Protein AF-A0A382EE12-F1 (afdb_monomer_lite)

Organism: NCBI:txid408172

pLDDT: mean 85.62, std 11.36, range [43.19, 98.56]

Structure (mmCIF, N/CA/C/O backbone):
data_AF-A0A382EE12-F1
#
_entry.id   AF-A0A382EE12-F1
#
loop_
_atom_site.group_PDB
_atom_site.id
_atom_site.type_symbol
_atom_site.label_atom_id
_atom_site.label_alt_id
_atom_site.label_comp_id
_atom_site.label_asym_id
_atom_site.label_entity_id
_atom_site.label_seq_id
_atom_site.pdbx_PDB_ins_code
_atom_site.Cartn_x
_atom_site.Cartn_y
_atom_site.Cartn_z
_atom_site.occupancy
_atom_site.B_iso_or_equiv
_atom_site.auth_seq_id
_atom_site.auth_comp_id
_atom_site.auth_asym_id
_atom_site.auth_atom_id
_atom_site.pdbx_PDB_model_num
ATOM 1 N N . GLY A 1 1 ? 64.506 -10.514 -8.608 1.00 50.75 1 GLY A N 1
ATOM 2 C CA . GLY A 1 1 ? 65.470 -9.398 -8.662 1.00 50.75 1 GLY A CA 1
ATOM 3 C C . GLY A 1 1 ? 65.374 -8.594 -7.384 1.00 50.75 1 GLY A C 1
ATOM 4 O O . GLY A 1 1 ? 64.311 -8.596 -6.774 1.00 50.75 1 GLY A O 1
ATOM 5 N N . ILE A 1 2 ? 66.464 -7.950 -6.971 1.00 60.69 2 ILE A N 1
ATOM 6 C CA . ILE A 1 2 ? 66.471 -6.994 -5.853 1.00 60.69 2 ILE A CA 1
ATOM 7 C C . ILE A 1 2 ? 65.932 -5.657 -6.387 1.00 60.69 2 ILE A C 1
ATOM 9 O O . ILE A 1 2 ? 66.332 -5.237 -7.471 1.00 60.69 2 ILE A O 1
ATOM 13 N N . ARG A 1 3 ? 65.006 -5.018 -5.664 1.00 67.44 3 ARG A N 1
ATOM 14 C CA . ARG A 1 3 ? 64.417 -3.713 -6.010 1.00 67.44 3 ARG A CA 1
ATOM 15 C C . ARG A 1 3 ? 64.693 -2.721 -4.883 1.00 67.44 3 ARG A C 1
ATOM 17 O O . ARG A 1 3 ? 64.582 -3.081 -3.715 1.00 67.44 3 ARG A O 1
ATOM 24 N N . PHE A 1 4 ? 64.986 -1.481 -5.254 1.00 76.38 4 PHE A N 1
ATOM 25 C CA . PHE A 1 4 ? 65.084 -0.342 -4.345 1.00 76.38 4 PHE A CA 1
ATOM 26 C C . PHE A 1 4 ? 63.796 0.491 -4.435 1.00 76.38 4 PHE A C 1
ATOM 28 O O . PHE A 1 4 ? 63.199 0.581 -5.507 1.00 76.38 4 PHE A O 1
ATOM 35 N N . SER A 1 5 ? 63.344 1.044 -3.310 1.00 77.25 5 SER A N 1
ATOM 36 C CA . SER A 1 5 ? 62.118 1.847 -3.191 1.00 77.25 5 SER A CA 1
ATOM 37 C C . SER A 1 5 ? 62.439 3.170 -2.499 1.00 77.25 5 SER A C 1
ATOM 39 O O . SER A 1 5 ? 63.372 3.224 -1.695 1.00 77.25 5 SER A O 1
ATOM 41 N N . LEU A 1 6 ? 61.690 4.229 -2.821 1.00 76.31 6 LEU A N 1
ATOM 42 C CA . LEU A 1 6 ? 61.836 5.543 -2.189 1.00 76.31 6 LEU A CA 1
ATOM 43 C C . LEU A 1 6 ? 61.063 5.623 -0.863 1.00 76.31 6 LEU A C 1
ATOM 45 O O . LEU A 1 6 ? 61.358 6.480 -0.031 1.00 76.31 6 LEU A O 1
ATOM 49 N N . GLY A 1 7 ? 60.082 4.738 -0.659 1.00 74.75 7 GLY A N 1
ATOM 50 C CA . GLY A 1 7 ? 59.265 4.677 0.549 1.00 74.75 7 GLY A CA 1
ATOM 51 C C . GLY A 1 7 ? 59.820 3.748 1.645 1.00 74.75 7 GLY A C 1
ATOM 52 O O . GLY A 1 7 ? 60.362 2.680 1.342 1.00 74.75 7 GLY A O 1
ATOM 53 N N . PRO A 1 8 ? 59.664 4.098 2.937 1.00 78.25 8 PRO A N 1
ATOM 54 C CA . PRO A 1 8 ? 60.157 3.286 4.051 1.00 78.25 8 PRO A CA 1
ATOM 55 C C . PRO A 1 8 ? 59.234 2.114 4.435 1.00 78.25 8 PRO A C 1
ATOM 57 O O . PRO A 1 8 ? 59.661 1.233 5.182 1.00 78.25 8 PRO A O 1
ATOM 60 N N . SER A 1 9 ? 57.975 2.081 3.975 1.00 76.69 9 SER A N 1
ATOM 61 C CA . SER A 1 9 ? 56.993 1.068 4.387 1.00 76.69 9 SER A CA 1
ATOM 62 C C . SER A 1 9 ? 56.590 0.103 3.267 1.00 76.69 9 SER A C 1
ATOM 64 O O . SER A 1 9 ? 56.578 0.436 2.085 1.00 76.69 9 SER A O 1
ATOM 66 N N . ARG A 1 10 ? 56.129 -1.099 3.649 1.00 72.75 10 ARG A N 1
ATOM 67 C CA . ARG A 1 10 ? 55.549 -2.080 2.706 1.00 72.75 10 ARG A CA 1
ATOM 68 C C . ARG A 1 10 ? 54.360 -1.530 1.915 1.00 72.75 10 ARG A C 1
ATOM 70 O O . ARG A 1 10 ? 54.077 -2.022 0.826 1.00 72.75 10 ARG A O 1
ATOM 77 N N . ARG A 1 11 ? 53.635 -0.563 2.484 1.00 70.44 11 ARG A N 1
ATOM 78 C CA . ARG A 1 11 ? 52.512 0.089 1.813 1.00 70.44 11 ARG A CA 1
ATOM 79 C C . ARG A 1 11 ? 53.012 0.997 0.696 1.00 70.44 11 ARG A C 1
ATOM 81 O O . ARG A 1 11 ? 52.495 0.891 -0.407 1.00 70.44 11 ARG A O 1
ATOM 88 N N . ASP A 1 12 ? 54.059 1.775 0.955 1.00 68.06 12 ASP A N 1
ATOM 89 C CA . ASP A 1 12 ? 54.675 2.639 -0.056 1.00 68.06 12 ASP A CA 1
ATOM 90 C C . ASP A 1 12 ? 55.196 1.812 -1.236 1.00 68.06 12 ASP A C 1
ATOM 92 O O . ASP A 1 12 ? 54.964 2.155 -2.389 1.00 68.06 12 ASP A O 1
ATOM 96 N N . TRP A 1 13 ? 55.802 0.652 -0.961 1.00 77.19 13 TRP A N 1
ATOM 97 C CA . TRP A 1 13 ? 56.287 -0.256 -2.008 1.00 77.19 13 TRP A CA 1
ATOM 98 C C . TRP A 1 13 ? 55.149 -0.783 -2.892 1.00 77.19 13 TRP A C 1
ATOM 100 O O . TRP A 1 13 ? 55.294 -0.898 -4.110 1.00 77.19 13 TRP A O 1
ATOM 110 N N . ALA A 1 14 ? 54.010 -1.120 -2.280 1.00 73.12 14 ALA A N 1
ATOM 111 C CA . ALA A 1 14 ? 52.824 -1.559 -3.004 1.00 73.12 14 ALA A CA 1
ATOM 112 C C . ALA A 1 14 ? 52.209 -0.413 -3.819 1.00 73.12 14 ALA A C 1
ATOM 114 O O . ALA A 1 14 ? 51.803 -0.636 -4.957 1.00 73.12 14 ALA A O 1
ATOM 115 N N . ASP A 1 15 ? 52.162 0.799 -3.267 1.00 72.06 15 ASP A N 1
ATOM 116 C CA . ASP A 1 15 ? 51.620 1.974 -3.947 1.00 72.06 15 ASP A CA 1
ATOM 117 C C . ASP A 1 15 ? 52.505 2.398 -5.137 1.00 72.06 15 ASP A C 1
ATOM 119 O O . ASP A 1 15 ? 51.969 2.687 -6.207 1.00 72.06 15 ASP A O 1
ATOM 123 N N . GLU A 1 16 ? 53.837 2.321 -5.020 1.00 75.19 16 GLU A N 1
ATOM 124 C CA . GLU A 1 16 ? 54.778 2.524 -6.135 1.00 75.19 16 GLU A CA 1
ATOM 125 C C . GLU A 1 16 ? 54.566 1.498 -7.264 1.00 75.19 16 GLU A C 1
ATOM 127 O O . GLU A 1 16 ? 54.477 1.864 -8.435 1.00 75.19 16 GLU A O 1
ATOM 132 N N . LEU A 1 17 ? 54.431 0.209 -6.930 1.00 77.62 17 LEU A N 1
ATOM 133 C CA . LEU A 1 17 ? 54.141 -0.841 -7.917 1.00 77.62 17 LEU A CA 1
ATOM 134 C C . LEU A 1 17 ? 52.788 -0.621 -8.605 1.00 77.62 17 LEU A C 1
ATOM 136 O O . LEU A 1 17 ? 52.660 -0.793 -9.817 1.00 77.62 17 LEU A O 1
ATOM 140 N N . LEU A 1 18 ? 51.762 -0.233 -7.844 1.00 75.19 18 LEU A N 1
ATOM 141 C CA . LEU A 1 18 ? 50.446 0.083 -8.396 1.00 75.19 18 LEU A CA 1
ATOM 142 C C . LEU A 1 18 ? 50.493 1.312 -9.308 1.00 75.19 18 LEU A C 1
ATOM 144 O O . LEU A 1 18 ? 49.807 1.324 -10.330 1.00 75.19 18 LEU A O 1
ATOM 148 N N . PHE A 1 19 ? 51.298 2.316 -8.964 1.00 75.12 19 PHE A N 1
ATOM 149 C CA . PHE A 1 19 ? 51.550 3.490 -9.792 1.00 75.12 19 PHE A CA 1
ATOM 150 C C . PHE A 1 19 ? 52.257 3.122 -11.103 1.00 75.12 19 PHE A C 1
ATOM 152 O O . PHE A 1 19 ? 51.813 3.545 -12.170 1.00 75.12 19 PHE A O 1
ATOM 159 N N . GLU A 1 20 ? 53.300 2.289 -11.061 1.00 76.56 20 GLU A N 1
ATOM 160 C CA . GLU A 1 20 ? 53.994 1.798 -12.261 1.00 76.56 20 GLU A CA 1
ATOM 161 C C . GLU A 1 20 ? 53.044 1.019 -13.180 1.00 76.56 20 GLU A C 1
ATOM 163 O O . GLU A 1 20 ? 52.982 1.287 -14.382 1.00 76.56 20 GLU A O 1
ATOM 168 N N . ILE A 1 21 ? 52.247 0.103 -12.613 1.00 76.25 21 ILE A N 1
ATOM 169 C CA . ILE A 1 21 ? 51.229 -0.644 -13.360 1.00 76.25 21 ILE A CA 1
ATOM 170 C C . ILE A 1 21 ? 50.267 0.337 -14.031 1.00 76.25 21 ILE A C 1
ATOM 172 O O . ILE A 1 21 ? 50.096 0.284 -15.245 1.00 76.25 21 ILE A O 1
ATOM 176 N N . ARG A 1 22 ? 49.670 1.265 -13.278 1.00 74.56 22 ARG A N 1
ATOM 177 C CA . ARG A 1 22 ? 48.722 2.254 -13.820 1.00 74.56 22 ARG A CA 1
ATOM 178 C C . ARG A 1 22 ? 49.344 3.129 -14.901 1.00 74.56 22 ARG A C 1
ATOM 180 O O . ARG A 1 22 ? 48.712 3.326 -15.928 1.00 74.56 22 ARG A O 1
ATOM 187 N N . THR A 1 23 ? 50.597 3.543 -14.735 1.00 74.50 23 THR A N 1
ATOM 188 C CA . THR A 1 23 ? 51.335 4.319 -15.741 1.00 74.50 23 THR A CA 1
ATOM 189 C C . THR A 1 23 ? 51.451 3.565 -17.069 1.00 74.50 23 THR A C 1
ATOM 191 O O . THR A 1 23 ? 51.336 4.168 -18.133 1.00 74.50 23 THR A O 1
ATOM 194 N N . ILE A 1 24 ? 51.656 2.243 -17.045 1.00 75.25 24 ILE A N 1
ATOM 195 C CA . ILE A 1 24 ? 51.686 1.421 -18.268 1.00 75.25 24 ILE A CA 1
ATOM 196 C C . ILE A 1 24 ? 50.313 1.414 -18.953 1.00 75.25 24 ILE A C 1
ATOM 198 O O . ILE A 1 24 ? 50.238 1.549 -20.174 1.00 75.25 24 ILE A O 1
ATOM 202 N N . TYR A 1 25 ? 49.231 1.281 -18.183 1.00 72.44 25 TYR A N 1
ATOM 203 C CA . TYR A 1 25 ? 47.871 1.296 -18.727 1.00 72.44 25 TYR A CA 1
ATOM 204 C C . TYR A 1 25 ? 47.470 2.682 -19.247 1.00 72.44 25 TYR A C 1
ATOM 206 O O . TYR A 1 25 ? 46.932 2.770 -20.349 1.00 72.44 25 TYR A O 1
ATOM 214 N N . ASP A 1 26 ? 47.781 3.761 -18.530 1.00 71.44 26 ASP A N 1
ATOM 215 C CA . ASP A 1 26 ? 47.429 5.138 -18.907 1.00 71.44 26 ASP A CA 1
ATOM 216 C C . ASP A 1 26 ? 48.169 5.613 -20.179 1.00 71.44 26 ASP A C 1
ATOM 218 O O . ASP A 1 26 ? 47.703 6.517 -20.867 1.00 71.44 26 ASP A O 1
ATOM 222 N N . ARG A 1 27 ? 49.280 4.965 -20.572 1.00 70.88 27 ARG A N 1
ATOM 223 C CA . ARG A 1 27 ? 49.942 5.211 -21.874 1.00 70.88 27 ARG A CA 1
ATOM 224 C C . ARG A 1 27 ? 49.138 4.723 -23.078 1.00 70.88 27 ARG A C 1
ATOM 226 O O . ARG A 1 27 ? 49.340 5.216 -24.185 1.00 70.88 27 ARG A O 1
ATOM 233 N N . HIS A 1 28 ? 48.295 3.709 -22.895 1.00 67.75 28 HIS A N 1
ATOM 234 C CA . HIS A 1 28 ? 47.647 2.984 -23.996 1.00 67.75 28 HIS A CA 1
ATOM 235 C C . HIS A 1 28 ? 46.123 2.896 -23.857 1.00 67.75 28 HIS A C 1
ATOM 237 O O . HIS A 1 28 ? 45.441 2.413 -24.762 1.00 67.75 28 HIS A O 1
ATOM 243 N N . THR A 1 29 ? 45.583 3.366 -22.736 1.00 69.94 29 THR A N 1
ATOM 244 C CA . THR A 1 29 ? 44.160 3.380 -22.417 1.00 69.94 29 THR A CA 1
ATOM 245 C C . THR A 1 29 ? 43.773 4.740 -21.842 1.00 69.94 29 THR A C 1
ATOM 247 O O . THR A 1 29 ? 44.590 5.439 -21.256 1.00 69.94 29 THR A O 1
ATOM 250 N N . SER A 1 30 ? 42.524 5.130 -22.048 1.00 62.78 30 SER A N 1
ATOM 251 C CA . SER A 1 30 ? 41.913 6.370 -21.586 1.00 62.78 30 SER A CA 1
ATOM 252 C C . SER A 1 30 ? 40.976 6.144 -20.399 1.00 62.78 30 SER A C 1
ATOM 254 O O . SER A 1 30 ? 40.410 5.064 -20.218 1.00 62.78 30 SER A O 1
ATOM 256 N N . GLY A 1 31 ? 40.800 7.213 -19.620 1.00 58.09 31 GLY A N 1
ATOM 257 C CA . GLY A 1 31 ? 39.806 7.398 -18.564 1.00 58.09 31 GLY A CA 1
ATOM 258 C C . GLY A 1 31 ? 39.494 8.894 -18.411 1.00 58.09 31 GLY A C 1
ATOM 259 O O . GLY A 1 31 ? 40.204 9.734 -18.960 1.00 58.09 31 GLY A O 1
ATOM 260 N N . MET A 1 32 ? 38.440 9.262 -17.675 1.00 49.59 32 MET A N 1
ATOM 261 C CA . MET A 1 32 ? 38.054 10.677 -17.469 1.00 49.59 32 MET A CA 1
ATOM 262 C C . MET A 1 32 ? 39.064 11.482 -16.621 1.00 49.59 32 MET A C 1
ATOM 264 O O . MET A 1 32 ? 38.898 12.687 -16.449 1.00 49.59 32 MET A O 1
ATOM 268 N N . GLY A 1 33 ? 40.098 10.832 -16.086 1.00 57.25 33 GLY A N 1
ATOM 269 C CA . GLY A 1 33 ? 41.192 11.446 -15.341 1.00 57.25 33 GLY A CA 1
ATOM 270 C C . GLY A 1 33 ? 42.399 10.511 -15.293 1.00 57.25 33 GLY A C 1
ATOM 271 O O . GLY A 1 33 ? 42.239 9.293 -15.374 1.00 57.25 33 GLY A O 1
ATOM 272 N N . ALA A 1 34 ? 43.594 11.084 -15.182 1.00 58.81 34 ALA A N 1
ATOM 273 C CA . ALA A 1 34 ? 44.847 10.337 -15.163 1.00 58.81 34 ALA A CA 1
ATOM 274 C C . ALA A 1 34 ? 44.991 9.608 -13.813 1.00 58.81 34 ALA A C 1
ATOM 276 O O . ALA A 1 34 ? 44.924 10.253 -12.764 1.00 58.81 34 ALA A O 1
ATOM 277 N N . THR A 1 35 ? 45.101 8.274 -13.815 1.00 61.59 35 THR A N 1
ATOM 278 C CA . THR A 1 35 ? 45.121 7.473 -12.572 1.00 61.59 35 THR A CA 1
ATOM 279 C C . THR A 1 35 ? 46.487 7.473 -11.890 1.00 61.59 35 THR A C 1
ATOM 281 O O . THR A 1 35 ? 46.583 7.159 -10.702 1.00 61.59 35 THR A O 1
ATOM 284 N N . ASP A 1 36 ? 47.515 7.871 -12.633 1.00 57.09 36 ASP A N 1
ATOM 285 C CA . ASP A 1 36 ? 48.864 8.206 -12.187 1.00 57.09 36 ASP A CA 1
ATOM 286 C C . ASP A 1 36 ? 48.937 9.578 -11.483 1.00 57.09 36 ASP A C 1
ATOM 288 O O . ASP A 1 36 ? 49.758 9.768 -10.595 1.00 57.09 36 ASP A O 1
ATOM 292 N N . LYS A 1 37 ? 48.060 10.542 -11.795 1.00 56.31 37 LYS A N 1
ATOM 293 C CA . LYS A 1 37 ? 48.125 11.909 -11.225 1.00 56.31 37 LYS A CA 1
ATOM 294 C C . LYS A 1 37 ? 47.169 12.178 -10.063 1.00 56.31 37 LYS A C 1
ATOM 296 O O . LYS A 1 37 ? 47.076 13.321 -9.614 1.00 56.31 37 LYS A O 1
ATOM 301 N N . VAL A 1 38 ? 46.452 11.170 -9.560 1.00 56.50 38 VAL A N 1
ATOM 302 C CA . VAL A 1 38 ? 45.582 11.362 -8.389 1.00 56.50 38 VAL A CA 1
ATOM 303 C C . VAL A 1 38 ? 46.367 11.154 -7.097 1.00 56.50 38 VAL A C 1
ATOM 305 O O . VAL A 1 38 ? 46.817 10.052 -6.792 1.00 56.50 38 VAL A O 1
ATOM 308 N N . TYR A 1 39 ? 46.506 12.227 -6.321 1.00 55.69 39 TYR A N 1
ATOM 309 C CA . TYR A 1 39 ? 47.194 12.221 -5.034 1.00 55.69 39 TYR A CA 1
ATOM 310 C C . TYR A 1 39 ? 46.449 11.403 -3.963 1.00 55.69 39 TYR A C 1
ATOM 312 O O . TYR A 1 39 ? 45.220 11.355 -3.929 1.00 55.69 39 TYR A O 1
ATOM 320 N N . ALA A 1 40 ? 47.204 10.832 -3.017 1.00 53.44 40 ALA A N 1
ATOM 321 C CA . ALA A 1 40 ? 46.703 9.967 -1.941 1.00 53.44 40 ALA A CA 1
ATOM 322 C C . ALA A 1 40 ? 45.647 10.605 -1.007 1.00 53.44 40 ALA A C 1
ATOM 324 O O . ALA A 1 40 ? 44.965 9.884 -0.279 1.00 53.44 40 ALA A O 1
ATOM 325 N N . TRP A 1 41 ? 45.503 11.935 -1.017 1.00 53.16 41 TRP A N 1
ATOM 326 C CA . TRP A 1 41 ? 44.568 12.672 -0.162 1.00 53.16 41 TRP A CA 1
ATOM 327 C C . TRP A 1 41 ? 43.127 12.728 -0.700 1.00 53.16 41 TRP A C 1
ATOM 329 O O . TRP A 1 41 ? 42.229 13.057 0.072 1.00 53.16 41 TRP A O 1
ATOM 339 N N . ASP A 1 42 ? 42.874 12.346 -1.962 1.00 64.44 42 ASP A N 1
ATOM 340 C CA . ASP A 1 42 ? 41.511 12.189 -2.505 1.00 64.44 42 ASP A CA 1
ATOM 341 C C . ASP A 1 42 ? 41.259 10.761 -3.038 1.00 64.44 42 ASP A C 1
ATOM 343 O O . ASP A 1 42 ? 41.272 10.505 -4.251 1.00 64.44 42 ASP A O 1
ATOM 347 N N . PRO A 1 43 ? 40.975 9.800 -2.136 1.00 67.81 43 PRO A N 1
ATOM 348 C CA . P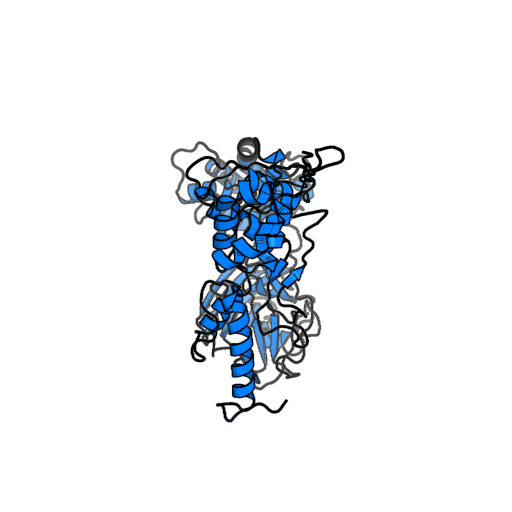RO A 1 43 ? 40.615 8.438 -2.518 1.00 67.81 43 PRO A CA 1
ATOM 349 C C . PRO A 1 43 ? 39.382 8.367 -3.426 1.00 67.81 43 PRO A C 1
ATOM 351 O O . PRO A 1 43 ? 39.259 7.429 -4.212 1.00 67.81 43 PRO A O 1
ATOM 354 N N . ALA A 1 44 ? 38.468 9.340 -3.344 1.00 72.31 44 ALA A N 1
ATOM 355 C CA . ALA A 1 44 ? 37.252 9.356 -4.147 1.00 72.31 44 ALA A CA 1
ATOM 356 C C . ALA A 1 44 ? 37.535 9.780 -5.596 1.00 72.31 44 ALA A C 1
ATOM 358 O O . ALA A 1 44 ? 36.949 9.212 -6.519 1.00 72.31 44 ALA A O 1
ATOM 359 N N . ALA A 1 45 ? 38.445 10.733 -5.826 1.00 68.56 45 ALA A N 1
ATOM 360 C CA . ALA A 1 45 ? 38.941 11.044 -7.168 1.00 68.56 45 ALA A CA 1
ATOM 361 C C . ALA A 1 45 ? 39.673 9.855 -7.787 1.00 68.56 45 ALA A C 1
ATOM 363 O O . ALA A 1 45 ? 39.450 9.559 -8.963 1.00 68.56 45 ALA A O 1
ATOM 364 N N . LEU A 1 46 ? 40.475 9.137 -6.995 1.00 70.19 46 LEU A N 1
ATOM 365 C CA . LEU A 1 46 ? 41.194 7.964 -7.482 1.00 70.19 46 LEU A CA 1
ATOM 366 C C . LEU A 1 46 ? 40.202 6.860 -7.856 1.00 70.19 46 LEU A C 1
ATOM 368 O O . LEU A 1 46 ? 40.319 6.268 -8.926 1.00 70.19 46 LEU A O 1
ATOM 372 N N . ASP A 1 47 ? 39.173 6.638 -7.035 1.00 72.62 47 ASP A N 1
ATOM 373 C CA . ASP A 1 47 ? 38.116 5.673 -7.333 1.00 72.62 47 ASP A CA 1
ATOM 374 C C . ASP A 1 47 ? 37.373 6.012 -8.633 1.00 72.62 47 ASP A C 1
ATOM 376 O O . ASP A 1 47 ? 37.200 5.147 -9.494 1.00 72.62 47 ASP A O 1
ATOM 380 N N . ARG A 1 48 ? 36.993 7.285 -8.821 1.00 72.50 48 ARG A N 1
ATOM 381 C CA . ARG A 1 48 ? 36.343 7.770 -10.052 1.00 72.50 48 ARG A CA 1
ATOM 382 C C . ARG A 1 48 ? 37.229 7.578 -11.284 1.00 72.50 48 ARG A C 1
ATOM 384 O O . ARG A 1 48 ? 36.743 7.072 -12.295 1.00 72.50 48 ARG A O 1
ATOM 391 N N . ALA A 1 49 ? 38.513 7.927 -11.198 1.00 70.25 49 ALA A N 1
ATOM 392 C CA . ALA A 1 49 ? 39.462 7.751 -12.296 1.00 70.25 49 ALA A CA 1
ATOM 393 C C . ALA A 1 49 ? 39.635 6.258 -12.642 1.00 70.25 49 ALA A C 1
ATOM 395 O O . ALA A 1 49 ? 39.473 5.858 -13.797 1.00 70.25 49 ALA A O 1
ATOM 396 N N . MET A 1 50 ? 39.820 5.403 -11.630 1.00 71.31 50 MET A N 1
ATOM 397 C CA . MET A 1 50 ? 39.960 3.950 -11.794 1.00 71.31 50 MET A CA 1
ATOM 398 C C . MET A 1 50 ? 38.708 3.263 -12.359 1.00 71.31 50 MET A C 1
ATOM 400 O O . MET A 1 50 ? 38.836 2.230 -13.011 1.00 71.31 50 MET A O 1
ATOM 404 N N . ASN A 1 51 ? 37.508 3.814 -12.146 1.00 71.31 51 ASN A N 1
ATOM 405 C CA . ASN A 1 51 ? 36.261 3.283 -12.717 1.00 71.31 51 ASN A CA 1
ATOM 406 C C . ASN A 1 51 ? 36.139 3.501 -14.239 1.00 71.31 51 ASN A C 1
ATOM 408 O O . ASN A 1 51 ? 35.276 2.896 -14.879 1.00 71.31 51 ASN A O 1
ATOM 412 N N . THR A 1 52 ? 36.972 4.369 -14.821 1.00 68.00 52 THR A N 1
ATOM 413 C CA . THR A 1 52 ? 36.948 4.682 -16.261 1.00 68.00 52 THR A CA 1
ATOM 414 C C . THR A 1 52 ? 38.233 4.312 -17.001 1.00 68.00 52 THR A C 1
ATOM 416 O O . THR A 1 52 ? 38.206 4.302 -18.227 1.00 68.00 52 THR A O 1
ATOM 419 N N . SER A 1 53 ? 39.305 3.972 -16.277 1.00 69.88 53 SER A N 1
ATOM 420 C CA . SER A 1 53 ? 40.605 3.542 -16.814 1.00 69.88 53 SER A CA 1
ATOM 421 C C . SER A 1 53 ? 40.556 2.141 -17.449 1.00 69.88 53 SER A C 1
ATOM 423 O O . SER A 1 53 ? 39.618 1.366 -17.237 1.00 69.88 53 SER A O 1
ATOM 425 N N . GLY A 1 54 ? 41.570 1.820 -18.256 1.00 74.44 54 GLY A N 1
ATOM 426 C CA . GLY A 1 54 ? 41.704 0.550 -18.965 1.00 74.44 54 GLY A CA 1
ATOM 427 C C . GLY A 1 54 ? 41.003 0.510 -20.328 1.00 74.44 54 GLY A C 1
ATOM 428 O O . GLY A 1 54 ? 41.146 -0.453 -21.065 1.00 74.44 54 GLY A O 1
ATOM 429 N N . ARG A 1 55 ? 40.266 1.537 -20.753 1.00 80.12 55 ARG A N 1
ATOM 430 C CA . ARG A 1 55 ? 39.580 1.502 -22.059 1.00 80.12 55 ARG A CA 1
ATOM 431 C C . ARG A 1 55 ? 40.439 2.128 -23.145 1.00 80.12 55 ARG A C 1
ATOM 433 O O . ARG A 1 55 ? 40.831 3.276 -23.011 1.00 80.12 55 ARG A O 1
ATOM 440 N N . VAL A 1 56 ? 40.726 1.420 -24.233 1.00 82.00 56 VAL A N 1
ATOM 441 C CA . VAL A 1 56 ? 41.484 1.998 -25.360 1.00 82.00 56 VAL A CA 1
ATOM 442 C C . VAL A 1 56 ? 40.765 3.248 -25.883 1.00 82.00 56 VAL A C 1
ATOM 444 O O . VAL A 1 56 ? 39.564 3.190 -26.146 1.00 82.00 56 VAL A O 1
ATOM 447 N N . ASP A 1 57 ? 41.480 4.370 -26.034 1.00 82.81 57 ASP A N 1
ATOM 448 C CA . ASP A 1 57 ? 40.929 5.530 -26.743 1.00 82.81 57 ASP A CA 1
ATOM 449 C C . ASP A 1 57 ? 40.847 5.197 -28.229 1.00 82.81 57 ASP A C 1
ATOM 451 O O . ASP A 1 57 ? 41.860 5.142 -28.922 1.00 82.81 57 ASP A O 1
ATOM 455 N N . LEU A 1 58 ? 39.639 4.929 -28.715 1.00 88.44 58 LEU A N 1
ATOM 456 C CA . LEU A 1 58 ? 39.429 4.489 -30.089 1.00 88.44 58 LEU A CA 1
ATOM 457 C C . LEU A 1 58 ? 39.564 5.625 -31.101 1.00 88.44 58 LEU A C 1
ATOM 459 O O . LEU A 1 58 ? 39.824 5.352 -32.270 1.00 88.44 58 LEU A O 1
ATOM 463 N N . LYS A 1 59 ? 39.392 6.892 -30.701 1.00 90.44 59 LYS A N 1
ATOM 464 C CA . LYS A 1 59 ? 39.279 7.994 -31.669 1.00 90.44 59 LYS A CA 1
ATOM 465 C C . LYS A 1 59 ? 40.541 8.164 -32.526 1.00 90.44 59 LYS A C 1
ATOM 467 O O . LYS A 1 59 ? 40.383 8.222 -33.745 1.00 90.44 59 LYS A O 1
ATOM 472 N N . PRO A 1 60 ? 41.772 8.177 -31.970 1.00 91.19 60 PRO A N 1
ATOM 473 C CA . PRO A 1 60 ? 42.988 8.286 -32.779 1.00 91.19 60 PRO A CA 1
ATOM 474 C C . PRO A 1 60 ? 43.158 7.118 -33.758 1.00 91.19 60 PRO A C 1
ATOM 476 O O . PRO A 1 60 ? 43.554 7.324 -34.903 1.00 91.19 60 PRO A O 1
ATOM 479 N N . TYR A 1 61 ? 42.790 5.903 -33.336 1.00 92.81 61 TYR A N 1
ATOM 480 C CA . TYR A 1 61 ? 42.845 4.719 -34.193 1.00 92.81 61 TYR A CA 1
ATOM 481 C C . TYR A 1 61 ? 41.841 4.805 -35.339 1.00 92.81 61 TYR A C 1
ATOM 483 O O . TYR A 1 61 ? 42.202 4.538 -36.478 1.00 92.81 61 TYR A O 1
ATOM 491 N N . LEU A 1 62 ? 40.602 5.210 -35.058 1.00 94.12 62 LEU A N 1
ATOM 492 C CA . LEU A 1 62 ? 39.560 5.357 -36.073 1.00 94.12 62 LEU A CA 1
ATOM 493 C C . LEU A 1 62 ? 39.892 6.468 -37.080 1.00 94.12 62 LEU A C 1
ATOM 495 O O . LEU A 1 62 ? 39.672 6.278 -38.272 1.00 94.12 62 LEU A O 1
ATOM 499 N N . ILE A 1 63 ? 40.472 7.588 -36.630 1.00 94.25 63 ILE A N 1
ATOM 500 C CA . ILE A 1 63 ? 40.948 8.666 -37.516 1.00 94.25 63 ILE A CA 1
ATOM 501 C C . ILE A 1 63 ? 42.024 8.139 -38.470 1.00 94.25 63 ILE A C 1
ATOM 503 O O . ILE A 1 63 ? 41.908 8.334 -39.678 1.00 94.25 63 ILE A O 1
ATOM 507 N N . ALA A 1 64 ? 43.042 7.448 -37.947 1.00 94.81 64 ALA A N 1
ATOM 508 C CA . ALA A 1 64 ? 44.115 6.887 -38.767 1.00 94.81 64 ALA A CA 1
ATOM 509 C C . ALA A 1 64 ? 43.602 5.797 -39.726 1.00 94.81 64 ALA A C 1
ATOM 511 O O . ALA A 1 64 ? 44.005 5.753 -40.887 1.00 94.81 64 ALA A O 1
ATOM 512 N N . LEU A 1 65 ? 42.676 4.950 -39.264 1.00 95.00 65 LEU A N 1
ATOM 513 C CA . LEU A 1 65 ? 42.093 3.871 -40.061 1.00 95.00 65 LEU A CA 1
ATOM 514 C C . LEU A 1 65 ? 41.270 4.425 -41.232 1.00 95.00 65 LEU A C 1
ATOM 516 O O . LEU A 1 65 ? 41.454 3.988 -42.363 1.00 95.00 65 LEU A O 1
ATOM 520 N N . ILE A 1 66 ? 40.412 5.420 -40.981 1.00 95.00 66 ILE A N 1
ATOM 521 C CA . ILE A 1 66 ? 39.596 6.075 -42.016 1.00 95.00 66 ILE A CA 1
ATOM 522 C C . ILE A 1 66 ? 40.480 6.898 -42.963 1.00 95.00 66 ILE A C 1
ATOM 524 O O . ILE A 1 66 ? 40.294 6.840 -44.176 1.00 95.00 66 ILE A O 1
ATOM 528 N N . GLY A 1 67 ? 41.470 7.626 -42.434 1.00 93.81 67 GLY A N 1
ATOM 529 C CA . GLY A 1 67 ? 42.384 8.457 -43.225 1.00 93.81 67 GLY A CA 1
ATOM 530 C C . GLY A 1 67 ? 43.297 7.665 -44.168 1.00 93.81 67 GLY A C 1
ATOM 531 O O . GLY A 1 67 ? 43.701 8.182 -45.208 1.00 93.81 67 GLY A O 1
ATOM 532 N N . HIS A 1 68 ? 43.593 6.403 -43.846 1.00 94.88 68 HIS A N 1
ATOM 533 C CA . HIS A 1 68 ? 44.408 5.512 -44.679 1.00 94.88 68 HIS A CA 1
ATOM 534 C C . HIS A 1 68 ? 43.638 4.319 -45.259 1.00 94.88 68 HIS A C 1
ATOM 536 O O . HIS A 1 68 ? 44.260 3.390 -45.778 1.00 94.88 68 HIS A O 1
ATOM 542 N N . ARG A 1 69 ? 42.302 4.349 -45.210 1.00 94.94 69 ARG A N 1
ATOM 543 C CA . ARG A 1 69 ? 41.410 3.251 -45.610 1.00 94.94 69 ARG A CA 1
ATOM 544 C C . ARG A 1 69 ? 41.767 2.636 -46.961 1.00 94.94 69 ARG A C 1
ATOM 546 O O . ARG A 1 69 ? 42.008 1.436 -47.018 1.00 94.94 69 ARG A O 1
ATOM 553 N N . ASP A 1 70 ? 41.888 3.442 -48.014 1.00 93.94 70 ASP A N 1
ATOM 554 C CA . ASP A 1 70 ? 42.141 2.937 -49.373 1.00 93.94 70 ASP A CA 1
ATOM 555 C C . ASP A 1 70 ? 43.502 2.235 -49.492 1.00 93.94 70 ASP A C 1
ATOM 557 O O . ASP A 1 70 ? 43.655 1.253 -50.219 1.00 93.94 70 ASP A O 1
ATOM 561 N N . ARG A 1 71 ? 44.513 2.731 -48.764 1.00 94.88 71 ARG A N 1
ATOM 562 C CA . ARG A 1 71 ? 45.854 2.124 -48.723 1.00 94.88 71 ARG A CA 1
ATOM 563 C C . ARG A 1 71 ? 45.822 0.807 -47.949 1.00 94.88 71 ARG A C 1
ATOM 565 O O . ARG A 1 71 ? 46.413 -0.171 -48.396 1.00 94.88 71 ARG A O 1
ATOM 572 N N . LEU A 1 72 ? 45.112 0.786 -46.822 1.00 95.19 72 LEU A N 1
ATOM 573 C CA . LEU A 1 72 ? 44.964 -0.382 -45.955 1.00 95.19 72 LEU A CA 1
ATOM 574 C C . LEU A 1 72 ? 44.142 -1.498 -46.609 1.00 95.19 72 LEU A C 1
ATOM 576 O O . LEU A 1 72 ? 44.495 -2.661 -46.461 1.00 95.19 72 LEU A O 1
ATOM 580 N N . GLN A 1 73 ? 43.094 -1.165 -47.365 1.00 93.38 73 GLN A N 1
ATOM 581 C CA . GLN A 1 73 ? 42.309 -2.144 -48.122 1.00 93.38 73 GLN A CA 1
ATOM 582 C C . GLN A 1 73 ? 43.121 -2.784 -49.255 1.00 93.38 73 GLN A C 1
ATOM 584 O O . GLN A 1 73 ? 42.995 -3.980 -49.496 1.00 93.38 73 GLN A O 1
ATOM 589 N N . LYS A 1 74 ? 43.987 -2.012 -49.929 1.00 95.25 74 LYS A N 1
ATOM 590 C CA . LYS A 1 74 ? 44.873 -2.528 -50.988 1.00 95.25 74 LYS A CA 1
ATOM 591 C C . LYS A 1 74 ? 46.043 -3.345 -50.445 1.00 95.25 74 LYS A C 1
ATOM 593 O O . LYS A 1 74 ? 46.462 -4.305 -51.082 1.00 95.25 74 LYS A O 1
ATOM 598 N N . ASN A 1 75 ? 46.604 -2.943 -49.307 1.00 95.81 75 ASN A N 1
ATOM 599 C CA . ASN A 1 75 ? 47.736 -3.621 -48.689 1.00 95.81 75 ASN A CA 1
ATOM 600 C C . ASN A 1 75 ? 47.644 -3.565 -47.153 1.00 95.81 75 ASN A C 1
ATOM 602 O O . ASN A 1 75 ? 48.220 -2.665 -46.538 1.00 95.81 75 ASN A O 1
ATOM 606 N N . PRO A 1 76 ? 46.983 -4.540 -46.505 1.00 94.25 76 PRO A N 1
ATOM 607 C CA . PRO A 1 76 ? 46.837 -4.572 -45.048 1.00 94.25 76 PRO A CA 1
ATOM 608 C C . PRO A 1 76 ? 48.167 -4.673 -44.282 1.00 94.25 76 PRO A C 1
ATOM 610 O O . PRO A 1 76 ? 48.224 -4.324 -43.101 1.00 94.25 76 PRO A O 1
ATOM 613 N N . ALA A 1 77 ? 49.248 -5.130 -44.929 1.00 94.06 77 ALA A N 1
ATOM 614 C CA . ALA A 1 77 ? 50.541 -5.351 -44.280 1.00 94.06 77 ALA A CA 1
ATOM 615 C C . ALA A 1 77 ? 51.220 -4.049 -43.815 1.00 94.06 77 ALA A C 1
ATOM 617 O O . ALA A 1 77 ? 52.009 -4.080 -42.872 1.00 94.06 77 ALA A O 1
ATOM 618 N N . ILE A 1 78 ? 50.869 -2.895 -44.400 1.00 95.88 78 ILE A N 1
ATOM 619 C CA . ILE A 1 78 ? 51.419 -1.585 -43.999 1.00 95.88 78 ILE A CA 1
ATOM 620 C C . ILE A 1 78 ? 50.849 -1.069 -42.666 1.00 95.88 78 ILE A C 1
ATOM 622 O O . ILE A 1 78 ? 51.262 -0.018 -42.181 1.00 95.88 78 ILE A O 1
ATOM 626 N N . ALA A 1 79 ? 49.890 -1.774 -42.053 1.00 95.00 79 ALA A N 1
ATOM 627 C CA . ALA A 1 79 ? 49.225 -1.320 -40.832 1.00 95.00 79 ALA A CA 1
ATOM 628 C C . ALA A 1 79 ? 50.206 -1.033 -39.682 1.00 95.00 79 ALA A C 1
ATOM 630 O O . ALA A 1 79 ? 50.020 -0.068 -38.945 1.00 95.00 79 ALA A O 1
ATOM 631 N N . ALA A 1 80 ? 51.260 -1.840 -39.529 1.00 93.69 80 ALA A N 1
ATOM 632 C CA . ALA A 1 80 ? 52.236 -1.651 -38.456 1.00 93.69 80 ALA A CA 1
ATOM 633 C C . ALA A 1 80 ? 53.051 -0.354 -38.617 1.00 93.69 80 ALA A C 1
ATOM 635 O O . ALA A 1 80 ? 53.295 0.333 -37.623 1.00 93.69 80 ALA A O 1
ATOM 636 N N . GLU A 1 81 ? 53.423 -0.019 -39.856 1.00 93.75 81 GLU A N 1
ATOM 637 C CA . GLU A 1 81 ? 54.149 1.203 -40.218 1.00 93.75 81 GLU A CA 1
ATOM 638 C C . GLU A 1 81 ? 53.275 2.440 -39.984 1.00 93.75 81 GLU A C 1
ATOM 640 O O . GLU A 1 81 ? 53.660 3.329 -39.226 1.00 93.75 81 GLU A O 1
ATOM 645 N N . LEU A 1 82 ? 52.046 2.436 -40.511 1.00 95.00 82 LEU A N 1
ATOM 646 C CA . LEU A 1 82 ? 51.093 3.537 -40.322 1.00 95.00 82 LEU A CA 1
ATOM 647 C C . LEU A 1 82 ? 50.743 3.762 -38.846 1.00 95.00 82 LEU A C 1
ATOM 649 O O . LEU A 1 82 ? 50.600 4.899 -38.399 1.00 95.00 82 LEU A O 1
ATOM 653 N N . ALA A 1 83 ? 50.633 2.688 -38.059 1.00 93.31 83 ALA A N 1
ATOM 654 C CA . ALA A 1 83 ? 50.431 2.808 -36.621 1.00 93.31 83 ALA A CA 1
ATOM 655 C C . ALA A 1 83 ? 51.626 3.478 -35.933 1.00 93.31 83 ALA A C 1
ATOM 657 O O . ALA A 1 83 ? 51.423 4.314 -35.057 1.00 93.31 83 ALA A O 1
ATOM 658 N N . HIS A 1 84 ? 52.858 3.145 -36.327 1.00 91.69 84 HIS A N 1
ATOM 659 C CA . HIS A 1 84 ? 54.058 3.763 -35.768 1.00 91.69 84 HIS A CA 1
ATOM 660 C C . HIS A 1 84 ? 54.139 5.258 -36.119 1.00 91.69 84 HIS A C 1
ATOM 662 O O . HIS A 1 84 ? 54.371 6.079 -35.231 1.00 91.69 84 HIS A O 1
ATOM 668 N N . GLU A 1 85 ? 53.867 5.625 -37.377 1.00 92.25 85 GLU A N 1
ATOM 669 C CA . GLU A 1 85 ? 53.779 7.024 -37.826 1.00 92.25 85 GLU A CA 1
ATOM 670 C C . GLU A 1 85 ? 52.737 7.817 -37.024 1.00 92.25 85 GLU A C 1
ATOM 672 O O . GLU A 1 85 ? 53.007 8.924 -36.551 1.00 92.25 85 GLU A O 1
ATOM 677 N N . ALA A 1 86 ? 51.566 7.217 -36.797 1.00 89.56 86 ALA A N 1
ATOM 678 C CA . ALA A 1 86 ? 50.476 7.807 -36.026 1.00 89.56 86 ALA A CA 1
ATOM 679 C C . ALA A 1 86 ? 50.662 7.711 -34.497 1.00 89.56 86 ALA A C 1
ATOM 681 O O . ALA A 1 86 ? 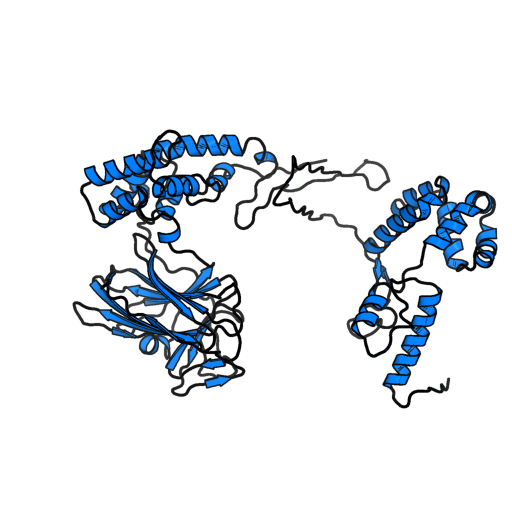49.796 8.167 -33.748 1.00 89.56 86 ALA A O 1
ATOM 682 N N . LYS A 1 87 ? 51.777 7.139 -34.012 1.00 89.94 87 LYS A N 1
ATOM 683 C CA . LYS A 1 87 ? 52.068 6.905 -32.582 1.00 89.94 87 LYS A CA 1
ATOM 684 C C . LYS A 1 87 ? 50.993 6.069 -31.869 1.00 89.94 87 LYS A C 1
ATOM 686 O O . LYS A 1 87 ? 50.662 6.304 -30.706 1.00 89.94 87 LYS A O 1
ATOM 691 N N . LEU A 1 88 ? 50.451 5.081 -32.571 1.00 89.75 88 LEU A N 1
ATOM 692 C CA . LEU A 1 88 ? 49.436 4.140 -32.106 1.00 89.75 88 LEU A CA 1
ATOM 693 C C . LEU A 1 88 ? 50.053 2.780 -31.754 1.00 89.75 88 LEU A C 1
ATOM 695 O O . LEU A 1 88 ? 51.148 2.428 -32.189 1.00 89.75 88 LEU A O 1
ATOM 699 N N . ASN A 1 89 ? 49.329 1.963 -30.985 1.00 88.81 89 ASN A N 1
ATOM 700 C CA . ASN A 1 89 ? 49.733 0.583 -30.736 1.00 88.81 89 ASN A CA 1
ATOM 701 C C . ASN A 1 89 ? 49.574 -0.253 -32.018 1.00 88.81 89 ASN A C 1
ATOM 703 O O . ASN A 1 89 ? 48.450 -0.538 -32.439 1.00 88.81 89 ASN A O 1
ATOM 707 N N . SER A 1 90 ? 50.691 -0.691 -32.606 1.00 90.94 90 SER A N 1
ATOM 708 C CA . SER A 1 90 ? 50.703 -1.420 -33.882 1.00 90.94 90 SER A CA 1
ATOM 709 C C . SER A 1 90 ? 49.868 -2.700 -33.862 1.00 90.94 90 SER A C 1
ATOM 711 O O . SER A 1 90 ? 49.137 -2.965 -34.812 1.00 90.94 90 SER A O 1
ATOM 713 N N . LYS A 1 91 ? 49.901 -3.466 -32.762 1.00 90.56 91 LYS A N 1
ATOM 714 C CA . LYS A 1 91 ? 49.132 -4.716 -32.636 1.00 90.56 91 LYS A CA 1
ATOM 715 C C . LYS A 1 91 ? 47.626 -4.454 -32.620 1.00 90.56 91 LYS A C 1
ATOM 717 O O . LYS A 1 91 ? 46.863 -5.191 -33.239 1.00 90.56 91 LYS A O 1
ATOM 722 N N . TYR A 1 92 ? 47.191 -3.416 -31.908 1.00 88.88 92 TYR A N 1
ATOM 723 C CA . TYR A 1 92 ? 45.778 -3.050 -31.846 1.00 88.88 92 TYR A CA 1
ATOM 724 C C . TYR A 1 92 ? 45.283 -2.457 -33.169 1.00 88.88 92 TYR A C 1
ATOM 726 O O . TYR A 1 92 ? 44.219 -2.838 -33.651 1.00 88.88 92 TYR A O 1
ATOM 734 N N . PHE A 1 93 ? 46.073 -1.581 -33.797 1.00 94.06 93 PHE A N 1
ATOM 735 C CA . PHE A 1 93 ? 45.731 -1.014 -35.101 1.00 94.06 93 PHE A CA 1
ATOM 736 C C . PHE A 1 93 ? 45.645 -2.096 -36.184 1.00 94.06 93 PHE A C 1
ATOM 738 O O . PHE A 1 93 ? 44.689 -2.106 -36.948 1.00 94.06 93 PHE A O 1
ATOM 745 N N . GLN A 1 94 ? 46.550 -3.081 -36.175 1.00 94.44 94 GLN A N 1
ATOM 746 C CA . GLN A 1 94 ? 46.468 -4.243 -37.064 1.00 94.44 94 GLN A CA 1
ATOM 747 C C . GLN A 1 94 ? 45.151 -5.016 -36.893 1.00 94.44 94 GLN A C 1
ATOM 749 O O . GLN A 1 94 ? 44.533 -5.378 -37.887 1.00 94.44 94 GLN A O 1
ATOM 754 N N . LYS A 1 95 ? 44.668 -5.213 -35.658 1.00 92.38 95 LYS A N 1
ATOM 755 C CA . LYS A 1 95 ? 43.368 -5.862 -35.400 1.00 92.38 95 LYS A CA 1
ATOM 756 C C . LYS A 1 95 ? 42.183 -5.060 -35.950 1.00 92.38 95 LYS A C 1
ATOM 758 O O . LYS A 1 95 ? 41.215 -5.650 -36.418 1.00 92.38 95 LYS A O 1
ATOM 763 N N . LEU A 1 96 ? 42.253 -3.729 -35.920 1.00 92.69 96 LEU A N 1
ATOM 764 C CA . LEU A 1 96 ? 41.239 -2.874 -36.546 1.00 92.69 96 LEU A CA 1
ATOM 765 C C . LEU A 1 96 ? 41.320 -2.913 -38.077 1.00 92.69 96 LEU A C 1
ATOM 767 O O . LEU A 1 96 ? 40.283 -2.916 -38.734 1.00 92.69 96 LEU A O 1
ATOM 771 N N . THR A 1 97 ? 42.524 -3.002 -38.645 1.00 95.00 97 THR A N 1
ATOM 772 C CA . THR A 1 97 ? 42.717 -3.222 -40.084 1.00 95.00 97 THR A CA 1
ATOM 773 C C . THR A 1 97 ? 42.167 -4.577 -40.520 1.00 95.00 97 THR A C 1
ATOM 775 O O . THR A 1 97 ? 41.470 -4.639 -41.525 1.00 95.00 97 THR A O 1
ATOM 778 N N . GLU A 1 98 ? 42.409 -5.647 -39.754 1.00 94.31 98 GLU A N 1
ATOM 779 C CA . GLU A 1 98 ? 41.815 -6.970 -39.999 1.00 94.31 98 GLU A CA 1
ATOM 780 C C . GLU A 1 98 ? 40.282 -6.895 -40.027 1.00 94.31 98 GLU A C 1
ATOM 782 O O . GLU A 1 98 ? 39.662 -7.483 -40.905 1.00 94.31 98 GLU A O 1
ATOM 787 N N . LEU A 1 99 ? 39.668 -6.129 -39.115 1.00 91.88 99 LEU A N 1
ATOM 788 C CA . LEU A 1 99 ? 38.225 -5.883 -39.135 1.00 91.88 99 LEU A CA 1
ATOM 789 C C . LEU A 1 99 ? 37.785 -5.108 -40.387 1.00 91.88 99 LEU A C 1
ATOM 791 O O . LEU A 1 99 ? 36.784 -5.477 -40.992 1.00 91.88 99 LEU A O 1
ATOM 795 N N . LEU A 1 100 ? 38.513 -4.055 -40.776 1.00 92.75 100 LEU A N 1
ATOM 796 C CA . LEU A 1 100 ? 38.204 -3.238 -41.957 1.00 92.75 100 LEU A CA 1
ATOM 797 C C . LEU A 1 100 ? 38.163 -4.077 -43.242 1.00 92.75 100 LEU A C 1
ATOM 799 O O . LEU A 1 100 ? 37.292 -3.862 -44.081 1.00 92.75 100 LEU A O 1
ATOM 803 N N . VAL A 1 101 ? 39.103 -5.014 -43.397 1.00 93.62 101 VAL A N 1
ATOM 804 C CA . VAL A 1 101 ? 39.254 -5.829 -44.617 1.00 93.62 101 VAL A CA 1
ATOM 805 C C . VAL A 1 101 ? 38.579 -7.197 -44.526 1.00 93.62 101 VAL A C 1
ATOM 807 O O . VAL A 1 101 ? 38.674 -7.990 -45.457 1.00 93.62 101 VAL A O 1
ATOM 810 N N . ALA A 1 102 ? 37.894 -7.493 -43.419 1.00 91.56 102 ALA A N 1
ATOM 811 C CA . ALA A 1 102 ? 37.207 -8.762 -43.244 1.00 91.56 102 ALA A CA 1
ATOM 812 C C . ALA A 1 102 ? 36.082 -8.922 -44.278 1.00 91.56 102 ALA A C 1
ATOM 814 O O . ALA A 1 102 ? 35.129 -8.134 -44.309 1.00 91.56 102 ALA A O 1
ATOM 815 N N . GLU A 1 103 ? 36.153 -9.987 -45.076 1.00 86.88 103 GLU A N 1
ATOM 816 C CA . GLU A 1 103 ? 35.094 -10.364 -46.021 1.00 86.88 103 GLU A CA 1
ATOM 817 C C . GLU A 1 103 ? 33.826 -10.804 -45.277 1.00 86.88 103 GLU A C 1
ATOM 819 O O . GLU A 1 103 ? 32.734 -10.343 -45.598 1.00 86.88 103 GLU A O 1
ATOM 824 N N . ASN A 1 104 ? 33.993 -11.583 -44.201 1.00 84.62 104 ASN A N 1
ATOM 825 C CA . ASN A 1 104 ? 32.914 -12.111 -43.363 1.00 84.62 104 ASN A CA 1
ATOM 826 C C . ASN A 1 104 ? 33.096 -11.684 -41.892 1.00 84.62 104 ASN A C 1
ATOM 828 O O . ASN A 1 104 ? 33.520 -12.496 -41.064 1.00 84.62 104 ASN A O 1
ATOM 832 N N . PRO A 1 105 ? 32.834 -10.411 -41.532 1.00 84.00 105 PRO A N 1
ATOM 833 C CA . PRO A 1 105 ? 32.870 -9.988 -40.135 1.00 84.00 105 PRO A CA 1
ATOM 834 C C . PRO A 1 105 ? 31.740 -10.661 -39.342 1.00 84.00 105 PRO A C 1
ATOM 836 O O . PRO A 1 105 ? 30.694 -11.007 -39.896 1.00 84.00 105 PRO A O 1
ATOM 839 N N . SER A 1 106 ? 31.919 -10.810 -38.024 1.00 82.06 106 SER A N 1
ATOM 840 C CA . SER A 1 106 ? 30.835 -11.290 -37.156 1.00 82.06 106 SER A CA 1
ATOM 841 C C . SER A 1 106 ? 29.609 -10.376 -37.254 1.00 82.06 106 SER A C 1
ATOM 843 O O . SER A 1 106 ? 29.754 -9.174 -37.484 1.00 82.06 106 SER A O 1
ATOM 845 N N . LEU A 1 107 ? 28.408 -10.919 -37.026 1.00 78.88 107 LEU A N 1
ATOM 846 C CA . LEU A 1 107 ? 27.143 -10.166 -37.110 1.00 78.88 107 LEU A CA 1
ATOM 847 C C . LEU A 1 107 ? 27.185 -8.867 -36.286 1.00 78.88 107 LEU A C 1
ATOM 849 O O . LEU A 1 107 ? 26.812 -7.799 -36.764 1.00 78.88 107 LEU A O 1
ATOM 853 N N . LEU A 1 108 ? 27.771 -8.935 -35.087 1.00 77.81 108 LEU A N 1
ATOM 854 C CA . LEU A 1 108 ? 27.939 -7.792 -34.184 1.00 77.81 108 LEU A CA 1
ATOM 855 C C . LEU A 1 108 ? 28.874 -6.702 -34.726 1.00 77.81 108 LEU A C 1
ATOM 857 O O . LEU A 1 108 ? 28.693 -5.522 -34.423 1.00 77.81 108 LEU A O 1
ATOM 861 N N . LEU A 1 109 ? 29.899 -7.086 -35.491 1.00 82.31 109 LEU A N 1
ATOM 862 C CA . LEU A 1 109 ? 30.911 -6.171 -36.017 1.00 82.31 109 LEU A CA 1
ATOM 863 C C . LEU A 1 109 ? 30.642 -5.750 -37.464 1.00 82.31 109 LEU A C 1
ATOM 865 O O . LEU A 1 109 ? 31.268 -4.795 -37.920 1.00 82.31 109 LEU A O 1
ATOM 869 N N . ARG A 1 110 ? 29.704 -6.401 -38.166 1.00 86.12 110 ARG A N 1
ATOM 870 C CA . ARG A 1 110 ? 29.368 -6.122 -39.569 1.00 86.12 110 ARG A CA 1
ATOM 871 C C . ARG A 1 110 ? 29.020 -4.654 -39.785 1.00 86.12 110 ARG A C 1
ATOM 873 O O . ARG A 1 110 ? 29.696 -3.990 -40.558 1.00 86.12 110 ARG A O 1
ATOM 880 N N . ARG A 1 111 ? 28.079 -4.111 -39.005 1.00 86.25 111 ARG A N 1
ATOM 881 C CA . ARG A 1 111 ? 27.708 -2.688 -39.087 1.00 86.25 111 ARG A CA 1
ATOM 882 C C . ARG A 1 111 ? 28.898 -1.754 -38.856 1.00 86.25 111 ARG A C 1
ATOM 884 O O . ARG A 1 111 ? 29.036 -0.762 -39.559 1.00 86.25 111 ARG A O 1
ATOM 891 N N . VAL A 1 112 ? 29.751 -2.061 -37.874 1.00 88.62 112 VAL A N 1
ATOM 892 C CA . VAL A 1 112 ? 30.948 -1.252 -37.588 1.00 88.62 112 VAL A CA 1
ATOM 893 C C . VAL A 1 112 ? 31.905 -1.303 -38.776 1.00 88.62 112 VAL A C 1
ATOM 895 O O . VAL A 1 112 ? 32.403 -0.266 -39.191 1.00 88.62 112 VAL A O 1
ATOM 898 N N . ARG A 1 113 ? 32.135 -2.483 -39.355 1.00 91.19 113 ARG A N 1
ATOM 899 C CA . ARG A 1 113 ? 32.962 -2.655 -40.553 1.00 91.19 113 ARG A CA 1
ATOM 900 C C . ARG A 1 113 ? 32.389 -1.893 -41.752 1.00 91.19 113 ARG A C 1
ATOM 902 O O . ARG A 1 113 ? 33.143 -1.205 -42.431 1.00 91.19 113 ARG A O 1
ATOM 909 N N . ASP A 1 114 ? 31.082 -1.964 -41.980 1.00 90.38 114 ASP A N 1
ATOM 910 C CA . ASP A 1 114 ? 30.409 -1.271 -43.088 1.00 90.38 114 ASP A CA 1
ATOM 911 C C . ASP A 1 114 ? 30.489 0.254 -42.937 1.00 90.38 114 ASP A C 1
ATOM 913 O O . ASP A 1 114 ? 30.811 0.962 -43.896 1.00 90.38 114 ASP A O 1
ATOM 917 N N . ASP A 1 115 ? 30.291 0.759 -41.714 1.00 90.69 115 ASP A N 1
ATOM 918 C CA . ASP A 1 115 ? 30.541 2.160 -41.371 1.00 90.69 115 ASP A CA 1
ATOM 919 C C . ASP A 1 115 ? 32.000 2.523 -41.700 1.00 90.69 115 ASP A C 1
ATOM 921 O O . ASP A 1 115 ? 32.253 3.466 -42.447 1.00 90.69 115 ASP A O 1
ATOM 925 N N . LEU A 1 116 ? 32.980 1.747 -41.222 1.00 90.56 116 LEU A N 1
ATOM 926 C CA . LEU A 1 116 ? 34.401 2.013 -41.479 1.00 90.56 116 LEU A CA 1
ATOM 927 C C . LEU A 1 116 ? 34.745 2.049 -42.973 1.00 90.56 116 LEU A C 1
ATOM 929 O O . LEU A 1 116 ? 35.601 2.838 -43.370 1.00 90.56 116 LEU A O 1
ATOM 933 N N . CYS A 1 117 ? 34.070 1.262 -43.812 1.00 90.56 117 CYS A N 1
ATOM 934 C CA . CYS A 1 117 ? 34.265 1.271 -45.262 1.00 90.56 117 CYS A CA 1
ATOM 935 C C . CYS A 1 117 ? 33.697 2.517 -45.959 1.00 90.56 117 CYS A C 1
ATOM 937 O O . CYS A 1 117 ? 34.166 2.852 -47.043 1.00 90.56 117 CYS A O 1
ATOM 939 N N . THR A 1 118 ? 32.730 3.217 -45.360 1.00 89.50 118 THR A N 1
ATOM 940 C CA . THR A 1 118 ? 31.931 4.243 -46.059 1.00 89.50 118 THR A CA 1
ATOM 941 C C . THR A 1 118 ? 32.058 5.650 -45.477 1.00 89.50 118 THR A C 1
ATOM 943 O O . THR A 1 118 ? 32.046 6.627 -46.223 1.00 89.50 118 THR A O 1
ATOM 946 N N . VAL A 1 119 ? 32.220 5.786 -44.161 1.00 91.12 119 VAL A N 1
ATOM 947 C CA . VAL A 1 119 ? 32.124 7.085 -43.473 1.00 91.12 119 VAL A CA 1
ATOM 948 C C . VAL A 1 119 ? 33.360 7.978 -43.632 1.00 91.12 119 VAL A C 1
ATOM 950 O O . VAL A 1 119 ? 34.440 7.514 -44.009 1.00 91.12 119 VAL A O 1
ATOM 953 N N . GLY A 1 120 ? 33.227 9.265 -43.299 1.00 90.56 120 GLY A N 1
AT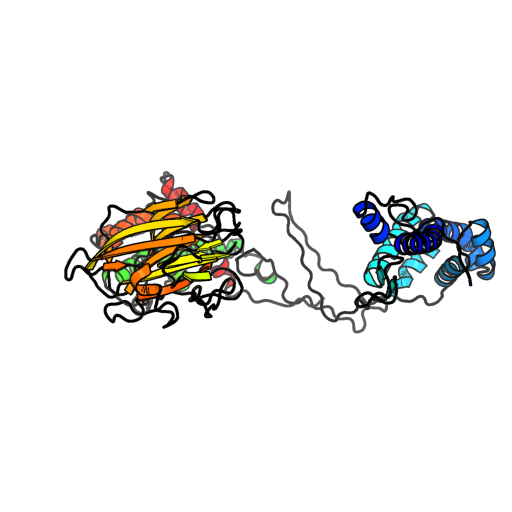OM 954 C CA . GLY A 1 120 ? 34.339 10.217 -43.238 1.00 90.56 120 GLY A CA 1
ATOM 955 C C . GLY A 1 120 ? 34.885 10.436 -41.816 1.00 90.56 120 GLY A C 1
ATOM 956 O O . GLY A 1 120 ? 34.322 9.943 -40.838 1.00 90.56 120 GLY A O 1
ATOM 957 N N . PRO A 1 121 ? 35.964 11.230 -41.654 1.00 87.62 121 PRO A N 1
ATOM 958 C CA . PRO A 1 121 ? 36.544 11.538 -40.340 1.00 87.62 121 PRO A CA 1
ATOM 959 C C . PRO A 1 121 ? 35.574 12.212 -39.350 1.00 87.62 121 PRO A C 1
ATOM 961 O O . PRO A 1 121 ? 35.741 12.087 -38.138 1.00 87.62 121 PRO A O 1
ATOM 964 N N . THR A 1 122 ? 34.543 12.903 -39.845 1.00 91.69 122 THR A N 1
ATOM 965 C CA . THR A 1 122 ? 33.502 13.557 -39.031 1.00 91.69 122 THR A CA 1
ATOM 966 C C . THR A 1 122 ? 32.627 12.573 -38.251 1.00 91.69 122 THR A C 1
ATOM 968 O O . THR A 1 122 ? 32.070 12.943 -37.219 1.00 91.69 122 THR A O 1
ATOM 971 N N . ASP A 1 123 ? 32.539 11.315 -38.690 1.00 92.19 123 ASP A N 1
ATOM 972 C CA . ASP A 1 123 ? 31.721 10.268 -38.064 1.00 92.19 123 ASP A CA 1
ATOM 973 C C . ASP A 1 123 ? 32.441 9.509 -36.941 1.00 92.19 123 ASP A C 1
ATOM 975 O O . ASP A 1 123 ? 31.818 8.731 -36.212 1.00 92.19 123 ASP A O 1
ATOM 979 N N . VAL A 1 124 ? 33.745 9.744 -36.750 1.00 92.81 124 VAL A N 1
ATOM 980 C CA . VAL A 1 124 ? 34.560 9.065 -35.728 1.00 92.81 124 VAL A CA 1
ATOM 981 C C . VAL A 1 124 ? 33.920 9.097 -34.332 1.00 92.81 124 VAL A C 1
ATOM 983 O O . VAL A 1 124 ? 33.885 8.046 -33.685 1.00 92.81 124 VAL A O 1
ATOM 986 N N . PRO A 1 125 ? 33.375 10.229 -33.830 1.00 92.19 125 PRO A N 1
ATOM 987 C CA . PRO A 1 125 ? 32.733 10.252 -32.518 1.00 92.19 125 PRO A CA 1
ATOM 988 C C . PRO A 1 125 ? 31.529 9.307 -32.410 1.00 92.19 125 PRO A C 1
ATOM 990 O O . PRO A 1 125 ? 31.352 8.675 -31.367 1.00 92.19 125 PRO A O 1
ATOM 993 N N . ARG A 1 126 ? 30.728 9.181 -33.478 1.00 92.19 126 ARG A N 1
ATOM 994 C CA . ARG A 1 126 ? 29.565 8.284 -33.533 1.00 92.19 126 ARG A CA 1
ATOM 995 C C . ARG A 1 126 ? 30.008 6.823 -33.473 1.00 92.19 126 ARG A C 1
ATOM 997 O O . ARG A 1 126 ? 29.529 6.080 -32.621 1.00 92.19 126 ARG A O 1
ATOM 1004 N N . ILE A 1 127 ? 30.968 6.437 -34.313 1.00 90.81 127 ILE A N 1
ATOM 1005 C CA . ILE A 1 127 ? 31.472 5.055 -34.390 1.00 90.81 127 ILE A CA 1
ATOM 1006 C C . ILE A 1 127 ? 32.145 4.645 -33.079 1.00 90.81 127 ILE A C 1
ATOM 1008 O O . ILE A 1 127 ? 31.881 3.563 -32.554 1.00 90.81 127 ILE A O 1
ATOM 1012 N N . ALA A 1 128 ? 32.954 5.531 -32.489 1.00 89.75 128 ALA A N 1
ATOM 1013 C CA . ALA A 1 128 ? 33.554 5.289 -31.180 1.00 89.75 128 ALA A CA 1
ATOM 1014 C C . ALA A 1 128 ? 32.484 5.058 -30.096 1.00 89.75 128 ALA A C 1
ATOM 1016 O O . ALA A 1 128 ? 32.642 4.175 -29.247 1.00 89.75 128 ALA A O 1
ATOM 1017 N N . ALA A 1 129 ? 31.381 5.815 -30.126 1.00 88.50 129 ALA A N 1
ATOM 1018 C CA . ALA A 1 129 ? 30.279 5.641 -29.185 1.00 88.50 129 ALA A CA 1
ATOM 1019 C C . ALA A 1 129 ? 29.550 4.303 -29.388 1.00 88.50 129 ALA A C 1
ATOM 1021 O O . ALA A 1 129 ? 29.211 3.643 -28.405 1.00 88.50 129 ALA A O 1
ATOM 1022 N N . ASP A 1 130 ? 29.347 3.870 -30.632 1.00 86.19 130 ASP A N 1
ATOM 1023 C CA . ASP A 1 130 ? 28.689 2.597 -30.940 1.00 86.19 130 ASP A CA 1
ATOM 1024 C C . ASP A 1 130 ? 29.541 1.388 -30.520 1.00 86.19 130 ASP A C 1
ATOM 1026 O O . ASP A 1 130 ? 29.029 0.476 -29.863 1.00 86.19 130 ASP A O 1
ATOM 1030 N N . ILE A 1 131 ? 30.859 1.420 -30.758 1.00 87.88 131 ILE A N 1
ATOM 1031 C CA . ILE A 1 131 ? 31.787 0.400 -30.235 1.00 87.88 131 ILE A CA 1
ATOM 1032 C C . ILE A 1 131 ? 31.782 0.402 -28.698 1.00 87.88 131 ILE A C 1
ATOM 1034 O O . ILE A 1 131 ? 31.740 -0.661 -28.076 1.00 87.88 131 ILE A O 1
ATOM 1038 N N . SER A 1 132 ? 31.766 1.580 -28.065 1.00 85.69 132 SER A N 1
ATOM 1039 C CA . SER A 1 132 ? 31.728 1.696 -26.597 1.00 85.69 132 SER A CA 1
ATOM 1040 C C . SER A 1 132 ? 30.465 1.069 -25.991 1.00 85.69 132 SER A C 1
ATOM 1042 O O . SER A 1 132 ? 30.536 0.439 -24.933 1.00 85.69 132 SER A O 1
ATOM 1044 N N . LYS A 1 133 ? 29.306 1.191 -26.658 1.00 85.38 133 LYS A N 1
ATOM 1045 C CA . LYS A 1 133 ? 28.059 0.529 -26.228 1.00 85.38 133 LYS A CA 1
ATOM 1046 C C . LYS A 1 133 ? 28.212 -0.992 -26.241 1.00 85.38 133 LYS A C 1
ATOM 1048 O O . LYS A 1 133 ? 27.851 -1.638 -25.258 1.00 85.38 133 LYS A O 1
ATOM 1053 N N . TRP A 1 134 ? 28.780 -1.556 -27.310 1.00 84.88 134 TRP A N 1
ATOM 1054 C CA . TRP A 1 134 ? 29.045 -2.995 -27.400 1.00 84.88 134 TRP A CA 1
ATOM 1055 C C . TRP A 1 134 ? 30.063 -3.466 -26.364 1.00 84.88 134 TRP A C 1
ATOM 1057 O O . TRP A 1 134 ? 29.831 -4.475 -25.701 1.00 84.88 134 TRP A O 1
ATOM 1067 N N . GLN A 1 135 ? 31.138 -2.707 -26.134 1.00 86.00 135 GLN A N 1
ATOM 1068 C CA . GLN A 1 135 ? 32.095 -3.005 -25.066 1.00 86.00 135 GLN A CA 1
ATOM 1069 C C . GLN A 1 135 ? 31.411 -3.085 -23.698 1.00 86.00 135 GLN A C 1
ATOM 1071 O O . GLN A 1 135 ? 31.668 -4.021 -22.951 1.00 86.00 135 GLN A O 1
ATOM 1076 N N . GLY A 1 136 ? 30.495 -2.165 -23.383 1.00 84.38 136 GLY A N 1
ATOM 1077 C CA . GLY A 1 136 ? 29.744 -2.196 -22.124 1.00 84.38 136 GLY A CA 1
ATOM 1078 C C . GLY A 1 136 ? 28.762 -3.368 -21.980 1.00 84.38 136 GLY A C 1
ATOM 1079 O O . GLY A 1 136 ? 28.347 -3.670 -20.863 1.00 84.38 136 GLY A O 1
ATOM 1080 N N . ARG A 1 137 ? 28.378 -4.024 -23.083 1.00 85.56 137 ARG A N 1
ATOM 1081 C CA . ARG A 1 137 ? 27.472 -5.189 -23.092 1.00 85.56 137 ARG A CA 1
ATOM 1082 C C . ARG A 1 137 ? 28.215 -6.522 -23.083 1.00 85.56 137 ARG A C 1
ATOM 1084 O O . ARG A 1 137 ? 27.732 -7.473 -22.481 1.00 85.56 137 ARG A O 1
ATOM 1091 N N . LEU A 1 138 ? 29.368 -6.572 -23.745 1.00 87.38 138 LEU A N 1
ATOM 1092 C CA . LEU A 1 138 ? 30.170 -7.782 -23.935 1.00 87.38 138 LEU A CA 1
ATOM 1093 C C . LEU A 1 138 ? 31.297 -7.917 -22.907 1.00 87.38 138 LEU A C 1
ATOM 1095 O O . LEU A 1 138 ? 31.885 -8.987 -22.780 1.00 87.38 138 LEU A O 1
ATOM 1099 N N . TRP A 1 139 ? 31.615 -6.845 -22.175 1.00 87.38 139 TRP A N 1
ATOM 1100 C CA . TRP A 1 139 ? 32.706 -6.830 -21.208 1.00 87.38 139 TRP A CA 1
ATOM 1101 C C . TRP A 1 139 ? 32.318 -6.144 -19.904 1.00 87.38 139 TRP A C 1
ATOM 1103 O O . TRP A 1 139 ? 31.707 -5.076 -19.872 1.00 87.38 139 TRP A O 1
ATOM 1113 N N . ARG A 1 140 ? 32.783 -6.724 -18.800 1.00 85.31 140 ARG A N 1
ATOM 1114 C CA . ARG A 1 140 ? 32.833 -6.082 -17.492 1.00 85.31 140 ARG A CA 1
ATOM 1115 C C . ARG A 1 140 ? 34.254 -5.604 -17.222 1.00 85.31 140 ARG A C 1
ATOM 1117 O O . ARG A 1 140 ? 35.173 -6.412 -17.073 1.00 85.31 140 ARG A O 1
ATOM 1124 N N . PHE A 1 141 ? 34.403 -4.289 -17.101 1.00 80.75 141 PHE A N 1
ATOM 1125 C CA . PHE A 1 141 ? 35.661 -3.641 -16.744 1.00 80.75 141 PHE A CA 1
ATOM 1126 C C . PHE A 1 141 ? 35.776 -3.506 -15.221 1.00 80.75 141 PHE A C 1
ATOM 1128 O O . PHE A 1 141 ? 34.922 -2.905 -14.569 1.00 80.75 141 PHE A O 1
ATOM 1135 N N . GLY A 1 142 ? 36.809 -4.115 -14.651 1.00 76.81 142 GLY A N 1
ATOM 1136 C CA . GLY A 1 142 ? 37.229 -3.964 -13.266 1.00 76.81 142 GLY A CA 1
ATOM 1137 C C . GLY A 1 142 ? 38.314 -2.898 -13.115 1.00 76.81 142 GLY A C 1
ATOM 1138 O O . GLY A 1 142 ? 38.852 -2.377 -14.088 1.00 76.81 142 GLY A O 1
ATOM 1139 N N . LYS A 1 143 ? 38.660 -2.589 -11.866 1.00 78.81 143 LYS A N 1
ATOM 1140 C CA . LYS A 1 143 ? 39.668 -1.577 -11.539 1.00 78.81 143 LYS A CA 1
ATOM 1141 C C . LYS A 1 143 ? 41.082 -2.081 -11.848 1.00 78.81 143 LYS A C 1
ATOM 1143 O O . LYS A 1 143 ? 41.527 -3.090 -11.288 1.00 78.81 143 LYS A O 1
ATOM 1148 N N . VAL A 1 144 ? 41.805 -1.352 -12.696 1.00 75.81 144 VAL A N 1
ATOM 1149 C CA . VAL A 1 144 ? 43.213 -1.630 -13.020 1.00 75.81 144 VAL A CA 1
ATOM 1150 C C . VAL A 1 144 ? 44.060 -1.604 -11.736 1.00 75.81 144 VAL A C 1
ATOM 1152 O O . VAL A 1 144 ? 43.936 -0.707 -10.901 1.00 75.81 144 VAL A O 1
ATOM 1155 N N . GLY A 1 145 ? 44.885 -2.637 -11.536 1.00 70.31 145 GLY A N 1
ATOM 1156 C CA . GLY A 1 145 ? 45.710 -2.810 -10.331 1.00 70.31 145 GLY A CA 1
ATOM 1157 C C . GLY A 1 145 ? 44.982 -3.331 -9.077 1.00 70.31 145 GLY A C 1
ATOM 1158 O O . GLY A 1 145 ? 45.592 -3.409 -8.017 1.00 70.31 145 GLY A O 1
ATOM 1159 N N . GLN A 1 146 ? 43.693 -3.694 -9.147 1.00 71.19 146 GLN A N 1
ATOM 1160 C CA . GLN A 1 146 ? 42.949 -4.285 -8.012 1.00 71.19 146 GLN A CA 1
ATOM 1161 C C . GLN A 1 146 ? 42.372 -5.690 -8.292 1.00 71.19 146 GLN A C 1
ATOM 1163 O O . GLN A 1 146 ? 41.532 -6.176 -7.529 1.00 71.19 146 GLN A O 1
ATOM 1168 N N . HIS A 1 147 ? 42.808 -6.344 -9.370 1.00 68.44 147 HIS A N 1
ATOM 1169 C CA . HIS A 1 147 ? 42.419 -7.713 -9.737 1.00 68.44 147 HIS A CA 1
ATOM 1170 C C . HIS A 1 147 ? 43.234 -8.770 -8.960 1.00 68.44 147 HIS A C 1
ATOM 1172 O O . HIS A 1 147 ? 44.269 -8.449 -8.377 1.00 68.44 147 HIS A O 1
ATOM 1178 N N . GLY A 1 148 ? 42.744 -10.015 -8.891 1.00 63.09 148 GLY A N 1
ATOM 1179 C CA . GLY A 1 148 ? 43.460 -11.150 -8.278 1.00 63.09 148 GLY A CA 1
ATOM 1180 C C . GLY A 1 148 ? 43.463 -11.218 -6.739 1.00 63.09 148 GLY A C 1
ATOM 1181 O O . GLY A 1 148 ? 44.145 -12.059 -6.156 1.00 63.09 148 GLY A O 1
ATOM 1182 N N . ARG A 1 149 ? 42.705 -10.358 -6.040 1.00 66.88 149 ARG A N 1
ATOM 1183 C CA . ARG A 1 149 ? 42.466 -10.494 -4.586 1.00 66.88 149 ARG A CA 1
ATOM 1184 C C . ARG A 1 149 ? 41.379 -11.540 -4.319 1.00 66.88 149 ARG A C 1
ATOM 1186 O O . ARG A 1 149 ? 40.431 -11.644 -5.090 1.00 66.88 149 ARG A O 1
ATOM 1193 N N . LYS A 1 150 ? 41.452 -12.250 -3.186 1.00 58.25 150 LYS A N 1
ATOM 1194 C CA . LYS A 1 150 ? 40.429 -13.229 -2.766 1.00 58.25 150 LYS A CA 1
ATOM 1195 C C . LYS A 1 150 ? 39.027 -12.584 -2.792 1.00 58.25 150 LYS A C 1
ATOM 1197 O O . LYS A 1 150 ? 38.783 -11.624 -2.065 1.00 58.25 150 LYS A O 1
ATOM 1202 N N . GLY A 1 151 ? 38.135 -13.078 -3.658 1.00 60.25 151 GLY A N 1
ATOM 1203 C CA . GLY A 1 151 ? 36.781 -12.532 -3.871 1.00 60.25 151 GLY A CA 1
ATOM 1204 C C . GLY A 1 151 ? 36.656 -11.403 -4.915 1.00 60.25 151 GLY A C 1
ATOM 1205 O O . GLY A 1 151 ? 35.599 -10.780 -5.015 1.00 60.25 151 GLY A O 1
ATOM 1206 N N . ARG A 1 152 ? 37.711 -11.107 -5.684 1.00 66.88 152 ARG A N 1
ATOM 1207 C CA . ARG A 1 152 ? 37.707 -10.181 -6.835 1.00 66.88 152 ARG A CA 1
ATOM 1208 C C . ARG A 1 152 ? 37.955 -10.949 -8.137 1.00 66.88 152 ARG A C 1
ATOM 1210 O O . ARG A 1 152 ? 38.350 -12.104 -8.102 1.00 66.88 152 ARG A O 1
ATOM 1217 N N . THR A 1 153 ? 37.693 -10.299 -9.271 1.00 65.75 153 THR A N 1
ATOM 1218 C CA . THR A 1 153 ? 37.901 -10.873 -10.608 1.00 65.75 153 THR A CA 1
ATOM 1219 C C . THR A 1 153 ? 39.384 -11.115 -10.890 1.00 65.75 153 THR A C 1
ATOM 1221 O O . THR A 1 153 ? 40.236 -10.326 -10.463 1.00 65.75 153 THR A O 1
ATOM 1224 N N . ASP A 1 154 ? 39.678 -12.169 -11.651 1.00 71.00 154 ASP A N 1
ATOM 1225 C CA . ASP A 1 154 ? 41.045 -12.565 -12.015 1.00 71.00 154 ASP A CA 1
ATOM 1226 C C . ASP A 1 154 ? 41.688 -11.596 -13.019 1.00 71.00 154 ASP A C 1
ATOM 1228 O O . ASP A 1 154 ? 42.897 -11.377 -12.994 1.00 71.00 154 ASP A O 1
ATOM 1232 N N . ALA A 1 155 ? 40.870 -10.939 -13.847 1.00 78.44 155 ALA A N 1
ATOM 1233 C CA . ALA A 1 155 ? 41.298 -9.931 -14.810 1.00 78.44 155 ALA A CA 1
ATOM 1234 C C . ALA A 1 155 ? 40.531 -8.609 -14.649 1.00 78.44 155 ALA A C 1
ATOM 1236 O O . ALA A 1 155 ? 39.447 -8.540 -14.052 1.00 78.44 155 ALA A O 1
ATOM 1237 N N . TRP A 1 156 ? 41.100 -7.537 -15.208 1.00 77.44 156 TRP A N 1
ATOM 1238 C CA . TRP A 1 156 ? 40.456 -6.222 -15.285 1.00 77.44 156 TRP A CA 1
ATOM 1239 C C . TRP A 1 156 ? 39.458 -6.123 -16.455 1.00 77.44 156 TRP A C 1
ATOM 1241 O O . TRP A 1 156 ? 38.566 -5.286 -16.405 1.00 77.44 156 TRP A O 1
ATOM 1251 N N . MET A 1 157 ? 39.532 -7.004 -17.458 1.00 83.12 157 MET A N 1
ATOM 1252 C CA . MET A 1 157 ? 38.486 -7.217 -18.468 1.00 83.12 157 MET A CA 1
ATOM 1253 C C . MET A 1 157 ? 37.932 -8.626 -18.315 1.00 83.12 157 MET A C 1
ATOM 1255 O O . MET A 1 157 ? 38.693 -9.587 -18.349 1.00 83.12 157 MET A O 1
ATOM 1259 N N . ASN A 1 158 ? 36.616 -8.758 -18.171 1.00 84.62 158 ASN A N 1
ATOM 1260 C CA . ASN A 1 158 ? 35.954 -10.057 -18.073 1.00 84.62 158 ASN A CA 1
ATOM 1261 C C . ASN A 1 158 ? 34.848 -10.127 -19.122 1.00 84.62 158 ASN A C 1
ATOM 1263 O O . ASN A 1 158 ? 34.038 -9.202 -19.204 1.00 84.62 158 ASN A O 1
ATOM 1267 N N . ALA A 1 159 ? 34.826 -11.194 -19.917 1.00 86.50 159 ALA A N 1
ATOM 1268 C CA . ALA A 1 159 ? 33.801 -11.383 -20.934 1.00 86.50 159 ALA A CA 1
ATOM 1269 C C . ALA A 1 159 ? 32.420 -11.569 -20.283 1.00 86.50 159 ALA A C 1
ATOM 1271 O O . ALA A 1 159 ? 32.285 -12.202 -19.235 1.00 86.50 159 ALA A O 1
ATOM 1272 N N . VAL A 1 160 ? 31.399 -11.002 -20.914 1.00 88.31 160 VAL A N 1
ATOM 1273 C CA . VAL A 1 160 ? 29.989 -11.128 -20.549 1.00 88.31 160 VAL A CA 1
ATOM 1274 C C . VAL A 1 160 ? 29.266 -11.703 -21.756 1.00 88.31 160 VAL A C 1
ATOM 1276 O O . VAL A 1 160 ? 29.404 -11.180 -22.858 1.00 88.31 160 VAL A O 1
ATOM 1279 N N . ASN A 1 161 ? 28.489 -12.765 -21.547 1.00 83.62 161 ASN A N 1
ATOM 1280 C CA . ASN A 1 161 ? 27.555 -13.251 -22.553 1.00 83.62 161 ASN A CA 1
ATOM 1281 C C . ASN A 1 161 ? 26.199 -12.552 -22.335 1.00 83.62 161 ASN A C 1
ATOM 1283 O O . ASN A 1 161 ? 25.548 -12.837 -21.328 1.00 83.62 161 ASN A O 1
ATOM 1287 N N . PRO A 1 162 ? 25.786 -11.616 -23.211 1.00 79.38 162 PRO A N 1
ATOM 1288 C CA . PRO A 1 162 ? 24.531 -10.890 -23.048 1.00 79.38 162 PRO A CA 1
ATOM 1289 C C . PRO A 1 162 ? 23.314 -11.675 -23.558 1.00 79.38 162 PRO A C 1
ATOM 1291 O O . PRO A 1 162 ? 22.198 -11.175 -23.426 1.00 79.38 162 PRO A O 1
ATOM 1294 N N . LEU A 1 163 ? 23.509 -12.855 -24.163 1.00 83.06 163 LEU A N 1
ATOM 1295 C CA . LEU A 1 163 ? 22.423 -13.655 -24.720 1.00 83.06 163 LEU A CA 1
ATOM 1296 C C . LEU A 1 163 ? 21.499 -14.138 -23.603 1.00 83.06 163 LEU A C 1
ATOM 1298 O O . LEU A 1 163 ? 21.922 -14.796 -22.652 1.00 83.06 163 LEU A O 1
ATOM 1302 N N . THR A 1 164 ? 20.221 -13.809 -23.740 1.00 85.56 164 THR A N 1
ATOM 1303 C CA . THR A 1 164 ? 19.158 -14.234 -22.837 1.00 85.56 164 THR A CA 1
ATOM 1304 C C . THR A 1 164 ? 17.933 -14.603 -23.657 1.00 85.56 164 THR A C 1
ATOM 1306 O O . THR A 1 164 ? 17.646 -13.970 -24.669 1.00 85.56 164 THR A O 1
ATOM 1309 N N . THR A 1 165 ? 17.192 -15.611 -23.208 1.00 88.00 165 THR A N 1
ATOM 1310 C CA . THR A 1 165 ? 15.918 -16.017 -23.820 1.00 88.00 165 THR A CA 1
ATOM 1311 C C . THR A 1 165 ? 14.759 -15.109 -23.402 1.00 88.00 165 THR A C 1
ATOM 1313 O O . THR A 1 165 ? 13.672 -15.192 -23.964 1.00 88.00 165 THR A O 1
ATOM 1316 N N . GLN A 1 166 ? 14.962 -14.264 -22.385 1.00 90.31 166 GLN A N 1
ATOM 1317 C CA . GLN A 1 166 ? 13.952 -13.349 -21.866 1.00 90.31 166 GLN A CA 1
ATOM 1318 C C . GLN A 1 166 ? 14.603 -12.101 -21.268 1.00 90.31 166 GLN A C 1
ATOM 1320 O O . GLN A 1 166 ? 15.590 -12.180 -20.533 1.00 90.31 166 GLN A O 1
ATOM 1325 N N . GLN A 1 167 ? 14.010 -10.937 -21.525 1.00 88.50 167 GLN A N 1
ATOM 1326 C CA . GLN A 1 167 ? 14.444 -9.680 -20.932 1.00 88.50 167 GLN A CA 1
ATOM 1327 C C . GLN A 1 167 ? 13.244 -8.839 -20.495 1.00 88.50 167 GLN A C 1
ATOM 1329 O O . GLN A 1 167 ? 12.293 -8.649 -21.247 1.00 88.50 167 GLN A O 1
ATOM 1334 N N . GLU A 1 168 ? 13.297 -8.307 -19.272 1.00 91.88 168 GLU A N 1
ATOM 1335 C CA . GLU A 1 168 ? 12.301 -7.348 -18.798 1.00 91.88 168 GLU A CA 1
ATOM 1336 C C . GLU A 1 168 ? 12.666 -5.932 -19.262 1.00 91.88 168 GLU A C 1
ATOM 1338 O O . GLU A 1 168 ? 13.772 -5.444 -19.009 1.00 91.88 168 GLU A O 1
ATOM 1343 N N . LEU A 1 169 ? 11.714 -5.249 -19.901 1.00 90.06 169 LEU A N 1
ATOM 1344 C CA . LEU A 1 169 ? 11.833 -3.844 -20.277 1.00 90.06 169 LEU A CA 1
ATOM 1345 C C . LEU A 1 169 ? 10.888 -2.993 -19.429 1.00 90.06 169 LEU A C 1
ATOM 1347 O O . LEU A 1 169 ? 9.709 -3.307 -19.271 1.00 90.06 169 LEU A O 1
ATOM 1351 N N . ARG A 1 170 ? 11.410 -1.888 -18.890 1.00 92.88 170 ARG A N 1
ATOM 1352 C CA . ARG A 1 170 ? 10.636 -0.920 -18.108 1.00 92.88 170 ARG A CA 1
ATOM 1353 C C . ARG A 1 170 ? 10.898 0.483 -18.623 1.00 92.88 170 ARG A C 1
ATOM 1355 O O . ARG A 1 170 ? 12.025 0.968 -18.554 1.00 92.88 170 ARG A O 1
ATOM 1362 N N . LEU A 1 171 ? 9.841 1.147 -19.074 1.00 90.81 171 LEU A N 1
ATOM 1363 C CA . LEU A 1 171 ? 9.874 2.547 -19.472 1.00 90.81 171 LEU A CA 1
ATOM 1364 C C . LEU A 1 171 ? 9.123 3.384 -18.438 1.00 90.81 171 LEU A C 1
ATOM 1366 O O . LEU A 1 171 ? 7.948 3.147 -18.158 1.00 90.81 171 LEU A O 1
ATOM 1370 N N . LYS A 1 172 ? 9.801 4.376 -17.859 1.00 91.56 172 LYS A N 1
ATOM 1371 C CA . LYS A 1 172 ? 9.160 5.316 -16.940 1.00 91.56 172 LYS A CA 1
ATOM 1372 C C . LYS A 1 172 ? 8.412 6.376 -17.743 1.00 91.56 172 LYS A C 1
ATOM 1374 O O . LYS A 1 172 ? 9.035 7.168 -18.443 1.00 91.56 172 LYS A O 1
ATOM 1379 N N . ILE A 1 173 ? 7.094 6.414 -17.589 1.00 87.31 173 ILE A N 1
ATOM 1380 C CA . ILE A 1 173 ? 6.245 7.443 -18.191 1.00 87.31 173 ILE A CA 1
ATOM 1381 C C . ILE A 1 173 ? 6.359 8.737 -17.356 1.00 87.31 173 ILE A C 1
ATOM 1383 O O . ILE A 1 173 ? 6.205 8.676 -16.129 1.00 87.31 173 ILE A O 1
ATOM 1387 N N . PRO A 1 174 ? 6.666 9.897 -17.968 1.00 86.19 174 PRO A N 1
ATOM 1388 C CA . PRO A 1 174 ? 6.712 11.181 -17.271 1.00 86.19 174 PRO A CA 1
ATOM 1389 C C . PRO A 1 174 ? 5.388 11.522 -16.578 1.00 86.19 174 PRO A C 1
ATOM 1391 O O . PRO A 1 174 ? 4.317 11.339 -17.148 1.00 86.19 174 PRO A O 1
ATOM 1394 N N . ALA A 1 175 ? 5.460 12.060 -15.356 1.00 81.94 175 ALA A N 1
ATOM 1395 C CA . ALA A 1 175 ? 4.270 12.449 -14.590 1.00 81.94 175 ALA A CA 1
ATOM 1396 C C . ALA A 1 175 ? 3.535 13.660 -15.191 1.00 81.94 175 ALA A C 1
ATOM 1398 O O . ALA A 1 175 ? 2.332 13.803 -15.004 1.00 81.94 175 ALA A O 1
ATOM 1399 N N . VAL A 1 176 ? 4.264 14.524 -15.902 1.00 85.38 176 VAL A N 1
ATOM 1400 C CA . VAL A 1 176 ? 3.723 15.679 -16.620 1.00 85.38 176 VAL A CA 1
ATOM 1401 C C . VAL A 1 176 ? 4.209 15.584 -18.057 1.00 85.38 176 VAL A C 1
ATOM 1403 O O . VAL A 1 176 ? 5.411 15.671 -18.313 1.00 85.38 176 VAL A O 1
ATOM 1406 N N . ALA A 1 177 ? 3.280 15.388 -18.985 1.00 82.19 177 ALA A N 1
ATOM 1407 C CA . ALA A 1 177 ? 3.557 15.393 -20.412 1.00 82.19 177 ALA A CA 1
ATOM 1408 C C . ALA A 1 177 ? 3.024 16.686 -21.032 1.00 82.19 177 ALA A C 1
ATOM 1410 O O . ALA A 1 177 ? 1.930 17.134 -20.700 1.00 82.19 177 ALA A O 1
ATOM 1411 N N . LYS A 1 178 ? 3.803 17.290 -21.936 1.00 82.56 178 LYS A N 1
ATOM 1412 C CA . LYS A 1 178 ? 3.399 18.482 -22.706 1.00 82.56 178 LYS A CA 1
ATOM 1413 C C . LYS A 1 178 ? 2.608 18.126 -23.978 1.00 82.56 178 LYS A C 1
ATOM 1415 O O . LYS A 1 178 ? 2.425 18.979 -24.836 1.00 82.56 178 LYS A O 1
ATOM 1420 N N . GLY A 1 179 ? 2.182 16.870 -24.112 1.00 85.06 179 GLY A N 1
ATOM 1421 C CA . GLY A 1 179 ? 1.529 16.321 -25.295 1.00 85.06 179 GLY A CA 1
ATOM 1422 C C . GLY A 1 179 ? 1.346 14.807 -25.181 1.00 85.06 179 GLY A C 1
ATOM 1423 O O . GLY A 1 179 ? 1.490 14.240 -24.095 1.00 85.06 179 GLY A O 1
ATOM 1424 N N . GLU A 1 180 ? 1.033 14.165 -26.303 1.00 86.12 180 GLU A N 1
ATOM 1425 C CA . GLU A 1 180 ? 0.915 12.710 -26.397 1.00 86.12 180 GLU A CA 1
ATOM 1426 C C . GLU A 1 180 ? 2.252 12.012 -26.101 1.00 86.12 180 GLU A C 1
ATOM 1428 O O . GLU A 1 180 ? 3.329 12.519 -26.416 1.00 86.12 180 GLU A O 1
ATOM 1433 N N . ILE A 1 181 ? 2.177 10.837 -25.473 1.00 85.25 181 ILE A N 1
ATOM 1434 C CA . ILE A 1 181 ? 3.335 9.983 -25.213 1.00 85.25 181 ILE A CA 1
ATOM 1435 C C . ILE A 1 181 ? 3.244 8.783 -26.146 1.00 85.25 181 ILE A C 1
ATOM 1437 O O . ILE A 1 181 ? 2.444 7.878 -25.915 1.00 85.25 181 ILE A O 1
ATOM 1441 N N . SER A 1 182 ? 4.089 8.762 -27.170 1.00 87.38 182 SER A N 1
ATOM 1442 C CA . SER A 1 182 ? 4.195 7.632 -28.091 1.00 87.38 182 SER A CA 1
ATOM 1443 C C . SER A 1 182 ? 5.283 6.665 -27.628 1.00 87.38 182 SER A C 1
ATOM 1445 O O . SER A 1 182 ? 6.397 7.074 -27.297 1.00 87.38 182 SER A O 1
ATOM 1447 N N . VAL A 1 183 ? 4.961 5.372 -27.611 1.00 85.25 183 VAL A N 1
ATOM 1448 C CA . VAL A 1 183 ? 5.898 4.286 -27.297 1.00 85.25 183 VAL A CA 1
ATOM 1449 C C . VAL A 1 183 ? 5.845 3.276 -28.434 1.00 85.25 183 VAL A C 1
ATOM 1451 O O . VAL A 1 183 ? 4.766 2.807 -28.785 1.00 85.25 183 VAL A O 1
ATOM 1454 N N . PHE A 1 184 ? 7.010 2.939 -28.984 1.00 86.69 184 PHE A N 1
ATOM 1455 C CA . PHE A 1 184 ? 7.155 1.970 -30.067 1.00 86.69 184 PHE A CA 1
ATOM 1456 C C . PHE A 1 184 ? 7.908 0.745 -29.550 1.00 86.69 184 PHE A C 1
ATOM 1458 O O . PHE A 1 184 ? 8.934 0.883 -28.879 1.00 86.69 184 PHE A O 1
ATOM 1465 N N . LEU A 1 185 ? 7.387 -0.442 -29.853 1.00 85.00 185 LEU A N 1
ATOM 1466 C CA . LEU A 1 185 ? 8.088 -1.707 -29.666 1.00 85.00 185 LEU A CA 1
ATOM 1467 C C . LEU A 1 185 ? 8.721 -2.073 -31.003 1.00 85.00 185 LEU A C 1
ATOM 1469 O O . LEU A 1 185 ? 8.032 -2.101 -32.018 1.00 85.00 185 LEU A O 1
ATOM 1473 N N . VAL A 1 186 ? 10.031 -2.297 -30.998 1.00 85.81 186 VAL A N 1
ATOM 1474 C CA . VAL A 1 186 ? 10.790 -2.658 -32.195 1.00 85.81 186 VAL A CA 1
ATOM 1475 C C . VAL A 1 186 ? 11.611 -3.892 -31.865 1.00 85.81 186 VAL A C 1
ATOM 1477 O O . VAL A 1 186 ? 12.362 -3.895 -30.887 1.00 85.81 186 VAL A O 1
ATOM 1480 N N . ALA A 1 187 ? 11.435 -4.923 -32.679 1.00 87.50 187 ALA A N 1
ATOM 1481 C CA . ALA A 1 187 ? 12.285 -6.098 -32.745 1.00 87.50 187 ALA A CA 1
ATOM 1482 C C . ALA A 1 187 ? 13.033 -6.073 -34.084 1.00 87.50 187 ALA A C 1
ATOM 1484 O O . ALA A 1 187 ? 12.563 -5.465 -35.045 1.00 87.50 187 ALA A O 1
ATOM 1485 N N . GLY A 1 188 ? 14.209 -6.682 -34.118 1.00 82.06 188 GLY A N 1
ATOM 1486 C CA . GLY A 1 188 ? 14.975 -6.918 -35.337 1.00 82.06 188 GLY A CA 1
ATOM 1487 C C . GLY A 1 188 ? 15.626 -8.291 -35.250 1.00 82.06 188 GLY A C 1
ATOM 1488 O O . GLY A 1 188 ? 15.628 -8.889 -34.171 1.00 82.06 188 GLY A O 1
ATOM 1489 N N . ASP A 1 189 ? 16.161 -8.754 -36.372 1.00 81.19 189 ASP A N 1
ATOM 1490 C CA . ASP A 1 189 ? 16.825 -10.050 -36.468 1.00 81.19 189 ASP A CA 1
ATOM 1491 C C . ASP A 1 189 ? 18.202 -10.089 -35.775 1.00 81.19 189 ASP A C 1
ATOM 1493 O O . ASP A 1 189 ? 18.764 -9.070 -35.341 1.00 81.19 189 ASP A O 1
ATOM 1497 N N . GLY A 1 190 ? 18.760 -11.296 -35.671 1.00 72.88 190 GLY A N 1
ATOM 1498 C CA . GLY A 1 190 ? 20.134 -11.551 -35.226 1.00 72.88 190 GLY A CA 1
ATOM 1499 C C . GLY A 1 190 ? 21.231 -11.008 -36.158 1.00 72.88 190 GLY A C 1
ATOM 1500 O O . GLY A 1 190 ? 22.419 -11.090 -35.823 1.00 72.88 190 GLY A O 1
ATOM 1501 N N . GLY A 1 191 ? 20.869 -10.406 -37.295 1.00 71.94 191 GLY A N 1
ATOM 1502 C CA . GLY A 1 191 ? 21.756 -9.953 -38.364 1.00 71.94 191 GLY A CA 1
ATOM 1503 C C . GLY A 1 191 ? 21.948 -10.973 -39.492 1.00 71.94 191 GLY A C 1
ATOM 1504 O O . GLY A 1 191 ? 22.694 -10.696 -40.436 1.00 71.94 191 GLY A O 1
ATOM 1505 N N . ASP A 1 192 ? 21.338 -12.149 -39.406 1.00 76.94 192 ASP A N 1
ATOM 1506 C CA . ASP A 1 192 ? 21.355 -13.230 -40.399 1.00 76.94 192 ASP A CA 1
ATOM 1507 C C . ASP A 1 192 ? 20.048 -13.359 -41.200 1.00 76.94 192 ASP A C 1
ATOM 1509 O O . ASP A 1 192 ? 19.953 -14.223 -42.070 1.00 76.94 192 ASP A O 1
ATOM 1513 N N . GLY A 1 193 ? 19.115 -12.424 -41.002 1.00 80.69 193 GLY A N 1
ATOM 1514 C CA . GLY A 1 193 ? 17.778 -12.439 -41.591 1.00 80.69 193 GLY A CA 1
ATOM 1515 C C . GLY A 1 193 ? 16.736 -12.975 -40.610 1.00 80.69 193 GLY A C 1
ATOM 1516 O O . GLY A 1 193 ? 17.069 -13.410 -39.518 1.00 80.69 193 GLY A O 1
ATOM 1517 N N . GLU A 1 194 ? 15.463 -12.925 -40.995 1.00 83.31 194 GLU A N 1
ATOM 1518 C CA . GLU A 1 194 ? 14.333 -13.233 -40.101 1.00 83.31 194 GLU A CA 1
ATOM 1519 C C . GLU A 1 194 ? 14.012 -14.734 -39.964 1.00 83.31 194 GLU A C 1
ATOM 1521 O O . GLU A 1 194 ? 13.180 -15.123 -39.142 1.00 83.31 194 GLU A O 1
ATOM 1526 N N . ASP A 1 195 ? 14.654 -15.594 -40.760 1.00 86.19 195 ASP A N 1
ATOM 1527 C CA . ASP A 1 195 ? 14.339 -17.022 -40.822 1.00 86.19 195 ASP A CA 1
ATOM 1528 C C . ASP A 1 195 ? 14.614 -17.728 -39.483 1.00 86.19 195 ASP A C 1
ATOM 1530 O O . ASP A 1 195 ? 15.751 -18.020 -39.118 1.00 86.19 195 ASP A O 1
ATOM 1534 N N . GLY A 1 196 ? 13.538 -18.074 -38.770 1.00 83.00 196 GLY A N 1
ATOM 1535 C CA . GLY A 1 196 ? 13.600 -18.761 -37.476 1.00 83.00 196 GLY A CA 1
ATOM 1536 C C . GLY A 1 196 ? 13.658 -17.829 -36.261 1.00 83.00 196 GLY A C 1
ATOM 1537 O O . GLY A 1 196 ? 13.627 -18.326 -35.130 1.00 83.00 196 GLY A O 1
ATOM 1538 N N . ASP A 1 197 ? 13.667 -16.512 -36.476 1.00 85.62 197 ASP A N 1
ATOM 1539 C CA . ASP A 1 197 ? 13.628 -15.512 -35.414 1.00 85.62 197 ASP A CA 1
ATOM 1540 C C . ASP A 1 197 ? 12.187 -15.265 -34.949 1.00 85.62 197 ASP A C 1
ATOM 1542 O O . ASP A 1 197 ? 11.275 -15.033 -35.738 1.00 85.62 197 ASP A O 1
ATOM 1546 N N . VAL A 1 198 ? 11.965 -15.313 -33.631 1.00 86.38 198 VAL A N 1
ATOM 1547 C CA . VAL A 1 198 ? 10.656 -15.029 -33.024 1.00 86.38 198 VAL A CA 1
ATOM 1548 C C . VAL A 1 198 ? 10.842 -14.140 -31.806 1.00 86.38 198 VAL A C 1
ATOM 1550 O O . VAL A 1 198 ? 11.513 -14.517 -30.838 1.00 86.38 198 VAL A O 1
ATOM 1553 N N . VAL A 1 199 ? 10.173 -12.984 -31.804 1.00 88.50 199 VAL A N 1
ATOM 1554 C CA . VAL A 1 199 ? 10.105 -12.103 -30.635 1.00 88.50 199 VAL A CA 1
ATOM 1555 C C . VAL A 1 199 ? 8.681 -12.044 -30.106 1.00 88.50 199 VAL A C 1
ATOM 1557 O O . VAL A 1 199 ? 7.744 -11.615 -30.769 1.00 88.50 199 VAL A O 1
ATOM 1560 N N . ARG A 1 200 ? 8.528 -12.431 -28.839 1.00 91.56 200 ARG A N 1
ATOM 1561 C CA . ARG A 1 200 ? 7.255 -12.362 -28.120 1.00 91.56 200 ARG A CA 1
ATOM 1562 C C . ARG A 1 200 ? 7.319 -11.315 -27.020 1.00 91.56 200 ARG A C 1
ATOM 1564 O O . ARG A 1 200 ? 8.044 -11.466 -26.032 1.00 91.56 200 ARG A O 1
ATOM 1571 N N . TRP A 1 201 ? 6.495 -10.285 -27.148 1.00 91.38 201 TRP A N 1
ATOM 1572 C CA . TRP A 1 201 ? 6.279 -9.284 -26.113 1.00 91.38 201 TRP A CA 1
ATOM 1573 C C . TRP A 1 201 ? 5.269 -9.818 -25.104 1.00 91.38 201 TRP A C 1
ATOM 1575 O O . TRP A 1 201 ? 4.056 -9.716 -25.292 1.00 91.38 201 TRP A O 1
ATOM 1585 N N . SER A 1 202 ? 5.774 -10.410 -24.023 1.00 91.50 202 SER A N 1
ATOM 1586 C CA . SER A 1 202 ? 4.905 -11.040 -23.033 1.00 91.50 202 SER A CA 1
ATOM 1587 C C . SER A 1 202 ? 4.344 -10.045 -22.013 1.00 91.50 202 SER A C 1
ATOM 1589 O O . SER A 1 202 ? 5.078 -9.242 -21.425 1.00 91.50 202 SER A O 1
ATOM 1591 N N . ARG A 1 203 ? 3.030 -10.129 -21.766 1.00 90.75 203 ARG A N 1
ATOM 1592 C CA . ARG A 1 203 ? 2.277 -9.361 -20.752 1.00 90.75 203 ARG A CA 1
ATOM 1593 C C . ARG A 1 203 ? 2.537 -7.834 -20.766 1.00 90.75 203 ARG A C 1
ATOM 1595 O O . ARG A 1 203 ? 2.850 -7.266 -19.701 1.00 90.75 203 ARG A O 1
ATOM 1602 N N . PRO A 1 204 ? 2.400 -7.144 -21.917 1.00 92.38 204 PRO A N 1
ATOM 1603 C CA . PRO A 1 204 ? 2.574 -5.696 -22.018 1.00 92.38 204 PRO A CA 1
ATOM 1604 C C . PRO A 1 204 ? 1.511 -4.952 -21.199 1.00 92.38 204 PRO A C 1
ATOM 1606 O O . PRO A 1 204 ? 0.312 -5.234 -21.290 1.00 92.38 204 PRO A O 1
ATOM 1609 N N . ARG A 1 205 ? 1.945 -3.999 -20.364 1.00 93.19 205 ARG A N 1
ATOM 1610 C CA . ARG A 1 205 ? 1.063 -3.342 -19.388 1.00 93.19 205 ARG A CA 1
ATOM 1611 C C . ARG A 1 205 ? 1.567 -1.995 -18.889 1.00 93.19 205 ARG A C 1
ATOM 1613 O O . ARG A 1 205 ? 2.772 -1.754 -18.834 1.00 93.19 205 ARG A O 1
ATOM 1620 N N . LEU A 1 206 ? 0.633 -1.149 -18.460 1.00 92.06 206 LEU A N 1
ATOM 1621 C CA . LEU A 1 206 ? 0.911 0.070 -17.706 1.00 92.06 206 LEU A CA 1
ATOM 1622 C C . LEU A 1 206 ? 0.846 -0.239 -16.210 1.00 92.06 206 LEU A C 1
ATOM 1624 O O . LEU A 1 206 ? -0.113 -0.845 -15.732 1.00 92.06 206 LEU A O 1
ATOM 1628 N N . VAL A 1 207 ? 1.858 0.209 -15.470 1.00 91.06 207 VAL A N 1
ATOM 1629 C CA . VAL A 1 207 ? 1.983 -0.054 -14.034 1.00 91.06 207 VAL A CA 1
ATOM 1630 C C . VAL A 1 207 ? 1.839 1.251 -13.263 1.00 91.06 207 VAL A C 1
ATOM 1632 O O . VAL A 1 207 ? 2.606 2.196 -13.456 1.00 91.06 207 VAL A O 1
ATOM 1635 N N . PHE A 1 208 ? 0.884 1.281 -12.336 1.00 85.31 208 PHE A N 1
ATOM 1636 C CA . PHE A 1 208 ? 0.742 2.349 -11.352 1.00 85.31 208 PHE A CA 1
ATOM 1637 C C . PHE A 1 208 ? 1.079 1.814 -9.963 1.00 85.31 208 PHE A C 1
ATOM 1639 O O . PHE A 1 208 ? 0.692 0.711 -9.586 1.00 85.31 208 PHE A O 1
ATOM 1646 N N . LYS A 1 209 ? 1.776 2.620 -9.157 1.00 79.50 209 LYS A N 1
ATOM 1647 C CA . LYS A 1 209 ? 2.086 2.250 -7.772 1.00 79.50 209 LYS A CA 1
ATOM 1648 C C . LYS A 1 209 ? 0.788 1.970 -7.000 1.00 79.50 209 LYS A C 1
ATOM 1650 O O . LYS A 1 209 ? -0.088 2.831 -6.951 1.00 79.50 209 LYS A O 1
ATOM 1655 N N . ASN A 1 210 ? 0.715 0.803 -6.355 1.00 76.06 210 ASN A N 1
ATOM 1656 C CA . ASN A 1 210 ? -0.405 0.355 -5.514 1.00 76.06 210 ASN A CA 1
ATOM 1657 C C . ASN A 1 210 ? -1.762 0.262 -6.238 1.00 76.06 210 ASN A C 1
ATOM 1659 O O . ASN A 1 210 ? -2.801 0.474 -5.618 1.00 76.06 210 ASN A O 1
ATOM 1663 N N . GLN A 1 211 ? -1.763 -0.008 -7.539 1.00 83.50 211 GLN A N 1
ATOM 1664 C CA . GLN A 1 211 ? -2.970 -0.189 -8.345 1.00 83.50 211 GLN A CA 1
ATOM 1665 C C . GLN A 1 211 ? -2.840 -1.475 -9.165 1.00 83.50 211 GLN A C 1
ATOM 1667 O O . GLN A 1 211 ? -1.717 -1.948 -9.349 1.00 83.50 211 GLN A O 1
ATOM 1672 N N . PRO A 1 212 ? -3.954 -2.049 -9.648 1.00 86.44 212 PRO A N 1
ATOM 1673 C CA . PRO A 1 212 ? -3.879 -3.139 -10.608 1.00 86.44 212 PRO A CA 1
ATOM 1674 C C . PRO A 1 212 ? -3.138 -2.695 -11.875 1.00 86.44 212 PRO A C 1
ATOM 1676 O O . PRO A 1 212 ? -3.282 -1.555 -12.327 1.00 86.44 212 PRO A O 1
ATOM 1679 N N . ASP A 1 213 ? -2.354 -3.614 -12.434 1.00 91.69 213 ASP A N 1
ATOM 1680 C CA . ASP A 1 213 ? -1.718 -3.429 -13.735 1.00 91.69 213 ASP A CA 1
ATOM 1681 C C . ASP A 1 213 ? -2.800 -3.275 -14.811 1.00 91.69 213 ASP A C 1
ATOM 1683 O O . ASP A 1 213 ? -3.814 -3.972 -14.787 1.00 91.69 213 ASP A O 1
ATOM 1687 N N . ILE A 1 214 ? -2.576 -2.371 -15.764 1.00 93.06 214 ILE A N 1
ATOM 1688 C CA . ILE A 1 214 ? -3.478 -2.147 -16.896 1.00 93.06 214 ILE A CA 1
ATOM 1689 C C . ILE A 1 214 ? -2.894 -2.878 -18.104 1.00 93.06 214 ILE A C 1
ATOM 1691 O O . ILE A 1 214 ? -1.882 -2.410 -18.635 1.00 93.06 214 ILE A O 1
ATOM 1695 N N . PRO A 1 215 ? -3.484 -3.994 -18.564 1.00 92.38 215 PRO A N 1
ATOM 1696 C CA . PRO A 1 215 ? -3.054 -4.628 -19.804 1.00 92.38 215 PRO A CA 1
ATOM 1697 C C . PRO A 1 215 ? -3.130 -3.633 -20.961 1.00 92.38 215 PRO A C 1
ATOM 1699 O O . PRO A 1 215 ? -4.089 -2.860 -21.052 1.00 92.38 215 PRO A O 1
ATOM 1702 N N . LEU A 1 216 ? -2.141 -3.643 -21.856 1.00 89.81 216 LEU A N 1
ATOM 1703 C CA . LEU A 1 216 ? -2.110 -2.682 -22.961 1.00 89.81 216 LEU A CA 1
ATOM 1704 C C . LEU A 1 216 ? -3.334 -2.837 -23.884 1.00 89.81 216 LEU A C 1
ATOM 1706 O O . LEU A 1 216 ? -3.918 -1.834 -24.291 1.00 89.81 216 LEU A O 1
ATOM 1710 N N . ALA A 1 217 ? -3.799 -4.074 -24.095 1.00 86.81 217 ALA A N 1
ATOM 1711 C CA . ALA A 1 217 ? -5.038 -4.385 -24.815 1.00 86.81 217 ALA A CA 1
ATOM 1712 C C . ALA A 1 217 ? -6.279 -3.704 -24.200 1.00 86.81 217 ALA A C 1
ATOM 1714 O O . ALA A 1 217 ? -7.184 -3.265 -24.908 1.00 86.81 217 ALA A O 1
ATOM 1715 N N . ALA A 1 218 ? -6.299 -3.531 -22.875 1.00 89.31 218 ALA A N 1
ATOM 1716 C CA . ALA A 1 218 ? -7.400 -2.895 -22.161 1.00 89.31 218 ALA A CA 1
ATOM 1717 C C . ALA A 1 218 ? -7.283 -1.364 -22.077 1.00 89.31 218 ALA A C 1
ATOM 1719 O O . ALA A 1 218 ? -8.240 -0.710 -21.657 1.00 89.31 218 ALA A O 1
ATOM 1720 N N . ALA A 1 219 ? -6.154 -0.768 -22.474 1.00 89.12 219 ALA A N 1
ATOM 1721 C CA . ALA A 1 219 ? -5.945 0.676 -22.376 1.00 89.12 219 ALA A CA 1
ATOM 1722 C C . ALA A 1 219 ? -6.892 1.463 -23.301 1.00 89.12 219 ALA A C 1
ATOM 1724 O O . ALA A 1 219 ? -7.430 2.505 -22.912 1.00 89.12 219 ALA A O 1
ATOM 1725 N N . LYS A 1 220 ? -7.156 0.947 -24.509 1.00 87.69 220 LYS A N 1
ATOM 1726 C CA . LYS A 1 220 ? -8.077 1.578 -25.462 1.00 87.69 220 LYS A CA 1
ATOM 1727 C C . LYS A 1 220 ? -9.504 1.555 -24.909 1.00 87.69 220 LYS A C 1
ATOM 1729 O O . LYS A 1 220 ? -10.014 0.510 -24.510 1.00 87.69 220 LYS A O 1
ATOM 1734 N N . GLY A 1 221 ? -10.167 2.711 -24.883 1.00 89.12 221 GLY A N 1
ATOM 1735 C CA . GLY A 1 221 ? -11.550 2.833 -24.406 1.00 89.12 221 GLY A CA 1
ATOM 1736 C C . GLY A 1 221 ? -11.724 2.777 -22.880 1.00 89.12 221 GLY A C 1
ATOM 1737 O O . GLY A 1 221 ? -12.857 2.777 -22.397 1.00 89.12 221 GLY A O 1
ATOM 1738 N N . LEU A 1 222 ? -10.629 2.691 -22.110 1.00 91.88 222 LEU A N 1
ATOM 1739 C CA . LEU A 1 222 ? -10.676 2.506 -20.656 1.00 91.88 222 LEU A CA 1
ATOM 1740 C C . LEU A 1 222 ? -11.440 3.630 -19.949 1.00 91.88 222 LEU A C 1
ATOM 1742 O O . LEU A 1 222 ? -12.274 3.364 -19.085 1.00 91.88 222 LEU A O 1
ATOM 1746 N N . THR A 1 223 ? -11.176 4.880 -20.329 1.00 91.19 223 THR A N 1
ATOM 1747 C CA . THR A 1 223 ? -11.811 6.055 -19.721 1.00 91.19 223 THR A CA 1
ATOM 1748 C C . THR A 1 223 ? -13.312 6.086 -19.991 1.00 91.19 223 THR A C 1
ATOM 1750 O O . THR A 1 223 ? -14.081 6.351 -19.071 1.00 91.19 223 THR A O 1
ATOM 1753 N N . GLN A 1 224 ? -13.749 5.736 -21.204 1.00 92.81 224 GLN A N 1
ATOM 1754 C CA . GLN A 1 224 ? -15.168 5.673 -21.562 1.00 92.81 224 GLN A CA 1
ATOM 1755 C C . GLN A 1 224 ? -15.895 4.550 -20.815 1.00 92.81 224 GLN A C 1
ATOM 1757 O O . GLN A 1 224 ? -16.948 4.794 -20.227 1.00 92.81 224 GLN A O 1
ATOM 1762 N N . ARG A 1 225 ? -15.327 3.334 -20.781 1.00 93.62 225 ARG A N 1
ATOM 1763 C CA . ARG A 1 225 ? -15.917 2.209 -20.030 1.00 93.62 225 ARG A CA 1
ATOM 1764 C C . ARG A 1 225 ? -16.037 2.529 -18.543 1.00 93.62 225 ARG A C 1
ATOM 1766 O O . ARG A 1 225 ? -17.060 2.237 -17.932 1.00 93.62 225 ARG A O 1
ATOM 1773 N N . MET A 1 226 ? -15.015 3.167 -17.974 1.00 94.44 226 MET A N 1
ATOM 1774 C CA . MET A 1 226 ? -15.025 3.578 -16.574 1.00 94.44 226 MET A CA 1
ATOM 1775 C C . MET A 1 226 ? -16.080 4.656 -16.308 1.00 94.44 226 MET A C 1
ATOM 1777 O O . MET A 1 226 ? -16.807 4.543 -15.328 1.00 94.44 226 MET A O 1
ATOM 1781 N N . ALA A 1 227 ? -16.210 5.660 -17.180 1.00 92.69 227 ALA A N 1
ATOM 1782 C CA . ALA A 1 227 ? -17.226 6.703 -17.043 1.00 92.69 227 ALA A CA 1
ATOM 1783 C C . ALA A 1 227 ? -18.657 6.138 -17.118 1.00 92.69 227 ALA A C 1
ATOM 1785 O O . ALA A 1 227 ? -19.520 6.537 -16.338 1.00 92.69 227 ALA A O 1
ATOM 1786 N N . LEU A 1 228 ? -18.904 5.173 -18.012 1.00 93.50 228 LEU A N 1
ATOM 1787 C CA . LEU A 1 228 ? -20.193 4.478 -18.111 1.00 93.50 228 LEU A CA 1
ATOM 1788 C C . LEU A 1 228 ? -20.495 3.660 -16.850 1.00 93.50 228 LEU A C 1
ATOM 1790 O O . LEU A 1 228 ? -21.600 3.748 -16.316 1.00 93.50 228 LEU A O 1
ATOM 1794 N N . LEU A 1 229 ? -19.509 2.912 -16.345 1.00 94.56 229 LEU A N 1
ATOM 1795 C CA . LEU A 1 229 ? -19.636 2.180 -15.084 1.00 94.56 229 LEU A CA 1
ATOM 1796 C C . LEU A 1 229 ? -19.959 3.138 -13.928 1.00 94.56 229 LEU A C 1
ATOM 1798 O O . LEU A 1 229 ? -20.925 2.920 -13.204 1.00 94.56 229 LEU A O 1
ATOM 1802 N N . GLN A 1 230 ? -19.199 4.226 -13.791 1.00 94.69 230 GLN A N 1
ATOM 1803 C CA . GLN A 1 230 ? -19.426 5.245 -12.766 1.00 94.69 230 GLN A CA 1
ATOM 1804 C C . GLN A 1 230 ? -20.848 5.797 -12.823 1.00 94.69 230 GLN A C 1
ATOM 1806 O O . GLN A 1 230 ? -21.532 5.819 -11.805 1.00 94.69 230 GLN A O 1
ATOM 1811 N N . LEU A 1 231 ? -21.319 6.207 -14.003 1.00 92.75 231 LEU A N 1
ATOM 1812 C CA . LEU A 1 231 ? -22.655 6.775 -14.161 1.00 92.75 231 LEU A CA 1
ATOM 1813 C C . LEU A 1 231 ? -23.753 5.779 -13.755 1.00 92.75 231 LEU A C 1
ATOM 1815 O O . LEU A 1 231 ? -24.649 6.135 -12.987 1.00 92.75 231 LEU A O 1
ATOM 1819 N N . ASN A 1 232 ? -23.656 4.533 -14.225 1.00 93.75 232 ASN A N 1
ATOM 1820 C CA . ASN A 1 232 ? -24.643 3.486 -13.956 1.00 93.75 232 ASN A CA 1
ATOM 1821 C C . ASN A 1 232 ? -24.701 3.098 -12.472 1.00 93.75 232 ASN A C 1
ATOM 1823 O O . ASN A 1 232 ? -25.778 2.846 -11.928 1.00 93.75 232 ASN A O 1
ATOM 1827 N N . GLU A 1 233 ? -23.549 3.041 -11.804 1.00 95.56 233 GLU A N 1
ATOM 1828 C CA . GLU A 1 233 ? -23.476 2.645 -10.398 1.00 95.56 233 GLU A CA 1
ATOM 1829 C C . GLU A 1 233 ? -23.796 3.790 -9.437 1.00 95.56 233 GLU A C 1
ATOM 1831 O O . GLU A 1 233 ? -24.506 3.586 -8.451 1.00 95.56 233 GLU A O 1
ATOM 1836 N N . LEU A 1 234 ? -23.340 5.011 -9.728 1.00 95.44 234 LEU A N 1
ATOM 1837 C CA . LEU A 1 234 ? -23.624 6.177 -8.888 1.00 95.44 234 LEU A CA 1
ATOM 1838 C C . LEU A 1 234 ? -25.111 6.545 -8.904 1.00 95.44 234 LEU A C 1
ATOM 1840 O O . LEU A 1 234 ? -25.641 6.955 -7.871 1.00 95.44 234 LEU A O 1
ATOM 1844 N N . ALA A 1 235 ? -25.816 6.314 -10.016 1.00 94.81 235 ALA A N 1
ATOM 1845 C CA . ALA A 1 235 ? -27.272 6.467 -10.095 1.00 94.81 235 ALA A CA 1
ATOM 1846 C C . ALA A 1 235 ? -28.050 5.490 -9.190 1.00 94.81 235 ALA A C 1
ATOM 1848 O O . ALA A 1 235 ? -29.251 5.661 -8.991 1.00 94.81 235 ALA A O 1
ATOM 1849 N N . ARG A 1 236 ? -27.378 4.470 -8.639 1.00 95.69 236 ARG A N 1
ATOM 1850 C CA . ARG A 1 236 ? -27.945 3.472 -7.721 1.00 95.69 236 ARG A CA 1
ATOM 1851 C C . ARG A 1 236 ? -27.454 3.634 -6.282 1.00 95.69 236 ARG A C 1
ATOM 1853 O O . ARG A 1 236 ? -27.713 2.759 -5.456 1.00 95.69 236 ARG A O 1
ATOM 1860 N N . THR A 1 237 ? -26.765 4.732 -5.964 1.00 96.56 237 THR A N 1
ATOM 1861 C CA . THR A 1 237 ? -26.193 4.995 -4.632 1.00 96.56 237 THR A CA 1
ATOM 1862 C C . THR A 1 237 ? -27.224 4.840 -3.516 1.00 96.56 237 THR A C 1
ATOM 1864 O O . THR A 1 237 ? -26.930 4.204 -2.509 1.00 96.56 237 THR A O 1
ATOM 1867 N N . GLU A 1 238 ? -28.448 5.342 -3.698 1.00 95.75 238 GLU A N 1
ATOM 1868 C CA . GLU A 1 238 ? -29.511 5.214 -2.696 1.00 95.75 238 GLU A CA 1
ATOM 1869 C C . GLU A 1 238 ? -29.800 3.746 -2.352 1.00 95.75 238 GLU A C 1
ATOM 1871 O O . GLU A 1 238 ? -29.927 3.400 -1.179 1.00 95.75 238 GLU A O 1
ATOM 1876 N N . LYS A 1 239 ? -29.828 2.863 -3.358 1.00 94.19 239 LYS A N 1
ATOM 1877 C CA . LYS A 1 239 ? -30.056 1.426 -3.158 1.00 94.19 239 LYS A CA 1
ATOM 1878 C C . LYS A 1 239 ? -28.889 0.766 -2.425 1.00 94.19 239 LYS A C 1
ATOM 1880 O O . LYS A 1 239 ? -29.128 0.008 -1.488 1.00 94.19 239 LYS A O 1
ATOM 1885 N N . TYR A 1 240 ? -27.646 1.078 -2.809 1.00 94.56 240 TYR A N 1
ATOM 1886 C CA . TYR A 1 240 ? -26.451 0.579 -2.117 1.00 94.56 240 TYR A CA 1
ATOM 1887 C C . TYR A 1 240 ? -26.461 0.970 -0.636 1.00 94.56 240 TYR A C 1
ATOM 1889 O O . TYR A 1 240 ? -26.312 0.118 0.237 1.00 94.56 240 TYR A O 1
ATOM 1897 N N . LEU A 1 241 ? -26.691 2.251 -0.345 1.00 94.62 241 LEU A N 1
ATOM 1898 C CA . LEU A 1 241 ? -26.754 2.757 1.023 1.00 94.62 241 LEU A CA 1
ATOM 1899 C C . LEU A 1 241 ? -27.949 2.179 1.792 1.00 94.62 241 LEU A C 1
ATOM 1901 O O . LEU A 1 241 ? -27.802 1.817 2.955 1.00 94.62 241 LEU A O 1
ATOM 1905 N N . GLY A 1 242 ? -29.109 2.023 1.153 1.00 91.94 242 GLY A N 1
ATOM 1906 C CA . GLY A 1 242 ? -30.284 1.396 1.759 1.00 91.94 242 GLY A CA 1
ATOM 1907 C C . GLY A 1 242 ? -30.009 -0.033 2.233 1.00 91.94 242 GLY A C 1
ATOM 1908 O O . GLY A 1 242 ? -30.285 -0.356 3.387 1.00 91.94 242 GLY A O 1
ATOM 1909 N N . VAL A 1 243 ? -29.387 -0.860 1.385 1.00 89.88 243 VAL A N 1
ATOM 1910 C CA . VAL A 1 243 ? -28.969 -2.227 1.750 1.00 89.88 243 VAL A CA 1
ATOM 1911 C C . VAL A 1 243 ? -28.010 -2.208 2.939 1.00 89.88 243 VAL A C 1
ATOM 1913 O O . VAL A 1 243 ? -28.206 -2.958 3.893 1.00 89.88 243 VAL A O 1
ATOM 1916 N N . ILE A 1 244 ? -27.020 -1.312 2.929 1.00 88.69 244 ILE A N 1
ATOM 1917 C CA . ILE A 1 244 ? -26.051 -1.170 4.024 1.00 88.69 244 ILE A CA 1
ATOM 1918 C C . ILE A 1 244 ? -26.737 -0.752 5.332 1.00 88.69 244 ILE A C 1
ATOM 1920 O O . ILE A 1 244 ? -26.428 -1.308 6.383 1.00 88.69 244 ILE A O 1
ATOM 1924 N N . ALA A 1 245 ? -27.678 0.194 5.290 1.00 89.19 245 ALA A N 1
ATOM 1925 C CA . ALA A 1 245 ? -28.410 0.643 6.474 1.00 89.19 245 ALA A CA 1
ATOM 1926 C C . ALA A 1 245 ? -29.315 -0.452 7.053 1.00 89.19 245 ALA A C 1
ATOM 1928 O O . ALA A 1 245 ? -29.376 -0.622 8.273 1.00 89.19 245 ALA A O 1
ATOM 1929 N N . VAL A 1 246 ? -30.010 -1.208 6.197 1.00 85.62 246 VAL A N 1
ATOM 1930 C CA . VAL A 1 246 ? -30.832 -2.353 6.620 1.00 85.62 246 VAL A CA 1
ATOM 1931 C C . VAL A 1 246 ? -29.958 -3.428 7.242 1.00 85.62 246 VAL A C 1
ATOM 1933 O O . VAL A 1 246 ? -30.300 -3.928 8.312 1.00 85.62 246 VAL A O 1
ATOM 1936 N N . ALA A 1 247 ? -28.825 -3.743 6.609 1.00 81.12 247 ALA A N 1
ATOM 1937 C CA . ALA A 1 247 ? -27.840 -4.647 7.177 1.00 81.12 247 ALA A CA 1
ATOM 1938 C C . ALA A 1 247 ? -27.476 -4.161 8.586 1.00 81.12 247 ALA A C 1
ATOM 1940 O O . ALA A 1 247 ? -27.754 -4.864 9.556 1.00 81.12 247 ALA A O 1
ATOM 1941 N N . GLU A 1 248 ? -26.944 -2.939 8.701 1.00 78.12 248 GLU A N 1
ATOM 1942 C CA . GLU A 1 248 ? -26.439 -2.348 9.946 1.00 78.12 248 GLU A CA 1
ATOM 1943 C C . GLU A 1 248 ? -27.473 -2.375 11.083 1.00 78.12 248 GLU A C 1
ATOM 1945 O O . GLU A 1 248 ? -27.176 -2.776 12.206 1.00 78.12 248 GLU A O 1
ATOM 1950 N N . THR A 1 249 ? -28.712 -1.984 10.785 1.00 76.06 249 THR A N 1
ATOM 1951 C CA . THR A 1 249 ? -29.777 -1.864 11.790 1.00 76.06 249 THR A CA 1
ATOM 1952 C C . THR A 1 249 ? -30.403 -3.200 12.185 1.00 76.06 249 THR A C 1
ATOM 1954 O O . THR A 1 249 ? -30.835 -3.341 13.328 1.00 76.06 249 THR A O 1
ATOM 1957 N N . GLN A 1 250 ? -30.462 -4.180 11.275 1.00 76.19 250 GLN A N 1
ATOM 1958 C CA . GLN A 1 250 ? -31.151 -5.458 11.508 1.00 76.19 250 GLN A CA 1
ATOM 1959 C C . GLN A 1 250 ? -30.221 -6.622 11.852 1.00 76.19 250 GLN A C 1
ATOM 1961 O O . GLN A 1 250 ? -30.709 -7.702 12.179 1.00 76.19 250 GLN A O 1
ATOM 1966 N N . GLY A 1 251 ? -28.902 -6.450 11.772 1.00 67.12 251 GLY A N 1
ATOM 1967 C CA . GLY A 1 251 ? -27.975 -7.522 12.129 1.00 67.12 251 GLY A CA 1
ATOM 1968 C C . GLY A 1 251 ? -27.872 -8.649 11.097 1.00 67.12 251 GLY A C 1
ATOM 1969 O O . GLY A 1 251 ? -27.391 -9.731 11.431 1.00 67.12 251 GLY A O 1
ATOM 1970 N N . LYS A 1 252 ? -28.393 -8.449 9.879 1.00 66.44 252 LYS A N 1
ATOM 1971 C CA . LYS A 1 252 ? -28.530 -9.517 8.880 1.00 66.44 252 LYS A CA 1
ATOM 1972 C C . LYS A 1 252 ? -27.264 -9.658 8.028 1.00 66.44 252 LYS A C 1
ATOM 1974 O O . LYS A 1 252 ? -26.736 -8.636 7.589 1.00 66.44 252 LYS A O 1
ATOM 1979 N N . PRO A 1 253 ? -26.811 -10.897 7.740 1.00 64.62 253 PRO A N 1
ATOM 1980 C CA . PRO A 1 253 ? -25.719 -11.139 6.803 1.00 64.62 253 PRO A CA 1
ATOM 1981 C C . PRO A 1 253 ? -26.021 -10.508 5.444 1.00 64.62 253 PRO A C 1
ATOM 1983 O O . PRO A 1 253 ? -27.159 -10.563 4.967 1.00 64.62 253 PRO A O 1
ATOM 1986 N N . LEU A 1 254 ? -25.006 -9.894 4.838 1.00 65.88 254 LEU A N 1
ATOM 1987 C CA . LEU A 1 254 ? -25.153 -9.142 3.596 1.00 65.88 254 LEU A CA 1
ATOM 1988 C C . LEU A 1 254 ? -25.596 -10.047 2.444 1.00 65.88 254 LEU A C 1
ATOM 1990 O O . LEU A 1 254 ? -26.353 -9.611 1.587 1.00 65.88 254 LEU A O 1
ATOM 1994 N N . GLU A 1 255 ? -25.176 -11.311 2.457 1.00 65.56 255 GLU A N 1
ATOM 1995 C CA . GLU A 1 255 ? -25.500 -12.322 1.449 1.00 65.56 255 GLU A CA 1
ATOM 1996 C C . GLU A 1 255 ? -27.019 -12.439 1.250 1.00 65.56 255 GLU A C 1
ATOM 1998 O O . GLU A 1 255 ? -27.493 -12.481 0.118 1.00 65.56 255 GLU A O 1
ATOM 2003 N N . ASN A 1 256 ? -27.781 -12.335 2.342 1.00 65.62 256 ASN A N 1
ATOM 2004 C CA . ASN A 1 256 ? -29.244 -12.391 2.337 1.00 65.62 256 ASN A CA 1
ATOM 2005 C C . ASN A 1 256 ? -29.907 -11.090 1.843 1.00 65.62 256 ASN A C 1
ATOM 2007 O O . ASN A 1 256 ? -31.117 -11.056 1.639 1.00 65.62 256 ASN A O 1
ATOM 2011 N N . LEU A 1 257 ? -29.147 -9.997 1.727 1.00 66.38 257 LEU A N 1
ATOM 2012 C CA . LEU A 1 257 ? -29.631 -8.668 1.337 1.00 66.38 257 LEU A CA 1
ATOM 2013 C C . LEU A 1 257 ? -29.214 -8.272 -0.089 1.00 66.38 257 LEU A C 1
ATOM 2015 O O . LEU A 1 257 ? -29.796 -7.344 -0.652 1.00 66.38 257 LEU A O 1
ATOM 2019 N N . VAL A 1 258 ? -28.218 -8.947 -0.679 1.00 69.31 258 VAL A N 1
ATOM 2020 C CA . VAL A 1 258 ? -27.806 -8.728 -2.080 1.00 69.31 258 VAL A CA 1
ATOM 2021 C C . VAL A 1 258 ? -28.667 -9.527 -3.052 1.00 69.31 258 VAL A C 1
ATOM 2023 O O . VAL A 1 258 ? -28.918 -9.057 -4.168 1.00 69.31 258 VAL A O 1
ATOM 2026 N N . GLU A 1 259 ? -29.139 -10.705 -2.644 1.00 68.94 259 GLU A N 1
ATOM 2027 C CA . GLU A 1 259 ? -29.936 -11.594 -3.487 1.00 68.94 259 GLU A CA 1
ATOM 2028 C C . GLU A 1 259 ? -31.228 -10.894 -3.956 1.00 68.94 259 GLU A C 1
ATOM 2030 O O . GLU A 1 259 ? -32.019 -10.393 -3.162 1.00 68.94 259 GLU A O 1
ATOM 2035 N N . GLY A 1 260 ? -31.403 -10.767 -5.277 1.00 68.56 260 GLY A N 1
ATOM 2036 C CA . GLY A 1 260 ? -32.543 -10.069 -5.890 1.00 68.56 260 GLY A CA 1
ATOM 2037 C C . GLY A 1 260 ? -32.440 -8.535 -5.986 1.00 68.56 260 GLY A C 1
ATOM 2038 O O . GLY A 1 260 ? -33.294 -7.916 -6.617 1.00 68.56 260 GLY A O 1
ATOM 2039 N N . SER A 1 261 ? -31.395 -7.897 -5.439 1.00 77.44 261 SER A N 1
ATOM 2040 C CA . SER A 1 261 ? -31.242 -6.423 -5.472 1.00 77.44 261 SER A CA 1
ATOM 2041 C C . SER A 1 261 ? -30.767 -5.857 -6.823 1.00 77.44 261 SER A C 1
ATOM 2043 O O . SER A 1 261 ? -30.929 -4.662 -7.094 1.00 77.44 261 SER A O 1
ATOM 2045 N N . GLY A 1 262 ? -30.157 -6.697 -7.669 1.00 84.75 262 GLY A N 1
ATOM 2046 C CA . GLY A 1 262 ? -29.555 -6.294 -8.948 1.00 84.75 262 GLY A CA 1
ATOM 2047 C C . GLY A 1 262 ? -28.348 -5.351 -8.813 1.00 84.75 262 GLY A C 1
ATOM 2048 O O . GLY A 1 262 ? -27.947 -4.722 -9.795 1.00 84.75 262 GLY A O 1
ATOM 2049 N N . LEU A 1 263 ? -27.798 -5.206 -7.603 1.00 90.44 263 LEU A N 1
ATOM 2050 C CA . LEU A 1 263 ? -26.611 -4.404 -7.309 1.00 90.44 263 LEU A CA 1
ATOM 2051 C C . LEU A 1 263 ? -25.327 -5.182 -7.631 1.00 90.44 263 LEU A C 1
ATOM 2053 O O . LEU A 1 263 ? -25.268 -6.396 -7.440 1.00 90.44 263 LEU A O 1
ATOM 2057 N N . ASP A 1 264 ? -24.278 -4.489 -8.083 1.00 89.94 264 ASP A N 1
ATOM 2058 C CA . ASP A 1 264 ? -22.962 -5.109 -8.246 1.00 89.94 264 ASP A CA 1
ATOM 2059 C C . ASP A 1 264 ? -22.344 -5.339 -6.860 1.00 89.94 264 ASP A C 1
ATOM 2061 O O . ASP A 1 264 ? -22.050 -4.398 -6.116 1.00 89.94 264 ASP A O 1
ATOM 2065 N N . ALA A 1 265 ? -22.136 -6.608 -6.506 1.00 86.88 265 ALA A N 1
ATOM 2066 C CA . ALA A 1 265 ? -21.627 -7.005 -5.195 1.00 86.88 265 ALA A CA 1
ATOM 2067 C C . ALA A 1 265 ? -20.267 -6.367 -4.848 1.00 86.88 265 ALA A C 1
ATOM 2069 O O . ALA A 1 265 ? -20.002 -6.081 -3.683 1.00 86.88 265 ALA A O 1
ATOM 2070 N N . ARG A 1 266 ? -19.416 -6.086 -5.842 1.00 87.69 266 ARG A N 1
ATOM 2071 C CA . ARG A 1 266 ? -18.089 -5.481 -5.630 1.00 87.69 266 ARG A CA 1
ATOM 2072 C C . ARG A 1 266 ? -18.201 -3.984 -5.373 1.00 87.69 266 ARG A C 1
ATOM 2074 O O . ARG A 1 266 ? -17.474 -3.434 -4.550 1.00 87.69 266 ARG A O 1
ATOM 2081 N N . VAL A 1 267 ? -19.127 -3.317 -6.062 1.00 92.62 267 VAL A N 1
ATOM 2082 C CA . VAL A 1 267 ? -19.443 -1.906 -5.803 1.00 92.62 267 VAL A CA 1
ATOM 2083 C C . VAL A 1 267 ? -20.036 -1.763 -4.403 1.00 92.62 267 VAL A C 1
ATOM 2085 O O . VAL A 1 267 ? -19.630 -0.872 -3.658 1.00 92.62 267 VAL A O 1
ATOM 2088 N N . LEU A 1 268 ? -20.923 -2.681 -4.006 1.00 89.94 268 LEU A N 1
ATOM 2089 C CA . LEU A 1 268 ? -21.452 -2.752 -2.645 1.00 89.94 268 LEU A CA 1
ATOM 2090 C C . LEU A 1 268 ? -20.338 -2.975 -1.610 1.00 89.94 268 LEU A C 1
ATOM 2092 O O . LEU A 1 268 ? -20.307 -2.284 -0.595 1.00 89.94 268 LEU A O 1
ATOM 2096 N N . GLU A 1 269 ? -19.387 -3.875 -1.870 1.00 83.50 269 GLU A N 1
ATOM 2097 C CA . GLU A 1 269 ? -18.226 -4.100 -0.999 1.00 83.50 269 GLU A CA 1
ATOM 2098 C C . GLU A 1 269 ? -17.359 -2.845 -0.829 1.00 83.50 269 GLU A C 1
ATOM 2100 O O . GLU A 1 269 ? -16.935 -2.509 0.288 1.00 83.50 269 GLU A O 1
ATOM 2105 N N . ASN A 1 270 ? -17.134 -2.113 -1.920 1.00 87.94 270 ASN A N 1
ATOM 2106 C CA . ASN A 1 270 ? -16.410 -0.851 -1.876 1.00 87.94 270 ASN A CA 1
ATOM 2107 C C . ASN A 1 270 ? -17.193 0.214 -1.096 1.00 87.94 270 ASN A C 1
ATOM 2109 O O . ASN A 1 270 ? -16.598 0.903 -0.267 1.00 87.94 270 ASN A O 1
ATOM 2113 N N . TRP A 1 271 ? -18.516 0.303 -1.275 1.00 90.75 271 TRP A N 1
ATOM 2114 C CA . TRP A 1 271 ? -19.383 1.180 -0.482 1.00 90.75 271 TRP A CA 1
ATOM 2115 C C . TRP A 1 271 ? -19.315 0.856 1.008 1.00 90.75 271 TRP A C 1
ATOM 2117 O O . TRP A 1 271 ? -19.015 1.746 1.802 1.00 90.75 271 TRP A O 1
ATOM 2127 N N . MET A 1 272 ? -19.499 -0.409 1.389 1.00 82.81 272 MET A N 1
ATOM 2128 C CA . MET A 1 272 ? -19.361 -0.868 2.775 1.00 82.81 272 MET A CA 1
ATOM 2129 C C . MET A 1 272 ? -17.988 -0.542 3.351 1.00 82.81 272 MET A C 1
ATOM 2131 O O . MET A 1 272 ? -17.867 -0.188 4.516 1.00 82.81 272 MET A O 1
ATOM 2135 N N . THR A 1 273 ? -16.924 -0.660 2.560 1.00 78.12 273 THR A N 1
ATOM 2136 C CA . THR A 1 273 ? -15.572 -0.319 3.015 1.00 78.12 273 THR A CA 1
ATOM 2137 C C . THR A 1 273 ? -15.372 1.190 3.146 1.00 78.12 273 THR A C 1
ATOM 2139 O O . THR A 1 273 ? -14.696 1.629 4.076 1.00 78.12 273 THR A O 1
ATOM 2142 N N . ALA A 1 274 ? -15.975 1.985 2.264 1.00 82.19 274 ALA A N 1
ATOM 2143 C CA . ALA A 1 274 ? -15.897 3.440 2.292 1.00 82.19 274 ALA A CA 1
ATOM 2144 C C . ALA A 1 274 ? -16.669 4.039 3.477 1.00 82.19 274 ALA A C 1
ATOM 2146 O O . ALA A 1 274 ? -16.144 4.912 4.166 1.00 82.19 274 ALA A O 1
ATOM 2147 N N . VAL A 1 275 ? -17.888 3.552 3.736 1.00 82.19 275 VAL A N 1
ATOM 2148 C CA . VAL A 1 275 ? -18.756 4.041 4.826 1.00 82.19 275 VAL A CA 1
ATOM 2149 C C . VAL A 1 275 ? -18.538 3.310 6.144 1.00 82.19 275 VAL A C 1
ATOM 2151 O O . VAL A 1 275 ? -18.899 3.815 7.205 1.00 82.19 275 VAL A O 1
ATOM 2154 N N . GLN A 1 276 ? -17.920 2.134 6.064 1.00 75.25 276 GLN A N 1
ATOM 2155 C CA . GLN A 1 276 ? -17.607 1.236 7.170 1.00 75.25 276 GLN A CA 1
ATOM 2156 C C . GLN A 1 276 ? -18.820 0.685 7.923 1.00 75.25 276 GLN A C 1
ATOM 2158 O O . GLN A 1 276 ? -18.671 0.171 9.017 1.00 75.25 276 GLN A O 1
ATOM 2163 N N . LEU A 1 277 ? -19.999 0.724 7.311 1.00 75.19 277 LEU A N 1
ATOM 2164 C CA . LEU A 1 277 ? -21.228 0.115 7.820 1.00 75.19 277 LEU A CA 1
ATOM 2165 C C . LEU A 1 277 ? -21.568 -1.149 7.018 1.00 75.19 277 LEU A C 1
ATOM 2167 O O . LEU A 1 277 ? -21.049 -1.355 5.917 1.00 75.19 277 LEU A O 1
ATOM 2171 N N . GLY A 1 278 ? -22.469 -1.976 7.549 1.00 61.97 278 GLY A N 1
ATOM 2172 C CA . GLY A 1 278 ? -23.018 -3.154 6.871 1.00 61.97 278 GLY A CA 1
ATOM 2173 C C . GLY A 1 278 ? -22.115 -4.389 6.904 1.00 61.97 278 GLY A C 1
ATOM 2174 O O . GLY A 1 278 ? -22.416 -5.387 6.251 1.00 61.97 278 GLY A O 1
ATOM 2175 N N . LYS A 1 279 ? -21.013 -4.359 7.668 1.00 61.44 279 LYS A N 1
ATOM 2176 C CA . LYS A 1 279 ? -20.122 -5.513 7.843 1.00 61.44 279 LYS A CA 1
ATOM 2177 C C . LYS A 1 279 ? -20.570 -6.362 9.035 1.00 61.44 279 LYS A C 1
ATOM 2179 O O . LYS A 1 279 ? -20.242 -6.064 10.178 1.00 61.44 279 LYS A O 1
ATOM 2184 N N . PHE A 1 280 ? -21.223 -7.489 8.748 1.00 53.81 280 PHE A N 1
ATOM 2185 C CA . PHE A 1 280 ? -21.503 -8.561 9.724 1.00 53.81 280 PHE A CA 1
ATOM 2186 C C . PHE A 1 280 ? -20.445 -9.661 9.747 1.00 53.81 280 PHE A C 1
ATOM 2188 O O . PHE A 1 280 ? -20.649 -10.726 10.326 1.00 53.81 280 PHE A O 1
ATOM 2195 N N . ALA A 1 281 ? -19.277 -9.403 9.162 1.00 47.12 281 ALA A N 1
ATOM 2196 C CA . ALA A 1 281 ? -18.120 -10.237 9.419 1.00 47.12 281 ALA A CA 1
ATOM 2197 C C . ALA A 1 281 ? -17.669 -10.005 10.864 1.00 47.12 281 ALA A C 1
ATOM 2199 O O . ALA A 1 281 ? -17.502 -8.861 11.293 1.00 47.12 281 ALA A O 1
ATOM 2200 N N . THR A 1 282 ? -17.437 -11.087 11.611 1.00 55.41 282 THR A N 1
ATOM 2201 C CA . THR A 1 282 ? -16.702 -11.015 12.876 1.00 55.41 282 THR A CA 1
ATOM 2202 C C . THR A 1 282 ? -15.442 -10.199 12.621 1.00 55.41 282 THR A C 1
ATOM 2204 O O . THR A 1 282 ? -14.618 -10.599 11.793 1.00 55.41 282 THR A O 1
ATOM 2207 N N . LEU A 1 283 ? -15.305 -9.042 13.276 1.00 66.44 283 LEU A N 1
ATOM 2208 C CA . LEU A 1 283 ? -14.081 -8.264 13.172 1.00 66.44 283 LEU A CA 1
ATOM 2209 C C . LEU A 1 283 ? -12.942 -9.212 13.576 1.00 66.44 283 LEU A C 1
ATOM 2211 O O . LEU A 1 283 ? -13.075 -9.924 14.569 1.00 66.44 283 LEU A O 1
ATOM 2215 N N . LYS A 1 284 ? -11.854 -9.281 12.812 1.00 77.44 284 LYS A N 1
ATOM 2216 C CA . LYS A 1 284 ? -10.690 -10.118 13.138 1.00 77.44 284 LYS A CA 1
ATOM 2217 C C . LYS A 1 284 ? -9.448 -9.243 13.071 1.00 77.44 284 LYS A C 1
ATOM 2219 O O . LYS A 1 284 ? -9.248 -8.605 12.036 1.00 77.44 284 LYS A O 1
ATOM 2224 N N . PRO A 1 285 ? -8.600 -9.198 14.112 1.00 83.88 285 PRO A N 1
ATOM 2225 C CA . PRO A 1 285 ? -7.331 -8.508 14.014 1.00 83.88 285 PRO A CA 1
ATOM 2226 C C . PRO A 1 285 ? -6.498 -9.258 12.989 1.00 83.88 285 PRO A C 1
ATOM 2228 O O . PRO A 1 285 ? -6.413 -10.486 13.023 1.00 83.88 285 PRO A O 1
ATOM 2231 N N . VAL A 1 286 ? -5.939 -8.516 12.045 1.00 85.50 286 VAL A N 1
ATOM 2232 C CA . VAL A 1 286 ? -5.086 -9.055 10.990 1.00 85.50 286 VAL A CA 1
ATOM 2233 C C . VAL A 1 286 ? -3.652 -8.602 11.212 1.00 85.50 286 VAL A C 1
ATOM 2235 O O . VAL A 1 286 ? -3.393 -7.601 11.883 1.00 85.50 286 VAL A O 1
ATOM 2238 N N . GLY A 1 287 ? -2.717 -9.340 10.618 1.00 92.06 287 GLY A N 1
ATOM 2239 C CA . GLY A 1 287 ? -1.305 -8.977 10.635 1.00 92.06 287 GLY A CA 1
ATOM 2240 C C . GLY A 1 287 ? -0.591 -9.311 11.939 1.00 92.06 287 GLY A C 1
ATOM 2241 O O . GLY A 1 287 ? 0.375 -8.630 12.277 1.00 92.06 287 GLY A O 1
ATOM 2242 N N . HIS A 1 288 ? -1.045 -10.333 12.675 1.00 96.62 288 HIS A N 1
ATOM 2243 C CA . HIS A 1 288 ? -0.309 -10.886 13.815 1.00 96.62 288 HIS A CA 1
ATOM 2244 C C . HIS A 1 288 ? 1.160 -11.109 13.471 1.00 96.62 288 HIS A C 1
ATOM 2246 O O . HIS A 1 288 ? 1.491 -11.635 12.405 1.00 96.62 288 HIS A O 1
ATOM 2252 N N . TYR A 1 289 ? 2.041 -10.712 14.386 1.00 96.56 289 TYR A N 1
ATOM 2253 C CA . TYR A 1 289 ? 3.462 -10.961 14.218 1.00 96.56 289 TYR A CA 1
ATOM 2254 C C . TYR A 1 289 ? 3.734 -12.464 14.072 1.00 96.56 289 TYR A C 1
ATOM 2256 O O . TYR A 1 289 ? 3.254 -13.253 14.888 1.00 96.56 289 TYR A O 1
ATOM 2264 N N . PRO A 1 290 ? 4.522 -12.867 13.062 1.00 90.62 290 PRO A N 1
ATOM 2265 C CA . PRO A 1 290 ? 4.646 -14.270 12.684 1.00 90.62 290 PRO A CA 1
ATOM 2266 C C . PRO A 1 290 ? 5.619 -15.068 13.562 1.00 90.62 290 PRO A C 1
ATOM 2268 O O . PRO A 1 290 ? 5.660 -16.288 13.448 1.00 90.62 290 PRO A O 1
ATOM 2271 N N . GLY A 1 291 ? 6.437 -14.410 14.392 1.00 94.06 291 GLY A N 1
ATOM 2272 C CA . GLY A 1 291 ? 7.503 -15.064 15.149 1.00 94.06 291 GLY A CA 1
ATOM 2273 C C . GLY A 1 291 ? 7.762 -14.432 16.512 1.00 94.06 291 GLY A C 1
ATOM 2274 O O . GLY A 1 291 ? 7.436 -13.267 16.750 1.00 94.06 291 GLY A O 1
ATOM 2275 N N . LYS A 1 292 ? 8.355 -15.228 17.408 1.00 96.19 292 LYS A N 1
ATOM 2276 C CA . LYS A 1 292 ? 8.857 -14.779 18.710 1.00 96.19 292 LYS A CA 1
ATOM 2277 C C . LYS A 1 292 ? 10.277 -14.235 18.554 1.00 96.19 292 LYS A C 1
ATOM 2279 O O . LYS A 1 292 ? 11.100 -14.837 17.871 1.00 96.19 292 LYS A O 1
ATOM 2284 N N . ILE A 1 293 ? 10.556 -13.129 19.230 1.00 94.69 293 ILE A N 1
ATOM 2285 C CA . ILE A 1 293 ? 11.888 -12.542 19.384 1.00 94.69 293 ILE A CA 1
ATOM 2286 C C . ILE A 1 293 ? 12.383 -12.866 20.794 1.00 94.69 293 ILE A C 1
ATOM 2288 O O . ILE A 1 293 ? 11.647 -12.688 21.769 1.00 94.69 293 ILE A O 1
ATOM 2292 N N . PHE A 1 294 ? 13.628 -13.319 20.898 1.00 94.44 294 PHE A N 1
ATOM 2293 C CA . PHE A 1 294 ? 14.290 -13.676 22.151 1.00 94.44 294 PHE A CA 1
ATOM 2294 C C . PHE A 1 294 ? 15.579 -12.870 22.306 1.00 94.44 294 PHE A C 1
ATOM 2296 O O . PHE A 1 294 ? 16.202 -12.523 21.304 1.00 94.44 294 PHE A O 1
ATOM 2303 N N . LYS A 1 295 ? 16.002 -12.644 23.553 1.00 92.44 295 LYS A N 1
ATOM 2304 C CA . LYS A 1 295 ? 17.332 -12.120 23.902 1.00 92.44 295 LYS A CA 1
ATOM 2305 C C . LYS A 1 295 ? 17.712 -10.825 23.173 1.00 92.44 295 LYS A C 1
ATOM 2307 O O . LYS A 1 295 ? 18.818 -10.707 22.641 1.00 92.44 295 LYS A O 1
ATOM 2312 N N . VAL A 1 296 ? 16.803 -9.854 23.102 1.00 90.06 296 VAL A N 1
ATOM 2313 C CA . VAL A 1 296 ? 17.083 -8.592 22.396 1.00 90.06 296 VAL A CA 1
ATOM 2314 C C . VAL A 1 296 ? 18.224 -7.862 23.104 1.00 90.06 296 VAL A C 1
ATOM 2316 O O . VAL A 1 296 ? 18.226 -7.732 24.326 1.00 90.06 296 VAL A O 1
ATOM 2319 N N . GLY A 1 297 ? 19.234 -7.436 22.341 1.00 86.69 297 GLY A N 1
ATOM 2320 C CA . GLY A 1 297 ? 20.440 -6.823 22.904 1.00 86.69 297 GLY A CA 1
ATOM 2321 C C . GLY A 1 297 ? 21.293 -7.770 23.758 1.00 86.69 297 GLY A C 1
ATOM 2322 O O . GLY A 1 297 ? 22.156 -7.297 24.485 1.00 86.69 297 GLY A O 1
ATOM 2323 N N . GLY A 1 298 ? 21.046 -9.085 23.703 1.00 91.44 298 GLY A N 1
ATOM 2324 C CA . GLY A 1 298 ? 21.703 -10.084 24.551 1.00 91.44 298 GLY A CA 1
ATOM 2325 C C . GLY A 1 298 ? 21.037 -10.312 25.914 1.00 91.44 298 GLY A C 1
ATOM 2326 O O . GLY A 1 298 ? 21.531 -11.129 26.685 1.00 91.44 298 GLY A O 1
ATOM 2327 N N . TYR A 1 299 ? 19.916 -9.644 26.212 1.00 93.88 299 TYR A N 1
ATOM 2328 C CA . TYR A 1 299 ? 19.235 -9.738 27.508 1.00 93.88 299 TYR A CA 1
ATOM 2329 C C . TYR A 1 299 ? 18.036 -10.685 27.454 1.00 93.88 299 TYR A C 1
ATOM 2331 O O . TYR A 1 299 ? 17.062 -10.417 26.752 1.00 93.88 299 TYR A O 1
ATOM 2339 N N . ASP A 1 300 ? 18.068 -11.759 28.247 1.00 93.69 300 ASP A N 1
ATOM 2340 C CA . ASP A 1 300 ? 16.984 -12.755 28.331 1.00 93.69 300 ASP A CA 1
ATOM 2341 C C . ASP A 1 300 ? 15.634 -12.148 28.751 1.00 93.69 300 ASP A C 1
ATOM 2343 O O . ASP A 1 300 ? 14.573 -12.613 28.321 1.00 93.69 300 ASP A O 1
ATOM 2347 N N . ASP A 1 301 ? 15.674 -11.075 29.543 1.00 95.62 301 ASP A N 1
ATOM 2348 C CA . ASP A 1 301 ? 14.492 -10.350 30.006 1.00 95.62 301 ASP A CA 1
ATOM 2349 C C . ASP A 1 301 ? 13.806 -9.520 28.915 1.00 95.62 301 ASP A C 1
ATOM 2351 O O . ASP A 1 301 ? 12.645 -9.138 29.093 1.00 95.62 301 ASP A O 1
ATOM 2355 N N . ILE A 1 302 ? 14.481 -9.259 27.786 1.00 95.50 302 ILE A N 1
ATOM 2356 C CA . ILE A 1 302 ? 13.904 -8.524 26.659 1.00 95.50 302 ILE A CA 1
ATOM 2357 C C . ILE A 1 302 ? 13.523 -9.491 25.549 1.00 95.50 302 ILE A C 1
ATOM 2359 O O . ILE A 1 302 ? 14.354 -10.058 24.832 1.00 95.50 302 ILE A O 1
ATOM 2363 N N . ARG A 1 303 ? 12.215 -9.656 25.392 1.00 96.00 303 ARG A N 1
ATOM 2364 C CA . ARG A 1 303 ? 11.618 -10.640 24.491 1.00 96.00 303 ARG A CA 1
ATOM 2365 C C . ARG A 1 303 ? 10.285 -10.141 23.952 1.00 96.00 303 ARG A C 1
ATOM 2367 O O . ARG A 1 303 ? 9.649 -9.285 24.559 1.00 96.00 303 ARG A O 1
ATOM 2374 N N . GLY A 1 304 ? 9.831 -10.673 22.825 1.00 96.50 304 GLY A N 1
ATOM 2375 C CA . GLY A 1 304 ? 8.555 -10.246 22.254 1.00 96.50 304 GLY A CA 1
ATOM 2376 C C . GLY A 1 304 ? 8.202 -10.916 20.937 1.00 96.50 304 GLY A C 1
ATOM 2377 O O . GLY A 1 304 ? 8.453 -12.108 20.775 1.00 96.50 304 GLY A O 1
ATOM 2378 N N . TRP A 1 305 ? 7.615 -10.163 20.012 1.00 97.62 305 TRP A N 1
ATOM 2379 C CA . TRP A 1 305 ? 7.115 -10.651 18.731 1.00 97.62 305 TRP A CA 1
ATOM 2380 C C . TRP A 1 305 ? 7.542 -9.765 17.563 1.00 97.62 305 TRP A C 1
ATOM 2382 O O . TRP A 1 305 ? 7.616 -8.543 17.677 1.00 97.62 305 TRP A O 1
ATOM 2392 N N . GLY A 1 306 ? 7.782 -10.402 16.422 1.00 92.06 306 GLY A N 1
ATOM 2393 C CA . GLY A 1 306 ? 8.188 -9.765 15.176 1.00 92.06 306 GLY A CA 1
ATOM 2394 C C . GLY A 1 306 ? 9.021 -10.722 14.327 1.00 92.06 306 GLY A C 1
ATOM 2395 O O . GLY A 1 306 ? 8.848 -11.940 14.389 1.00 92.06 306 GLY A O 1
ATOM 2396 N N . ARG A 1 307 ? 9.923 -10.168 13.522 1.00 81.88 307 ARG A N 1
ATOM 2397 C CA . ARG A 1 307 ? 11.031 -10.899 12.886 1.00 81.88 307 ARG A CA 1
ATOM 2398 C C . ARG A 1 307 ? 12.349 -10.275 13.361 1.00 81.88 307 ARG A C 1
ATOM 2400 O O . ARG A 1 307 ? 12.332 -9.397 14.215 1.00 81.88 307 ARG A O 1
ATOM 2407 N N . ASN A 1 308 ? 13.477 -10.659 12.767 1.00 66.44 308 ASN A N 1
ATOM 2408 C CA . ASN A 1 308 ? 14.745 -9.930 12.935 1.00 66.44 308 ASN A CA 1
ATOM 2409 C C . ASN A 1 308 ? 14.726 -8.520 12.290 1.00 66.44 308 ASN A C 1
ATOM 2411 O O . ASN A 1 308 ? 15.759 -7.869 12.199 1.00 66.44 308 ASN A O 1
ATOM 2415 N N . GLU A 1 309 ? 13.561 -8.061 11.831 1.00 73.19 309 GLU A N 1
ATOM 2416 C CA . GLU A 1 309 ? 13.310 -6.777 11.183 1.00 73.19 309 GLU A CA 1
ATOM 2417 C C . GLU A 1 309 ? 12.148 -6.071 11.892 1.00 73.19 309 GLU A C 1
ATOM 2419 O O . GLU A 1 309 ? 11.397 -6.682 12.659 1.00 73.19 309 GLU A O 1
ATOM 2424 N N . THR A 1 310 ? 11.964 -4.791 11.581 1.00 84.50 310 THR A N 1
ATOM 2425 C CA . THR A 1 310 ? 10.800 -4.014 12.003 1.00 84.50 310 THR A CA 1
ATOM 2426 C C . THR A 1 310 ? 9.577 -4.344 11.119 1.00 84.50 310 THR A C 1
ATOM 2428 O O . THR A 1 310 ? 9.736 -4.787 9.976 1.00 84.50 310 THR A O 1
ATOM 2431 N N . PRO A 1 311 ? 8.336 -4.127 11.593 1.00 93.75 311 PRO A N 1
ATOM 2432 C CA . PRO A 1 311 ? 7.979 -3.654 12.923 1.00 93.75 311 PRO A CA 1
ATOM 2433 C C . PRO A 1 311 ? 8.036 -4.780 13.963 1.00 93.75 311 PRO A C 1
ATOM 2435 O O . PRO A 1 311 ? 7.983 -5.964 13.625 1.00 93.75 311 PRO A O 1
ATOM 2438 N N . SER A 1 312 ? 8.145 -4.407 15.235 1.00 95.62 312 SER A N 1
ATOM 2439 C CA . SER A 1 312 ? 8.256 -5.356 16.346 1.00 95.62 312 SER A CA 1
ATOM 2440 C C . SER A 1 312 ? 7.561 -4.857 17.607 1.00 95.62 312 SER A C 1
ATOM 2442 O O . SER A 1 312 ? 7.328 -3.661 17.784 1.00 95.62 312 SER A O 1
ATOM 2444 N N . LEU A 1 313 ? 7.280 -5.785 18.518 1.00 97.62 313 LEU A N 1
ATOM 2445 C CA . LEU A 1 313 ? 6.869 -5.511 19.890 1.00 97.62 313 LEU A CA 1
ATOM 2446 C C . LEU A 1 313 ? 7.783 -6.276 20.840 1.00 97.62 313 LEU A C 1
ATOM 2448 O O . LEU A 1 313 ? 7.951 -7.481 20.684 1.00 97.62 313 LEU A O 1
ATOM 2452 N N . ILE A 1 314 ? 8.345 -5.599 21.833 1.00 97.12 314 ILE A N 1
ATOM 2453 C CA . ILE A 1 314 ? 9.203 -6.189 22.864 1.00 97.12 314 ILE A CA 1
ATOM 2454 C C . ILE A 1 314 ? 8.692 -5.801 24.248 1.00 97.12 314 ILE A C 1
ATOM 2456 O O . ILE A 1 314 ? 8.155 -4.714 24.443 1.00 97.12 314 ILE A O 1
ATOM 2460 N N . ALA A 1 315 ? 8.864 -6.681 25.223 1.00 98.00 315 ALA A N 1
ATOM 2461 C CA . ALA A 1 315 ? 8.595 -6.406 26.623 1.00 98.00 315 ALA A CA 1
ATOM 2462 C C . ALA A 1 315 ? 9.876 -6.592 27.435 1.00 98.00 315 ALA A C 1
ATOM 2464 O O . ALA A 1 315 ? 10.641 -7.521 27.172 1.00 98.00 315 ALA A O 1
ATOM 2465 N N . ASN A 1 316 ? 10.083 -5.725 28.425 1.00 97.88 316 ASN A N 1
ATOM 2466 C CA . ASN A 1 316 ? 11.122 -5.893 29.433 1.00 97.88 316 ASN A CA 1
ATOM 2467 C C . ASN A 1 316 ? 10.502 -6.526 30.681 1.00 97.88 316 ASN A C 1
ATOM 2469 O O . ASN A 1 316 ? 9.733 -5.882 31.400 1.00 97.88 316 ASN A O 1
ATOM 2473 N N . LYS A 1 317 ? 10.830 -7.799 30.923 1.00 97.31 317 LYS A N 1
ATOM 2474 C CA . LYS A 1 317 ? 10.353 -8.551 32.088 1.00 97.31 317 LYS A CA 1
ATOM 2475 C C . LYS A 1 317 ? 10.993 -8.079 33.395 1.00 97.31 317 LYS A C 1
ATOM 2477 O O . LYS A 1 317 ? 10.358 -8.189 34.449 1.00 97.31 317 LYS A O 1
ATOM 2482 N N . ALA A 1 318 ? 12.203 -7.536 33.327 1.00 96.88 318 ALA A N 1
ATOM 2483 C CA . ALA A 1 318 ? 12.955 -7.105 34.489 1.00 96.88 318 ALA A CA 1
ATOM 2484 C C . ALA A 1 318 ? 12.284 -5.920 35.203 1.00 96.88 318 ALA A C 1
ATOM 2486 O O . ALA A 1 318 ? 11.515 -5.154 34.612 1.00 96.88 318 ALA A O 1
ATOM 2487 N N . GLN A 1 319 ? 12.581 -5.770 36.495 1.00 96.88 319 GLN A N 1
ATOM 2488 C CA . GLN A 1 319 ? 12.135 -4.611 37.277 1.00 96.88 319 GLN A CA 1
ATOM 2489 C C . GLN A 1 319 ? 12.946 -3.360 36.931 1.00 96.88 319 GLN A C 1
ATOM 2491 O O . GLN A 1 319 ? 12.432 -2.246 36.963 1.00 96.88 319 GLN A O 1
ATOM 2496 N N . GLN A 1 320 ? 14.211 -3.551 36.572 1.00 96.25 320 GLN A N 1
ATOM 2497 C CA . GLN A 1 320 ? 15.130 -2.497 36.190 1.00 96.25 320 GLN A CA 1
ATOM 2498 C C . GLN A 1 320 ? 14.991 -2.109 34.716 1.00 96.25 320 GLN A C 1
ATOM 2500 O O . GLN A 1 320 ? 14.678 -2.923 33.843 1.00 96.25 320 GLN A O 1
ATOM 2505 N N . THR A 1 321 ? 15.300 -0.848 34.438 1.00 97.00 321 THR A N 1
ATOM 2506 C CA . THR A 1 321 ? 15.546 -0.369 33.078 1.00 97.00 321 THR A CA 1
ATOM 2507 C C . THR A 1 321 ? 16.783 -1.056 32.510 1.00 97.00 321 THR A C 1
ATOM 2509 O O . THR A 1 321 ? 17.834 -1.066 33.150 1.00 97.00 321 THR A O 1
ATOM 2512 N N . ILE A 1 322 ? 16.670 -1.592 31.297 1.00 95.38 322 ILE A N 1
ATOM 2513 C CA . ILE A 1 322 ? 17.787 -2.208 30.577 1.00 95.38 322 ILE A CA 1
ATOM 2514 C C . ILE A 1 322 ? 18.211 -1.270 29.448 1.00 95.38 322 ILE A C 1
ATOM 2516 O O . ILE A 1 322 ? 17.368 -0.727 28.732 1.00 95.38 322 ILE A O 1
ATOM 2520 N N . ARG A 1 323 ? 19.522 -1.070 29.300 1.00 93.19 323 ARG A N 1
ATOM 2521 C CA . ARG A 1 323 ? 20.118 -0.216 28.268 1.00 93.19 323 ARG A CA 1
ATOM 2522 C C . ARG A 1 323 ? 21.100 -1.010 27.425 1.00 93.19 323 ARG A C 1
ATOM 2524 O O . ARG A 1 323 ? 21.949 -1.697 27.984 1.00 93.19 323 ARG A O 1
ATOM 2531 N N . PHE A 1 324 ? 21.006 -0.889 26.105 1.00 87.06 324 PHE A N 1
ATOM 2532 C CA . PHE A 1 324 ? 21.975 -1.468 25.175 1.00 87.06 324 PHE A CA 1
ATOM 2533 C C . PHE A 1 324 ? 22.028 -0.659 23.881 1.00 87.06 324 PHE A C 1
ATOM 2535 O O . PHE A 1 324 ? 20.999 -0.309 23.306 1.00 87.06 324 PHE A O 1
ATOM 2542 N N . GLY A 1 325 ? 23.243 -0.340 23.429 1.00 86.69 325 GLY A N 1
ATOM 2543 C CA . GLY A 1 325 ? 23.427 0.670 22.388 1.00 86.69 325 GLY A CA 1
ATOM 2544 C C . GLY A 1 325 ? 22.846 2.012 22.838 1.00 86.69 325 GLY A C 1
ATOM 2545 O O . GLY A 1 325 ? 23.184 2.504 23.913 1.00 86.69 325 GLY A O 1
ATOM 2546 N N . THR A 1 326 ? 21.960 2.580 22.025 1.00 86.06 326 THR A N 1
ATOM 2547 C CA . THR A 1 326 ? 21.222 3.818 22.324 1.00 86.06 326 THR A CA 1
ATOM 2548 C C . THR A 1 326 ? 19.870 3.568 23.001 1.00 86.06 326 THR A C 1
ATOM 2550 O O . THR A 1 326 ? 19.319 4.458 23.650 1.00 86.06 326 THR A O 1
ATOM 2553 N N . LEU A 1 327 ? 19.375 2.329 22.938 1.00 90.19 327 LEU A N 1
ATOM 2554 C CA . LEU A 1 327 ? 18.049 1.959 23.404 1.00 90.19 327 LEU A CA 1
ATOM 2555 C C . LEU A 1 327 ? 17.997 1.836 24.935 1.00 90.19 327 LEU A C 1
ATOM 2557 O O . LEU A 1 327 ? 18.812 1.155 25.561 1.00 90.19 327 LEU A O 1
ATOM 2561 N N . THR A 1 328 ? 16.990 2.468 25.535 1.00 94.25 328 THR A N 1
ATOM 2562 C CA . THR A 1 328 ? 16.679 2.463 26.967 1.00 94.25 328 THR A CA 1
ATOM 2563 C C . THR A 1 328 ? 15.275 1.906 27.178 1.00 94.25 328 THR A C 1
ATOM 2565 O O . THR A 1 328 ? 14.292 2.626 27.061 1.00 94.25 328 THR A O 1
ATOM 2568 N N . VAL A 1 329 ? 15.170 0.624 27.527 1.00 96.38 329 VAL A N 1
ATOM 2569 C CA . VAL A 1 329 ? 13.885 -0.067 27.707 1.00 96.38 329 VAL A CA 1
ATOM 2570 C C . VAL A 1 329 ? 13.490 -0.044 29.189 1.00 96.38 329 VAL A C 1
ATOM 2572 O O . VAL A 1 329 ? 14.123 -0.749 29.987 1.00 96.38 329 VAL A O 1
ATOM 2575 N N . PRO A 1 330 ? 12.462 0.725 29.608 1.00 97.31 330 PRO A N 1
ATOM 2576 C CA . PRO A 1 330 ? 12.089 0.824 31.019 1.00 97.31 330 PRO A CA 1
ATOM 2577 C C . PRO A 1 330 ? 11.723 -0.535 31.624 1.00 97.31 330 PRO A C 1
ATOM 2579 O O . PRO A 1 330 ? 11.242 -1.425 30.918 1.00 97.31 330 PRO A O 1
ATOM 2582 N N . GLY A 1 331 ? 11.932 -0.711 32.927 1.00 97.38 331 GLY A N 1
ATOM 2583 C CA . GLY A 1 331 ? 11.486 -1.916 33.630 1.00 97.38 331 GLY A CA 1
ATOM 2584 C C . GLY A 1 331 ? 9.977 -2.118 33.500 1.00 97.38 331 GLY A C 1
ATOM 2585 O O . GLY A 1 331 ? 9.216 -1.149 33.453 1.00 97.38 331 GLY A O 1
ATOM 2586 N N . ARG A 1 332 ? 9.530 -3.375 33.425 1.00 97.94 332 ARG A N 1
ATOM 2587 C CA . ARG A 1 332 ? 8.098 -3.734 33.373 1.00 97.94 332 ARG A CA 1
ATOM 2588 C C . ARG A 1 332 ? 7.309 -3.030 32.259 1.00 97.94 332 ARG A C 1
ATOM 2590 O O . ARG A 1 332 ? 6.132 -2.695 32.428 1.00 97.94 332 ARG A O 1
ATOM 2597 N N . SER A 1 333 ? 7.947 -2.803 31.113 1.00 98.25 333 SER A N 1
ATOM 2598 C CA . SER A 1 333 ? 7.377 -2.040 29.999 1.00 98.25 333 SER A CA 1
ATOM 2599 C C . SER A 1 333 ? 7.128 -2.888 28.755 1.00 98.25 333 SER A C 1
ATOM 2601 O O . SER A 1 333 ? 7.771 -3.918 28.542 1.00 98.25 333 SER A O 1
ATOM 2603 N N . VAL A 1 334 ? 6.196 -2.422 27.921 1.00 98.56 334 VAL A N 1
ATOM 2604 C CA . VAL A 1 334 ? 5.960 -2.907 26.558 1.00 98.56 334 VAL A CA 1
ATOM 2605 C C . VAL A 1 334 ? 6.358 -1.797 25.594 1.00 98.56 334 VAL A C 1
ATOM 2607 O O . VAL A 1 334 ? 6.010 -0.636 25.800 1.00 98.56 334 VAL A O 1
ATOM 2610 N N . ASN A 1 335 ? 7.098 -2.155 24.552 1.00 98.00 335 ASN A N 1
ATOM 2611 C CA . ASN A 1 335 ? 7.665 -1.225 23.591 1.00 98.00 335 ASN A CA 1
ATOM 2612 C C . ASN A 1 335 ? 7.410 -1.731 22.178 1.00 98.00 335 ASN A C 1
ATOM 2614 O O . ASN A 1 335 ? 7.417 -2.934 21.918 1.00 98.00 335 ASN A O 1
ATOM 2618 N N . MET A 1 336 ? 7.182 -0.805 21.264 1.00 97.88 336 MET A N 1
ATOM 2619 C CA . MET A 1 336 ? 6.831 -1.069 19.879 1.00 97.88 336 MET A CA 1
ATOM 2620 C C . MET A 1 336 ? 7.781 -0.304 18.972 1.00 97.88 336 MET A C 1
ATOM 2622 O O . MET A 1 336 ? 8.116 0.840 19.259 1.00 97.88 336 MET A O 1
ATOM 2626 N N . HIS A 1 337 ? 8.192 -0.921 17.871 1.00 95.50 337 HIS A N 1
ATOM 2627 C CA . HIS A 1 337 ? 9.052 -0.284 16.882 1.00 95.50 337 HIS A CA 1
ATOM 2628 C C . HIS A 1 337 ? 8.386 -0.356 15.502 1.00 95.50 337 HIS A C 1
ATOM 2630 O O . HIS A 1 337 ? 8.094 -1.467 15.051 1.00 95.50 337 HIS A O 1
ATOM 2636 N N . PRO A 1 338 ? 8.132 0.775 14.817 1.00 93.94 338 PRO A N 1
ATOM 2637 C CA . PRO A 1 338 ? 7.536 0.792 13.479 1.00 93.94 338 PRO A CA 1
ATOM 2638 C C . PRO A 1 338 ? 8.568 0.495 12.373 1.00 93.94 338 PRO A C 1
ATOM 2640 O O . PRO A 1 338 ? 9.768 0.406 12.632 1.00 93.94 338 PRO A O 1
ATOM 2643 N N . SER A 1 339 ? 8.106 0.398 11.125 1.00 86.88 339 SER A N 1
ATOM 2644 C CA . SER A 1 339 ? 8.937 0.431 9.907 1.00 86.88 339 SER A CA 1
ATOM 2645 C C . SER A 1 339 ? 8.592 1.650 9.052 1.00 86.88 339 SER A C 1
ATOM 2647 O O . SER A 1 339 ? 7.515 2.219 9.225 1.00 86.88 339 SER A O 1
ATOM 2649 N N . PRO A 1 340 ? 9.401 1.998 8.031 1.00 82.75 340 PRO A N 1
ATOM 2650 C CA . PRO A 1 340 ? 9.087 3.105 7.123 1.00 82.75 340 PRO A CA 1
ATOM 2651 C C . PRO A 1 340 ? 7.689 3.036 6.489 1.00 82.75 340 PRO A C 1
ATOM 2653 O O . PRO A 1 340 ? 7.058 4.060 6.244 1.00 82.75 340 PRO A O 1
ATOM 2656 N N . ASN A 1 341 ? 7.201 1.825 6.204 1.00 81.75 341 ASN A N 1
ATOM 2657 C CA . ASN A 1 341 ? 5.953 1.572 5.479 1.00 81.75 341 ASN A CA 1
ATOM 2658 C C . ASN A 1 341 ? 4.951 0.678 6.230 1.00 81.75 341 ASN A C 1
ATOM 2660 O O . ASN A 1 341 ? 3.912 0.326 5.658 1.00 81.75 341 ASN A O 1
ATOM 2664 N N . LYS A 1 342 ? 5.262 0.290 7.472 1.00 87.94 342 LYS A N 1
ATOM 2665 C CA . LYS A 1 342 ? 4.387 -0.534 8.306 1.00 87.94 342 LYS A CA 1
ATOM 2666 C C . LYS A 1 342 ? 4.287 0.026 9.713 1.00 87.94 342 LYS A C 1
ATOM 2668 O O . LYS A 1 342 ? 5.277 0.440 10.312 1.00 87.94 342 LYS A O 1
ATOM 2673 N N . GLU A 1 343 ? 3.084 -0.063 10.247 1.00 91.88 343 GLU A N 1
ATOM 2674 C CA . GLU A 1 343 ? 2.737 0.359 11.594 1.00 91.88 343 GLU A CA 1
ATOM 2675 C C . GLU A 1 343 ? 2.953 -0.796 12.573 1.00 91.88 343 GLU A C 1
ATOM 2677 O O . GLU A 1 343 ? 2.665 -1.952 12.241 1.00 91.88 343 GLU A O 1
ATOM 2682 N N . ALA A 1 344 ? 3.402 -0.485 13.789 1.00 96.38 344 ALA A N 1
ATOM 2683 C CA . ALA A 1 344 ? 3.365 -1.425 14.905 1.00 96.38 344 ALA A CA 1
ATOM 2684 C C . ALA A 1 344 ? 2.042 -1.245 15.656 1.00 96.38 344 ALA A C 1
ATOM 2686 O O . ALA A 1 344 ? 1.643 -0.111 15.933 1.00 96.38 344 ALA A O 1
ATOM 2687 N N . ILE A 1 345 ? 1.354 -2.346 15.985 1.00 97.00 345 ILE A N 1
ATOM 2688 C CA . ILE A 1 345 ? -0.006 -2.302 16.536 1.00 97.00 345 ILE A CA 1
ATOM 2689 C C . ILE A 1 345 ? -0.174 -3.231 17.746 1.00 97.00 345 ILE A C 1
ATOM 2691 O O . ILE A 1 345 ? 0.227 -4.397 17.714 1.00 97.00 345 ILE A O 1
ATOM 2695 N N . ILE A 1 346 ? -0.860 -2.730 18.777 1.00 98.31 346 ILE A N 1
ATOM 2696 C CA . ILE A 1 346 ? -1.511 -3.544 19.810 1.00 98.31 346 ILE A CA 1
ATOM 2697 C C . ILE A 1 346 ? -3.023 -3.381 19.659 1.00 98.31 346 ILE A C 1
ATOM 2699 O O . ILE A 1 346 ? -3.523 -2.256 19.658 1.00 98.31 346 ILE A O 1
ATOM 2703 N N . TYR A 1 347 ? -3.755 -4.492 19.571 1.00 97.19 347 TYR A N 1
ATOM 2704 C CA . TYR A 1 347 ? -5.208 -4.485 19.743 1.00 97.19 347 TYR A CA 1
ATOM 2705 C C . TYR A 1 347 ? -5.582 -5.002 21.129 1.00 97.19 347 TYR A C 1
ATOM 2707 O O . TYR A 1 347 ? -5.056 -6.026 21.574 1.00 97.19 347 TYR A O 1
ATOM 2715 N N . TRP A 1 348 ? -6.540 -4.328 21.760 1.00 97.88 348 TRP A N 1
ATOM 2716 C CA . TRP A 1 348 ? -7.362 -4.894 22.824 1.00 97.88 348 TRP A CA 1
ATOM 2717 C C . TRP A 1 348 ? -8.731 -5.255 22.244 1.00 97.88 348 TRP A C 1
ATOM 2719 O O . TRP A 1 348 ? -9.448 -4.362 21.800 1.00 97.88 348 TRP A O 1
ATOM 2729 N N . GLN A 1 349 ? -9.078 -6.541 22.214 1.00 96.12 349 GLN A N 1
ATOM 2730 C CA . GLN A 1 349 ? -10.394 -7.049 21.833 1.00 96.12 349 GLN A CA 1
ATOM 2731 C C . GLN A 1 349 ? -11.304 -7.082 23.052 1.00 96.12 349 GLN A C 1
ATOM 2733 O O . GLN A 1 349 ? -11.000 -7.767 24.029 1.00 96.12 349 GLN A O 1
ATOM 2738 N N . SER A 1 350 ? -12.443 -6.399 22.981 1.00 95.00 350 SER A N 1
ATOM 2739 C CA . SER A 1 350 ? -13.407 -6.384 24.070 1.00 95.00 350 SER A CA 1
ATOM 2740 C C . SER A 1 350 ? -13.960 -7.791 24.312 1.00 95.00 350 SER A C 1
ATOM 2742 O O . SER A 1 350 ? -14.625 -8.351 23.431 1.00 95.00 350 SER A O 1
ATOM 2744 N N . PRO A 1 351 ? -13.754 -8.376 25.507 1.00 93.94 351 PRO A N 1
ATOM 2745 C CA . PRO A 1 351 ? -14.325 -9.676 25.846 1.00 93.94 351 PRO A CA 1
ATOM 2746 C C . PRO A 1 351 ? -15.806 -9.576 26.243 1.00 93.94 351 PRO A C 1
ATOM 2748 O O . PRO A 1 351 ? -16.440 -10.594 26.526 1.00 93.94 351 PRO A O 1
ATOM 2751 N N . MET A 1 352 ? -16.350 -8.358 26.299 1.00 92.06 352 MET A N 1
ATOM 2752 C CA . MET A 1 352 ? -17.625 -8.041 26.930 1.00 92.06 352 MET A CA 1
ATOM 2753 C C . MET A 1 352 ? -18.403 -6.971 26.160 1.00 92.06 352 MET A C 1
ATOM 2755 O O . MET A 1 352 ? -17.854 -6.258 25.319 1.00 92.06 352 MET A O 1
ATOM 2759 N N . GLU A 1 353 ? -19.691 -6.885 26.469 1.00 86.44 353 GLU A N 1
ATOM 2760 C CA . GLU A 1 353 ? -20.531 -5.738 26.148 1.00 86.44 353 GLU A CA 1
ATOM 2761 C C . GLU A 1 353 ? -20.626 -4.836 27.383 1.00 86.44 353 GLU A C 1
ATOM 2763 O O . GLU A 1 353 ? -20.854 -5.332 28.489 1.00 86.44 353 GLU A O 1
ATOM 2768 N N . GLY A 1 354 ? -20.419 -3.532 27.206 1.00 88.19 354 GLY A N 1
ATOM 2769 C CA . GLY A 1 354 ? -20.408 -2.571 28.306 1.00 88.19 354 GLY A CA 1
ATOM 2770 C C . GLY A 1 354 ? -19.679 -1.283 27.953 1.00 88.19 354 GLY A C 1
ATOM 2771 O O . GLY A 1 354 ? -19.336 -1.038 26.797 1.00 88.19 354 GLY A O 1
ATOM 2772 N N . ARG A 1 355 ? -19.438 -0.436 28.954 1.00 92.62 355 ARG A N 1
ATOM 2773 C CA . ARG A 1 355 ? -18.751 0.846 28.768 1.00 92.62 355 ARG A CA 1
ATOM 2774 C C . ARG A 1 355 ? -17.344 0.826 29.347 1.00 92.62 355 ARG A C 1
ATOM 2776 O O . ARG A 1 355 ? -17.128 0.299 30.437 1.00 92.62 355 ARG A O 1
ATOM 2783 N N . VAL A 1 356 ? -16.392 1.437 28.645 1.00 96.62 356 VAL A N 1
ATOM 2784 C CA . VAL A 1 356 ? -14.998 1.551 29.095 1.00 96.62 356 VAL A CA 1
ATOM 2785 C C . VAL A 1 356 ? -14.478 2.980 29.002 1.00 96.62 356 VAL A C 1
ATOM 2787 O O . VAL A 1 356 ? -14.868 3.751 28.127 1.00 96.62 356 VAL A O 1
ATOM 2790 N N . LYS A 1 357 ? -13.552 3.322 29.896 1.00 96.56 357 LYS A N 1
ATOM 2791 C CA . LYS A 1 357 ? -12.754 4.549 29.839 1.00 96.56 357 LYS A CA 1
ATOM 2792 C C . LYS A 1 357 ? -11.286 4.188 29.683 1.00 96.56 357 LYS A C 1
ATOM 2794 O O . LYS A 1 357 ? -10.838 3.178 30.224 1.00 96.56 357 LYS A O 1
ATOM 2799 N N . LEU A 1 358 ? -10.544 5.007 28.946 1.00 96.62 358 LEU A N 1
ATOM 2800 C CA . LEU A 1 358 ? -9.151 4.738 28.613 1.00 96.62 358 LEU A CA 1
ATOM 2801 C C . LEU A 1 358 ? -8.239 5.902 28.997 1.00 96.62 358 LEU A C 1
ATOM 2803 O O . LEU A 1 358 ? -8.615 7.068 28.891 1.00 96.62 358 LEU A O 1
ATOM 2807 N N . LYS A 1 359 ? -7.027 5.569 29.431 1.00 98.00 359 LYS A N 1
ATOM 2808 C CA . LYS A 1 359 ? -5.939 6.527 29.653 1.00 98.00 359 LYS A CA 1
ATOM 2809 C C . LYS A 1 359 ? -4.592 5.846 29.469 1.00 98.00 359 LYS A C 1
ATOM 2811 O O . LYS A 1 359 ? -4.470 4.650 29.746 1.00 98.00 359 LYS A O 1
ATOM 2816 N N . GLY A 1 360 ? -3.585 6.599 29.054 1.00 98.06 360 GLY A N 1
ATOM 2817 C CA . GLY A 1 360 ? -2.247 6.069 28.845 1.00 98.06 360 GLY A CA 1
ATOM 2818 C C . GLY A 1 360 ? -1.274 7.093 28.287 1.00 98.06 360 GLY A C 1
ATOM 2819 O O . GLY A 1 360 ? -1.530 8.297 28.294 1.00 98.06 360 GLY A O 1
ATOM 2820 N N . PHE A 1 361 ? -0.139 6.597 27.809 1.00 98.38 361 PHE A N 1
ATOM 2821 C CA . PHE A 1 361 ? 0.888 7.396 27.167 1.00 98.38 361 PHE A CA 1
ATOM 2822 C C . PHE A 1 361 ? 1.706 6.584 26.160 1.00 98.38 361 PHE A C 1
ATOM 2824 O O . PHE A 1 361 ? 1.772 5.35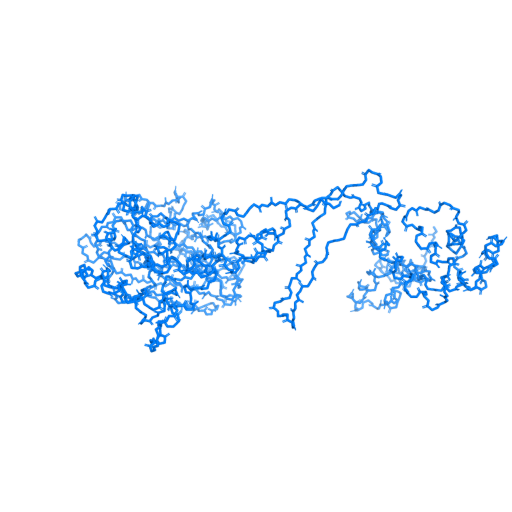1 26.213 1.00 98.38 361 PHE A O 1
ATOM 2831 N N . PHE A 1 362 ? 2.369 7.328 25.283 1.00 98.38 362 PHE A N 1
ATOM 2832 C CA . PHE A 1 362 ? 3.441 6.876 24.409 1.00 98.38 362 PHE A CA 1
ATOM 2833 C C . PHE A 1 362 ? 4.709 7.649 24.777 1.00 98.38 362 PHE A C 1
ATOM 2835 O O . PHE A 1 362 ? 4.649 8.867 24.953 1.00 98.38 362 PHE A O 1
ATOM 2842 N N . ALA A 1 363 ? 5.841 6.969 24.932 1.00 97.31 363 ALA A N 1
ATOM 2843 C CA . ALA A 1 363 ? 7.108 7.610 25.282 1.00 97.31 363 ALA A CA 1
ATOM 2844 C C . ALA A 1 363 ? 8.264 7.018 24.490 1.00 97.31 363 ALA A C 1
ATOM 2846 O O . ALA A 1 363 ? 8.329 5.809 24.290 1.00 97.31 363 ALA A O 1
ATOM 2847 N N . ASP A 1 364 ? 9.184 7.868 24.066 1.00 94.50 364 ASP A N 1
ATOM 2848 C CA . ASP A 1 364 ? 10.388 7.422 23.388 1.00 94.50 364 ASP A CA 1
ATOM 2849 C C . ASP A 1 364 ? 11.275 6.575 24.314 1.00 94.50 364 ASP A C 1
ATOM 2851 O O . ASP A 1 364 ? 11.514 6.938 25.468 1.00 94.50 364 ASP A O 1
ATOM 2855 N N . SER A 1 365 ? 11.753 5.440 23.815 1.00 92.62 365 SER A N 1
ATOM 2856 C CA . SER A 1 365 ? 12.721 4.575 24.497 1.00 92.62 365 SER A CA 1
ATOM 2857 C C . SER A 1 365 ? 14.126 4.684 23.908 1.00 92.62 365 SER A C 1
ATOM 2859 O O . SER A 1 365 ? 15.059 4.15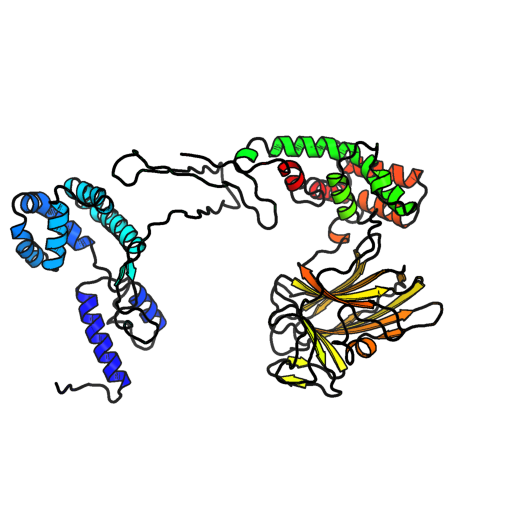2 24.500 1.00 92.62 365 SER A O 1
ATOM 2861 N N . ASP A 1 366 ? 14.321 5.383 22.791 1.00 85.50 366 ASP A N 1
ATOM 2862 C CA . ASP A 1 366 ? 15.609 5.551 22.113 1.00 85.50 366 ASP A CA 1
ATOM 2863 C C . ASP A 1 366 ? 15.916 7.036 21.849 1.00 85.50 366 ASP A C 1
ATOM 2865 O O . ASP A 1 366 ? 16.284 7.459 20.758 1.00 85.50 366 ASP A O 1
ATOM 2869 N N . GLY A 1 367 ? 15.821 7.833 22.921 1.00 82.19 367 GLY A N 1
ATOM 2870 C CA . GLY A 1 367 ? 15.959 9.294 22.920 1.00 82.19 367 GLY A CA 1
ATOM 2871 C C . GLY A 1 367 ? 17.313 9.880 22.482 1.00 82.19 367 GLY A C 1
ATOM 2872 O O . GLY A 1 367 ? 17.564 11.057 22.734 1.00 82.19 367 GLY A O 1
ATOM 2873 N N . VAL A 1 368 ? 18.215 9.090 21.890 1.00 83.31 368 VAL A N 1
ATOM 2874 C CA . VAL A 1 368 ? 19.573 9.503 21.485 1.00 83.31 368 VAL A CA 1
ATOM 2875 C C . VAL A 1 368 ? 19.628 9.943 20.020 1.00 83.31 368 VAL A C 1
ATOM 2877 O O . VAL A 1 368 ? 20.357 10.873 19.680 1.00 83.31 368 VAL A O 1
ATOM 2880 N N . CYS A 1 369 ? 18.869 9.290 19.142 1.00 80.19 369 CYS A N 1
ATOM 2881 C CA . CYS A 1 369 ? 18.873 9.512 17.694 1.00 80.19 369 CYS A CA 1
ATOM 2882 C C . CYS A 1 369 ? 17.450 9.439 17.140 1.00 80.19 369 CYS A C 1
ATOM 2884 O O . CYS A 1 369 ? 16.542 9.059 17.854 1.00 80.19 369 CYS A O 1
ATOM 2886 N N . GLY A 1 370 ? 17.242 9.805 15.876 1.00 85.31 370 GLY A N 1
ATOM 2887 C CA . GLY A 1 370 ? 15.917 9.717 15.258 1.00 85.31 370 GLY A CA 1
ATOM 2888 C C . GLY A 1 370 ? 15.121 11.015 15.279 1.00 85.31 370 GLY A C 1
ATOM 2889 O O . GLY A 1 370 ? 15.580 12.061 15.742 1.00 85.31 370 GLY A O 1
ATOM 2890 N N . ASN A 1 371 ? 13.926 10.953 14.699 1.00 84.69 371 ASN A N 1
ATOM 2891 C CA . ASN A 1 371 ? 13.020 12.092 14.553 1.00 84.69 371 ASN A CA 1
ATOM 2892 C C . ASN A 1 371 ? 11.734 11.947 15.382 1.00 84.69 371 ASN A C 1
ATOM 2894 O O . ASN A 1 371 ? 10.853 12.803 15.261 1.00 84.69 371 ASN A O 1
ATOM 2898 N N . GLY A 1 372 ? 11.652 10.909 16.218 1.00 88.69 372 GLY A N 1
ATOM 2899 C CA . GLY A 1 372 ? 10.491 10.582 17.032 1.00 88.69 372 GLY A CA 1
ATOM 2900 C C . GLY A 1 372 ? 9.338 10.000 16.215 1.00 88.69 372 GLY A C 1
ATOM 2901 O O . GLY A 1 372 ? 9.388 9.885 14.989 1.00 88.69 372 GLY A O 1
ATOM 2902 N N . VAL A 1 373 ? 8.240 9.683 16.898 1.00 92.50 373 VAL A N 1
ATOM 2903 C CA . VAL A 1 373 ? 7.128 8.921 16.315 1.00 92.50 373 VAL A CA 1
ATOM 2904 C C . VAL A 1 373 ? 5.830 9.713 16.221 1.00 92.50 373 VAL A C 1
ATOM 2906 O O . VAL A 1 373 ? 5.596 10.700 16.926 1.00 92.50 373 VAL A O 1
ATOM 2909 N N . ALA A 1 374 ? 4.940 9.226 15.359 1.00 93.75 374 ALA A N 1
ATOM 2910 C CA . ALA A 1 374 ? 3.519 9.540 15.409 1.00 93.75 374 ALA A CA 1
ATOM 2911 C C . ALA A 1 374 ? 2.755 8.362 16.028 1.00 93.75 374 ALA A C 1
ATOM 2913 O O . ALA A 1 374 ? 3.095 7.201 15.803 1.00 93.75 374 ALA A O 1
ATOM 2914 N N . TRP A 1 375 ? 1.695 8.643 16.775 1.00 95.69 375 TRP A N 1
ATOM 2915 C CA . TRP A 1 375 ? 0.866 7.625 17.410 1.00 95.69 375 TRP A CA 1
ATOM 2916 C C . TRP A 1 375 ? -0.616 7.957 17.275 1.00 95.69 375 TRP A C 1
ATOM 2918 O O . TRP A 1 375 ? -1.013 9.114 17.102 1.00 95.69 375 TRP A O 1
ATOM 2928 N N . ARG A 1 376 ? -1.455 6.924 17.359 1.00 95.00 376 ARG A N 1
ATOM 2929 C CA . ARG A 1 376 ? -2.911 7.088 17.442 1.00 95.00 376 ARG A CA 1
ATOM 2930 C C . ARG A 1 376 ? -3.577 5.942 18.182 1.00 95.00 376 ARG A C 1
ATOM 2932 O O . ARG A 1 376 ? -3.043 4.835 18.260 1.00 95.00 376 ARG A O 1
ATOM 2939 N N . VAL A 1 377 ? -4.764 6.234 18.691 1.00 95.38 377 VAL A N 1
ATOM 2940 C CA . VAL A 1 377 ? -5.676 5.284 19.318 1.00 95.38 377 VAL A CA 1
ATOM 2941 C C . VAL A 1 377 ? -6.985 5.318 18.540 1.00 95.38 377 VAL A C 1
ATOM 2943 O O . VAL A 1 377 ? -7.548 6.391 18.328 1.00 95.38 377 VAL A O 1
ATOM 2946 N N . GLU A 1 378 ? -7.463 4.162 18.097 1.00 91.31 378 GLU A N 1
ATOM 2947 C CA . GLU A 1 378 ? -8.676 4.025 17.285 1.00 91.31 378 GLU A CA 1
ATOM 2948 C C . GLU A 1 378 ? -9.631 3.020 17.940 1.00 91.31 378 GLU A C 1
ATOM 2950 O O . GLU A 1 378 ? -9.206 1.957 18.384 1.00 91.31 378 GLU A O 1
ATOM 2955 N N . LEU A 1 379 ? -10.925 3.331 17.978 1.00 88.44 379 LEU A N 1
ATOM 2956 C CA . LEU A 1 379 ? -11.976 2.343 18.209 1.00 88.44 379 LEU A CA 1
ATOM 2957 C C . LEU A 1 379 ? -12.301 1.703 16.866 1.00 88.44 379 LEU A C 1
ATOM 2959 O O . LEU A 1 379 ? -12.627 2.418 15.926 1.00 88.44 379 LEU A O 1
ATOM 2963 N N . VAL A 1 380 ? -12.231 0.381 16.785 1.00 84.62 380 VAL A N 1
ATOM 2964 C CA . VAL A 1 380 ? -12.639 -0.407 15.625 1.00 84.62 380 VAL A CA 1
ATOM 2965 C C . VAL A 1 380 ? -13.809 -1.282 16.037 1.00 84.62 380 VAL A C 1
ATOM 2967 O O . VAL A 1 380 ? -13.641 -2.253 16.769 1.00 84.62 380 VAL A O 1
ATOM 2970 N N . ASN A 1 381 ? -14.995 -0.945 15.559 1.00 74.38 381 ASN A N 1
ATOM 2971 C CA . ASN A 1 381 ? -16.211 -1.707 15.795 1.00 74.38 381 ASN A CA 1
ATOM 2972 C C . ASN A 1 381 ? -16.841 -2.108 14.452 1.00 74.38 381 ASN A C 1
ATOM 2974 O O . ASN A 1 381 ? -16.263 -1.913 13.378 1.00 74.38 381 ASN A O 1
ATOM 2978 N N . ARG A 1 382 ? -18.040 -2.689 14.508 1.00 60.47 382 ARG A N 1
ATOM 2979 C CA . ARG A 1 382 ? -18.779 -3.140 13.315 1.00 60.47 382 ARG A CA 1
ATOM 2980 C C . ARG A 1 382 ? -19.119 -1.997 12.344 1.00 60.47 382 ARG A C 1
ATOM 2982 O O . ARG A 1 382 ? -19.241 -2.249 11.152 1.00 60.47 382 ARG A O 1
ATOM 2989 N N . THR A 1 383 ? -19.168 -0.760 12.850 1.00 53.16 383 THR A N 1
ATOM 2990 C CA . THR A 1 383 ? -19.417 0.485 12.097 1.00 53.16 383 THR A CA 1
ATOM 2991 C C . THR A 1 383 ? -18.147 1.154 11.552 1.00 53.16 383 THR A C 1
ATOM 2993 O O . THR A 1 383 ? -18.217 2.228 10.933 1.00 53.16 383 THR A O 1
ATOM 2996 N N . GLY A 1 384 ? -16.975 0.555 11.800 1.00 61.12 384 GLY A N 1
ATOM 2997 C CA . GLY A 1 384 ? -15.692 1.041 11.313 1.00 61.12 384 GLY A CA 1
ATOM 2998 C C . GLY A 1 384 ? -14.686 1.457 12.377 1.00 61.12 384 GLY A C 1
ATOM 2999 O O . GLY A 1 384 ? -14.813 1.138 13.554 1.00 61.12 384 GLY A O 1
ATOM 3000 N N . ALA A 1 385 ? -13.653 2.169 11.926 1.00 74.31 385 ALA A N 1
ATOM 3001 C CA . ALA A 1 385 ? -12.569 2.704 12.733 1.00 74.31 385 ALA A CA 1
ATOM 3002 C C . ALA A 1 385 ? -12.755 4.211 12.979 1.00 74.31 385 ALA A C 1
ATOM 3004 O O . ALA A 1 385 ? -12.672 5.012 12.049 1.00 74.31 385 ALA A O 1
ATOM 3005 N N . SER A 1 386 ? -12.945 4.625 14.228 1.00 73.62 386 SER A N 1
ATOM 3006 C CA . SER A 1 386 ? -12.963 6.033 14.640 1.00 73.62 386 SER A CA 1
ATOM 3007 C C . SER A 1 386 ? -11.727 6.368 15.467 1.00 73.62 386 SER A C 1
ATOM 3009 O O . SER A 1 386 ? -11.417 5.669 16.432 1.00 73.62 386 SER A O 1
ATOM 3011 N N . GLN A 1 387 ? -11.036 7.456 15.127 1.00 84.31 387 GLN A N 1
ATOM 3012 C CA . GLN A 1 387 ? -9.893 7.927 15.906 1.00 84.31 387 GLN A CA 1
ATOM 3013 C C . GLN A 1 387 ? -10.363 8.521 17.241 1.00 84.31 387 GLN A C 1
ATOM 3015 O O . GLN A 1 387 ? -11.212 9.407 17.258 1.00 84.31 387 GLN A O 1
ATOM 3020 N N . LEU A 1 388 ? -9.792 8.035 18.342 1.00 87.62 388 LEU A N 1
ATOM 3021 C CA . LEU A 1 388 ? -10.079 8.464 19.714 1.00 87.62 388 LEU A CA 1
ATOM 3022 C C . LEU A 1 388 ? -9.061 9.487 20.220 1.00 87.62 388 LEU A C 1
ATOM 3024 O O . LEU A 1 388 ? -9.409 10.415 20.940 1.00 87.62 388 LEU A O 1
ATOM 3028 N N . ALA A 1 389 ? -7.794 9.297 19.855 1.00 91.62 389 ALA A N 1
ATOM 3029 C CA . ALA A 1 389 ? -6.695 10.194 20.184 1.00 91.62 389 ALA A CA 1
ATOM 3030 C C . ALA A 1 389 ? -5.577 10.037 19.151 1.00 91.62 389 ALA A C 1
ATOM 3032 O O . ALA A 1 389 ? -5.420 8.974 18.546 1.00 91.62 389 ALA A O 1
ATOM 3033 N N . SER A 1 390 ? -4.782 11.081 18.960 1.00 94.31 390 SER A N 1
ATOM 3034 C CA . SER A 1 390 ? -3.576 11.034 18.136 1.00 94.31 390 SER A CA 1
ATOM 3035 C C . SER A 1 390 ? -2.577 12.068 18.607 1.00 94.31 390 SER A C 1
ATOM 3037 O O . SER A 1 390 ? -2.968 13.109 19.132 1.00 94.31 390 SER A O 1
ATOM 3039 N N . GLY A 1 391 ? -1.308 11.828 18.320 1.00 92.94 391 GLY A N 1
ATOM 3040 C CA . GLY A 1 391 ? -0.261 12.799 18.561 1.00 92.94 391 GLY A CA 1
ATOM 3041 C C . GLY A 1 391 ? 1.020 12.431 17.838 1.00 92.94 391 GLY A C 1
ATOM 3042 O O . GLY A 1 391 ? 1.131 11.403 17.171 1.00 92.94 391 GLY A O 1
ATOM 3043 N N . ALA A 1 392 ? 2.002 13.302 17.982 1.00 93.94 392 ALA A N 1
ATOM 3044 C CA . ALA A 1 392 ? 3.377 13.044 17.609 1.00 93.94 392 ALA A CA 1
ATOM 3045 C C . ALA A 1 392 ? 4.271 13.698 18.655 1.00 93.94 392 ALA A C 1
ATOM 3047 O O . ALA A 1 392 ? 3.859 14.649 19.324 1.00 93.94 392 ALA A O 1
ATOM 3048 N N . PHE A 1 393 ? 5.481 13.185 18.802 1.00 92.50 393 PHE A N 1
ATOM 3049 C CA . PHE A 1 393 ? 6.473 13.792 19.672 1.00 92.50 393 PHE A CA 1
ATOM 3050 C C . PHE A 1 393 ? 7.859 13.670 19.046 1.00 92.50 393 PHE A C 1
ATOM 3052 O O . PHE A 1 393 ? 8.110 12.777 18.237 1.00 92.50 393 PHE A O 1
ATOM 3059 N N . ASP A 1 394 ? 8.728 14.625 19.365 1.00 91.69 394 ASP A N 1
ATOM 3060 C CA . ASP A 1 394 ? 10.130 14.581 18.957 1.00 91.69 394 ASP A CA 1
ATOM 3061 C C . ASP A 1 394 ? 10.905 13.555 19.784 1.00 91.69 394 ASP A C 1
ATOM 3063 O O . ASP A 1 394 ? 10.464 13.137 20.857 1.00 91.69 394 ASP A O 1
ATOM 3067 N N . ASN A 1 395 ? 12.079 13.186 19.284 1.00 89.06 395 ASN A N 1
ATOM 3068 C CA . ASN A 1 395 ? 12.953 12.216 19.918 1.00 89.06 395 ASN A CA 1
ATOM 3069 C C . ASN A 1 395 ? 13.172 12.498 21.422 1.00 89.06 395 ASN A C 1
ATOM 3071 O O . ASN A 1 395 ? 13.410 13.640 21.831 1.00 89.06 395 ASN A O 1
ATOM 3075 N N . GLY A 1 396 ? 13.072 11.458 22.249 1.00 90.25 396 GLY A N 1
ATOM 3076 C CA . GLY A 1 396 ? 13.250 11.528 23.704 1.00 90.25 396 GLY A CA 1
ATOM 3077 C C . GLY A 1 396 ? 12.074 12.132 24.486 1.00 90.25 396 GLY A C 1
ATOM 3078 O O . GLY A 1 396 ? 12.196 12.377 25.689 1.00 90.25 396 GLY A O 1
ATOM 3079 N N . LYS A 1 397 ? 10.939 12.416 23.835 1.00 95.31 397 LYS A N 1
ATOM 3080 C CA . LYS A 1 397 ? 9.744 12.986 24.480 1.00 95.31 397 LYS A CA 1
ATOM 3081 C C . LYS A 1 397 ? 8.673 11.928 24.769 1.00 95.31 397 LYS A C 1
ATOM 3083 O O . LYS A 1 397 ? 8.792 10.751 24.441 1.00 95.31 397 LYS A O 1
ATOM 3088 N N . ARG A 1 398 ? 7.606 12.375 25.435 1.00 96.31 398 ARG A N 1
ATOM 3089 C CA . ARG A 1 398 ? 6.422 11.588 25.797 1.00 96.31 398 ARG A CA 1
ATOM 3090 C C . ARG A 1 398 ? 5.157 12.367 25.466 1.00 96.31 398 ARG A C 1
ATOM 3092 O O . ARG A 1 398 ? 5.144 13.593 25.527 1.00 96.31 398 ARG A O 1
ATOM 3099 N N . SER A 1 399 ? 4.089 11.638 25.166 1.00 97.38 399 SER A N 1
ATOM 3100 C CA . SER A 1 399 ? 2.757 12.169 24.909 1.00 97.38 399 SER A CA 1
ATOM 3101 C C . SER A 1 399 ? 1.699 11.326 25.625 1.00 97.38 399 SER A C 1
ATOM 3103 O O . SER A 1 399 ? 1.732 10.097 25.567 1.00 97.38 399 SER A O 1
ATOM 3105 N N . GLU A 1 400 ? 0.783 11.981 26.336 1.00 97.31 400 GLU A N 1
ATOM 3106 C CA . GLU A 1 400 ? -0.284 11.334 27.110 1.00 97.31 400 GLU A CA 1
ATOM 3107 C C . GLU A 1 400 ? -1.630 11.422 26.393 1.00 97.31 400 GLU A C 1
ATOM 3109 O O . GLU A 1 400 ? -1.869 12.328 25.595 1.00 97.31 400 GLU A O 1
ATOM 3114 N N . PHE A 1 401 ? -2.529 10.492 26.702 1.00 96.75 401 PHE A N 1
ATOM 3115 C CA . PHE A 1 401 ? -3.906 10.528 26.230 1.00 96.75 401 PHE A CA 1
ATOM 3116 C C . PHE A 1 401 ? -4.872 10.068 27.321 1.00 96.75 401 PHE A C 1
ATOM 3118 O O . PHE A 1 401 ? -4.632 9.088 28.027 1.00 96.75 401 PHE A O 1
ATOM 3125 N N . ALA A 1 402 ? -6.002 10.759 27.420 1.00 95.31 402 ALA A N 1
ATOM 3126 C CA . ALA A 1 402 ? -7.129 10.377 28.259 1.00 95.31 402 ALA A CA 1
ATOM 3127 C C . ALA A 1 402 ? -8.416 10.975 27.666 1.00 95.31 402 ALA A C 1
ATOM 3129 O O . ALA A 1 402 ? -8.875 12.009 28.147 1.00 95.31 402 ALA A O 1
ATOM 3130 N N . PRO A 1 403 ? -8.975 10.388 26.587 1.00 88.81 403 PRO A N 1
ATOM 3131 C CA . PRO A 1 403 ? -10.229 10.857 26.014 1.00 88.81 403 PRO A CA 1
ATOM 3132 C C . PRO A 1 403 ? -11.314 10.965 27.083 1.00 88.81 403 PRO A C 1
ATOM 3134 O O . PRO A 1 403 ? -11.502 10.056 27.895 1.00 88.81 403 PRO A O 1
ATOM 3137 N N . GLU A 1 404 ? -12.034 12.084 27.076 1.00 84.81 404 GLU A N 1
ATOM 3138 C CA . GLU A 1 404 ? -13.122 12.323 28.026 1.00 84.81 404 GLU A CA 1
ATOM 3139 C C . GLU A 1 404 ? -14.297 11.367 27.788 1.00 84.81 404 GLU A C 1
ATOM 3141 O O . GLU A 1 404 ? -14.985 10.966 28.729 1.00 84.81 404 GLU A O 1
ATOM 3146 N N . THR A 1 405 ? -14.490 10.966 26.530 1.00 83.00 405 THR A N 1
ATOM 3147 C CA . THR A 1 405 ? -15.579 10.102 26.084 1.00 83.00 405 THR A CA 1
ATOM 3148 C C . THR A 1 405 ? -15.478 8.702 26.685 1.00 83.00 405 THR A C 1
ATOM 3150 O O . THR A 1 405 ? -14.491 7.987 26.506 1.00 83.00 405 THR A O 1
ATOM 3153 N N . VAL A 1 406 ? -16.554 8.277 27.346 1.00 89.50 406 VAL A N 1
ATOM 3154 C CA . VAL A 1 406 ? -16.766 6.877 27.723 1.00 89.50 406 VAL A CA 1
ATOM 3155 C C . VAL A 1 406 ? -17.209 6.101 26.484 1.00 89.50 406 VAL A C 1
ATOM 3157 O O . VAL A 1 406 ? -18.180 6.474 25.827 1.00 89.50 406 VAL A O 1
ATOM 3160 N N . LEU A 1 407 ? -16.504 5.020 26.162 1.00 88.19 407 LEU A N 1
ATOM 3161 C CA . LEU A 1 407 ? -16.754 4.227 24.962 1.00 88.19 407 LEU A CA 1
ATOM 3162 C C . LEU A 1 407 ? -17.753 3.115 25.254 1.00 88.19 407 LEU A C 1
ATOM 3164 O O . LEU A 1 407 ? -17.519 2.301 26.147 1.00 88.19 407 LEU A O 1
ATOM 3168 N N . ALA A 1 408 ? -18.833 3.046 24.480 1.00 84.69 408 ALA A N 1
ATOM 3169 C CA . ALA A 1 408 ? -19.691 1.869 24.438 1.00 84.69 408 ALA A CA 1
ATOM 3170 C C . ALA A 1 408 ? -19.031 0.788 23.568 1.00 84.69 408 ALA A C 1
ATOM 3172 O O . ALA A 1 408 ? -18.662 1.053 22.426 1.00 84.69 408 ALA A O 1
ATOM 3173 N N . MET A 1 409 ? -18.887 -0.415 24.119 1.00 87.00 409 MET A N 1
ATOM 3174 C CA . MET A 1 409 ? -18.218 -1.554 23.496 1.00 87.00 409 MET A CA 1
ATOM 3175 C C . MET A 1 409 ? -19.186 -2.723 23.362 1.00 87.00 409 MET A C 1
ATOM 3177 O O . MET A 1 409 ? -19.934 -3.034 24.289 1.00 87.00 409 MET A O 1
ATOM 3181 N N . GLN A 1 410 ? -19.115 -3.417 22.234 1.00 84.56 410 GLN A N 1
ATOM 3182 C CA . GLN A 1 410 ? -19.689 -4.743 22.048 1.00 84.56 410 GLN A CA 1
ATOM 3183 C C . GLN A 1 410 ? -18.601 -5.809 22.164 1.00 84.56 410 GLN A C 1
ATOM 3185 O O . GLN A 1 410 ? -17.413 -5.553 21.937 1.00 84.56 410 GLN A O 1
ATOM 3190 N N . LYS A 1 411 ? -19.004 -7.048 22.469 1.00 85.75 411 LYS A N 1
ATOM 3191 C CA . LYS A 1 411 ? -18.068 -8.175 22.448 1.00 85.75 411 LYS A CA 1
ATOM 3192 C C . LYS A 1 411 ? -17.473 -8.319 21.044 1.00 85.75 411 LYS A C 1
ATOM 3194 O O . LYS A 1 411 ? -18.200 -8.500 20.063 1.00 85.75 411 LYS A O 1
ATOM 3199 N N . GLY A 1 412 ? -16.146 -8.279 20.973 1.00 86.81 412 GLY A N 1
ATOM 3200 C CA . GLY A 1 412 ? -15.373 -8.396 19.743 1.00 86.81 412 GLY A CA 1
ATOM 3201 C C . GLY A 1 412 ? -14.966 -7.079 19.078 1.00 86.81 412 GLY A C 1
ATOM 3202 O O . GLY A 1 412 ? -14.171 -7.143 18.143 1.00 86.81 412 GLY A O 1
ATOM 3203 N N . ASP A 1 413 ? -15.440 -5.923 19.552 1.00 89.00 413 ASP A N 1
ATOM 3204 C CA . ASP A 1 413 ? -14.888 -4.623 19.145 1.00 89.00 413 ASP A CA 1
ATOM 3205 C C . ASP A 1 413 ? -13.430 -4.498 19.611 1.00 89.00 413 ASP A C 1
ATOM 3207 O O . ASP A 1 413 ? -13.057 -5.063 20.640 1.00 89.00 413 ASP A O 1
ATOM 3211 N N . TYR A 1 414 ? -12.600 -3.742 18.892 1.00 90.81 414 TYR A N 1
ATOM 3212 C CA . TYR A 1 414 ? -11.199 -3.521 19.249 1.00 90.81 414 TYR A CA 1
ATOM 3213 C C . TYR A 1 414 ? -10.909 -2.068 19.585 1.00 90.81 414 TYR A C 1
ATOM 3215 O O . TYR A 1 414 ? -11.394 -1.160 18.920 1.00 90.81 414 TYR A O 1
ATOM 3223 N N . ILE A 1 415 ? -10.003 -1.849 20.531 1.00 95.81 415 ILE A N 1
ATOM 3224 C CA . ILE A 1 415 ? -9.249 -0.598 20.619 1.00 95.81 415 ILE A CA 1
ATOM 3225 C C . ILE A 1 415 ? -7.853 -0.872 20.065 1.00 95.81 415 ILE A C 1
ATOM 3227 O O . ILE A 1 415 ? -7.159 -1.785 20.515 1.00 95.81 415 ILE A O 1
ATOM 3231 N N . LYS A 1 416 ? -7.463 -0.102 19.053 1.00 95.00 416 LYS A N 1
ATOM 3232 C CA . LYS A 1 416 ? -6.201 -0.217 18.329 1.00 95.00 416 LYS A CA 1
ATOM 3233 C C . LYS A 1 416 ? -5.252 0.889 18.780 1.00 95.00 416 LYS A C 1
ATOM 3235 O O . LYS A 1 416 ? -5.568 2.065 18.629 1.00 95.00 416 LYS A O 1
ATOM 3240 N N . PHE A 1 417 ? -4.080 0.513 19.275 1.00 97.50 417 PHE A N 1
ATOM 3241 C CA . PHE A 1 417 ? -2.995 1.417 19.658 1.00 97.50 417 PHE A CA 1
ATOM 3242 C C . PHE A 1 417 ? -1.873 1.290 18.636 1.00 97.50 417 PHE A C 1
ATOM 3244 O O . PHE A 1 417 ? -1.392 0.181 18.387 1.00 97.50 417 PHE A O 1
ATOM 3251 N N . VAL A 1 418 ? -1.481 2.404 18.023 1.00 96.06 418 VAL A N 1
ATOM 3252 C CA . VAL A 1 418 ? -0.588 2.394 16.862 1.00 96.06 418 VAL A CA 1
ATOM 3253 C C . VAL A 1 418 ? 0.613 3.301 17.067 1.00 96.06 418 VAL A C 1
ATOM 3255 O O . VAL A 1 418 ? 0.451 4.441 17.500 1.00 96.06 418 VAL A O 1
ATOM 3258 N N . VAL A 1 419 ? 1.789 2.807 16.675 1.00 96.31 419 VAL A N 1
ATOM 3259 C CA . VAL A 1 419 ? 3.033 3.576 16.541 1.00 96.31 419 VAL A CA 1
ATOM 3260 C C . VAL A 1 419 ? 3.453 3.588 15.069 1.00 96.31 419 VAL A C 1
ATOM 3262 O O . VAL A 1 419 ? 3.543 2.531 14.436 1.00 96.31 419 VAL A O 1
ATOM 3265 N N . ASN A 1 420 ? 3.714 4.785 14.542 1.00 92.25 420 ASN A N 1
ATOM 3266 C CA . ASN A 1 420 ? 4.050 5.060 13.148 1.00 92.25 420 ASN A CA 1
ATOM 3267 C C . ASN A 1 420 ? 5.389 5.796 13.018 1.00 92.25 420 ASN A C 1
ATOM 3269 O O . ASN A 1 420 ? 5.661 6.747 13.749 1.00 92.25 420 ASN A O 1
ATOM 3273 N N . ALA A 1 421 ? 6.148 5.413 11.989 1.00 87.12 421 ALA A N 1
ATOM 3274 C CA . ALA A 1 421 ? 7.365 6.082 11.535 1.00 87.12 421 ALA A CA 1
ATOM 3275 C C . ALA A 1 421 ? 7.060 7.503 11.023 1.00 87.12 421 ALA A C 1
ATOM 3277 O O . ALA A 1 421 ? 6.360 7.676 10.013 1.00 87.12 421 ALA A O 1
ATOM 3278 N N . ARG A 1 422 ? 7.578 8.539 11.694 1.00 84.56 422 ARG A N 1
ATOM 3279 C CA . ARG A 1 422 ? 7.357 9.932 11.277 1.00 84.56 422 ARG A CA 1
ATOM 3280 C C . ARG A 1 422 ? 8.176 10.221 10.023 1.00 84.56 422 ARG A C 1
ATOM 3282 O O . ARG A 1 422 ? 9.370 9.947 9.964 1.00 84.56 422 ARG A O 1
ATOM 3289 N N . ALA A 1 423 ? 7.542 10.780 8.990 1.00 79.25 423 ALA A N 1
ATOM 3290 C CA . ALA A 1 423 ? 8.187 11.042 7.696 1.00 79.25 423 ALA A CA 1
ATOM 3291 C C . ALA A 1 423 ? 8.876 9.801 7.074 1.00 79.25 423 ALA A C 1
ATOM 3293 O O . ALA A 1 423 ? 9.862 9.927 6.355 1.00 79.25 423 ALA A O 1
ATOM 3294 N N . SER A 1 424 ? 8.349 8.596 7.334 1.00 81.00 424 SER A N 1
ATOM 3295 C CA . SER A 1 424 ? 8.935 7.306 6.913 1.00 81.00 424 SER A CA 1
ATOM 3296 C C . SER A 1 424 ? 10.334 7.011 7.482 1.00 81.00 424 SER A C 1
ATOM 3298 O O . SER A 1 424 ? 10.956 6.023 7.090 1.00 81.00 424 SER A O 1
ATOM 3300 N N . SER A 1 425 ? 10.831 7.835 8.407 1.00 82.06 425 SER A N 1
ATOM 3301 C CA . SER A 1 425 ? 11.997 7.518 9.226 1.00 82.06 425 SER A CA 1
ATOM 3302 C C . SER A 1 425 ? 11.538 6.676 10.407 1.00 82.06 425 SER A C 1
ATOM 3304 O O . SER A 1 425 ? 10.486 6.937 10.974 1.00 82.06 425 SER A O 1
ATOM 3306 N N . HIS A 1 426 ? 12.317 5.644 10.707 1.00 83.06 426 HIS A N 1
ATOM 3307 C CA . HIS A 1 426 ? 12.104 4.729 11.828 1.00 83.06 426 HIS A CA 1
ATOM 3308 C C . HIS A 1 426 ? 13.395 4.557 12.641 1.00 83.06 426 HIS A C 1
ATOM 3310 O O . HIS A 1 426 ? 13.548 3.600 13.388 1.00 83.06 426 HIS A O 1
ATOM 3316 N N . VAL A 1 427 ? 14.389 5.416 12.411 1.00 84.69 427 VAL A N 1
ATOM 3317 C CA . VAL A 1 427 ? 15.685 5.319 13.083 1.00 84.69 427 VAL A CA 1
ATOM 3318 C C . VAL A 1 427 ? 15.471 5.708 14.538 1.00 84.69 427 VAL A C 1
ATOM 3320 O O . VAL A 1 427 ? 15.072 6.839 14.774 1.00 84.69 427 VAL A O 1
ATOM 3323 N N . CYS A 1 428 ? 15.764 4.795 15.469 1.00 86.06 428 CYS A N 1
ATOM 3324 C CA . CYS A 1 428 ? 15.660 5.033 16.912 1.00 86.06 428 CYS A CA 1
ATOM 3325 C C . CYS A 1 428 ? 14.227 5.394 17.363 1.00 86.06 428 CYS A C 1
ATOM 3327 O O . CYS A 1 428 ? 14.021 6.237 18.218 1.00 86.06 428 CYS A O 1
ATOM 3329 N N . ASP A 1 429 ? 13.221 4.726 16.790 1.00 87.75 429 ASP A N 1
ATOM 3330 C CA . ASP A 1 429 ? 11.797 5.010 17.047 1.00 87.75 429 ASP A CA 1
ATOM 3331 C C . ASP A 1 429 ? 11.144 3.993 18.008 1.00 87.75 429 ASP A C 1
ATOM 3333 O O . ASP A 1 429 ? 9.918 3.814 18.033 1.00 87.75 429 ASP A O 1
ATOM 3337 N N . THR A 1 430 ? 11.945 3.273 18.804 1.00 94.00 430 THR A N 1
ATOM 3338 C CA . THR A 1 430 ? 11.388 2.341 19.794 1.00 94.00 430 THR A CA 1
ATOM 3339 C C . THR A 1 430 ? 10.572 3.125 20.810 1.00 94.00 430 THR A C 1
ATOM 3341 O O . THR A 1 430 ? 11.098 3.965 21.527 1.00 94.00 430 THR A O 1
ATOM 3344 N N . THR A 1 431 ? 9.283 2.824 20.897 1.00 97.38 431 THR A N 1
ATOM 3345 C CA . THR A 1 431 ? 8.328 3.598 21.685 1.00 97.38 431 THR A CA 1
ATOM 3346 C C . THR A 1 431 ? 7.705 2.734 22.767 1.00 97.38 431 THR A C 1
ATOM 3348 O O . THR A 1 431 ? 7.057 1.729 22.469 1.00 97.38 431 THR A O 1
ATOM 3351 N N . GLN A 1 432 ? 7.840 3.151 24.021 1.00 98.12 432 GLN A N 1
ATOM 3352 C CA . GLN A 1 432 ? 7.090 2.612 25.142 1.00 98.12 432 GLN A CA 1
ATOM 3353 C C . GLN A 1 432 ? 5.608 2.934 24.972 1.00 98.12 432 GLN A C 1
ATOM 3355 O O . GLN A 1 432 ? 5.227 4.083 24.743 1.00 98.12 432 GLN A O 1
ATOM 3360 N N . VAL A 1 433 ? 4.770 1.920 25.166 1.00 98.31 433 VAL A N 1
ATOM 3361 C CA . VAL A 1 433 ? 3.316 2.057 25.201 1.00 98.31 433 VAL A CA 1
ATOM 3362 C C . VAL A 1 433 ? 2.823 1.596 26.563 1.00 98.31 433 VAL A C 1
ATOM 3364 O O . VAL A 1 433 ? 3.186 0.520 27.037 1.00 98.31 433 VAL A O 1
ATOM 3367 N N . SER A 1 434 ? 1.998 2.416 27.209 1.00 98.25 434 SER A N 1
ATOM 3368 C CA . SER A 1 434 ? 1.387 2.082 28.494 1.00 98.25 434 SER A CA 1
ATOM 3369 C C . SER A 1 434 ? -0.013 2.655 28.564 1.00 98.25 434 SER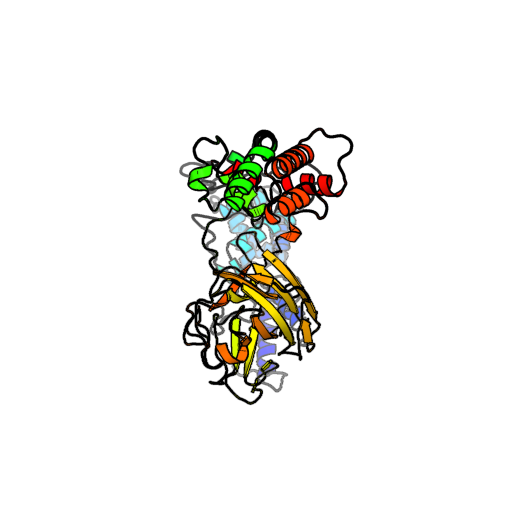 A C 1
ATOM 3371 O O . SER A 1 434 ? -0.225 3.832 28.280 1.00 98.25 434 SER A O 1
ATOM 3373 N N . PHE A 1 435 ? -0.983 1.825 28.928 1.00 98.50 435 PHE A N 1
ATOM 3374 C CA . PHE A 1 435 ? -2.364 2.257 29.062 1.00 98.50 435 PHE A CA 1
ATOM 3375 C C . PHE A 1 435 ? -3.172 1.329 29.958 1.00 98.50 435 PHE A C 1
ATOM 3377 O O . PHE A 1 435 ? -2.814 0.175 30.211 1.00 98.50 435 PHE A O 1
ATOM 3384 N N . THR A 1 436 ? -4.308 1.866 30.388 1.00 98.25 436 THR A N 1
ATOM 3385 C CA . THR A 1 436 ? -5.342 1.162 31.140 1.00 98.25 436 THR A CA 1
ATOM 3386 C C . THR A 1 436 ? -6.690 1.353 30.461 1.00 98.25 436 THR A C 1
ATOM 3388 O O . THR A 1 436 ? -7.008 2.456 30.010 1.00 98.25 436 THR A O 1
ATOM 3391 N N . ILE A 1 437 ? -7.471 0.277 30.402 1.00 98.12 437 ILE A N 1
ATOM 3392 C CA . ILE A 1 437 ? -8.877 0.280 29.992 1.00 98.12 437 ILE A CA 1
ATOM 3393 C C . ILE A 1 437 ? -9.685 -0.129 31.222 1.00 98.12 437 ILE A C 1
ATOM 3395 O O . ILE A 1 437 ? -9.476 -1.213 31.768 1.00 98.12 437 ILE A O 1
ATOM 3399 N N . THR A 1 438 ? -10.577 0.746 31.676 1.00 97.44 438 THR A N 1
ATOM 3400 C CA . THR A 1 438 ? -11.378 0.554 32.890 1.00 97.44 438 THR A CA 1
ATOM 3401 C C . THR A 1 438 ? -12.846 0.418 32.524 1.00 97.44 438 THR A C 1
ATOM 3403 O O . THR A 1 438 ? -13.445 1.361 31.999 1.00 97.44 438 THR A O 1
ATOM 3406 N N . GLU A 1 439 ? -13.430 -0.734 32.838 1.00 96.31 439 GLU A N 1
ATOM 3407 C CA . GLU A 1 439 ? -14.874 -0.967 32.785 1.00 96.31 439 GLU A CA 1
ATOM 3408 C C . GLU A 1 439 ? -15.583 0.030 33.716 1.00 96.31 439 GLU A C 1
ATOM 3410 O O . GLU A 1 439 ? -15.232 0.135 34.890 1.00 96.31 439 GLU A O 1
ATOM 3415 N N . GLN A 1 440 ? -16.523 0.811 33.183 1.00 94.06 440 GLN A N 1
ATOM 3416 C CA . GLN A 1 440 ? -17.246 1.830 33.957 1.00 94.06 440 GLN A CA 1
ATOM 3417 C C . GLN A 1 440 ? -18.468 1.255 34.678 1.00 94.06 440 GLN A C 1
ATOM 3419 O O . GLN A 1 440 ? -18.846 1.756 35.731 1.00 94.06 440 GLN A O 1
ATOM 3424 N N . ASP A 1 441 ? -19.052 0.192 34.124 1.00 81.94 441 ASP A N 1
ATOM 3425 C CA . ASP A 1 441 ? -20.223 -0.489 34.673 1.00 81.94 441 ASP A CA 1
ATOM 3426 C C . ASP A 1 441 ? -19.880 -1.930 35.061 1.00 81.94 441 ASP A C 1
ATOM 3428 O O . ASP A 1 441 ? -18.843 -2.470 34.683 1.00 81.94 441 ASP A O 1
ATOM 3432 N N . GLY A 1 442 ? -20.754 -2.601 35.805 1.00 79.94 442 GLY A N 1
ATOM 3433 C CA . GLY A 1 442 ? -20.575 -4.022 36.096 1.00 79.94 442 GLY A CA 1
ATOM 3434 C C . GLY A 1 442 ? -19.437 -4.300 37.082 1.00 79.94 442 GLY A C 1
ATOM 3435 O O . GLY A 1 442 ? -19.467 -3.826 38.214 1.00 79.94 442 GLY A O 1
ATOM 3436 N N . LYS A 1 443 ? -18.463 -5.137 36.694 1.00 87.12 443 LYS A N 1
ATOM 3437 C CA . LYS A 1 443 ? -17.456 -5.699 37.623 1.00 87.12 443 LYS A CA 1
ATOM 3438 C C . LYS A 1 443 ? -16.257 -4.779 37.884 1.00 87.12 443 LYS A C 1
ATOM 3440 O O . LYS A 1 443 ? -15.374 -5.164 38.647 1.00 87.12 443 LYS A O 1
ATOM 3445 N N . GLY A 1 444 ? -16.193 -3.613 37.239 1.00 91.00 444 GLY A N 1
ATOM 3446 C CA . GLY A 1 444 ? -15.087 -2.665 37.407 1.00 91.00 444 GLY A CA 1
ATOM 3447 C C . GLY A 1 444 ? -13.730 -3.235 36.982 1.00 91.00 444 GLY A C 1
ATOM 3448 O O . GLY A 1 444 ? -12.707 -2.927 37.597 1.00 91.00 444 GLY A O 1
ATOM 3449 N N . ARG A 1 445 ? -13.700 -4.110 35.965 1.00 95.56 445 ARG A N 1
ATOM 3450 C CA . ARG A 1 445 ? -12.455 -4.725 35.482 1.00 95.56 445 ARG A CA 1
ATOM 3451 C C . ARG A 1 445 ? -11.492 -3.668 34.947 1.00 95.56 445 ARG A C 1
ATOM 3453 O O . ARG A 1 445 ? -11.888 -2.717 34.274 1.00 95.56 445 ARG A O 1
ATOM 3460 N N . VAL A 1 446 ? -10.204 -3.883 35.207 1.00 97.31 446 VAL A N 1
ATOM 3461 C CA . VAL A 1 446 ? -9.117 -3.043 34.697 1.00 97.31 446 VAL A CA 1
ATOM 3462 C C . VAL A 1 446 ? -8.167 -3.902 33.875 1.00 97.31 446 VAL A C 1
ATOM 3464 O O . VAL A 1 446 ? -7.515 -4.804 34.401 1.00 97.31 446 VAL A O 1
ATOM 3467 N N . TRP A 1 447 ? -8.066 -3.592 32.586 1.00 98.06 447 TRP A N 1
ATOM 3468 C CA . TRP A 1 447 ? -7.051 -4.145 31.696 1.00 98.06 447 TRP A CA 1
ATOM 3469 C C . TRP A 1 447 ? -5.869 -3.179 31.642 1.00 98.06 447 TRP A C 1
ATOM 3471 O O . TRP A 1 447 ? -5.931 -2.137 30.993 1.00 98.06 447 TRP A O 1
ATOM 3481 N N . ASP A 1 448 ? -4.801 -3.525 32.354 1.00 98.38 448 ASP A N 1
ATOM 3482 C CA . ASP A 1 448 ? -3.516 -2.822 32.333 1.00 98.38 448 ASP A CA 1
ATOM 3483 C C . ASP A 1 448 ? -2.543 -3.580 31.425 1.00 98.38 448 ASP A C 1
ATOM 3485 O O . ASP A 1 448 ? -2.309 -4.779 31.639 1.00 98.38 448 ASP A O 1
ATOM 3489 N N . LEU A 1 449 ? -2.003 -2.890 30.412 1.00 98.31 449 LEU A N 1
ATOM 3490 C CA . LEU A 1 449 ? -1.148 -3.502 29.394 1.00 98.31 449 LEU A CA 1
ATOM 3491 C C . LEU A 1 449 ? 0.076 -4.186 30.017 1.00 98.31 449 LEU A C 1
ATOM 3493 O O . LEU A 1 449 ? 0.313 -5.369 29.768 1.00 98.31 449 LEU A O 1
ATOM 3497 N N . SER A 1 450 ? 0.841 -3.465 30.840 1.00 97.00 450 SER A N 1
ATOM 3498 C CA . SER A 1 450 ? 2.076 -3.984 31.432 1.00 97.00 450 SER A CA 1
ATOM 3499 C C . SER A 1 450 ? 1.803 -5.194 32.322 1.00 97.00 450 SER A C 1
ATOM 3501 O O . SER A 1 450 ? 2.496 -6.207 32.214 1.00 97.00 450 SER A O 1
ATOM 3503 N N . ARG A 1 451 ? 0.763 -5.131 33.165 1.00 97.00 451 ARG A N 1
ATOM 3504 C CA . ARG A 1 451 ? 0.392 -6.238 34.063 1.00 97.00 451 ARG A CA 1
ATOM 3505 C C . ARG A 1 451 ? -0.079 -7.479 33.309 1.00 97.00 451 ARG A C 1
ATOM 3507 O O . ARG A 1 451 ? 0.179 -8.590 33.759 1.00 97.00 451 ARG A O 1
ATOM 3514 N N . ASN A 1 452 ? -0.776 -7.306 32.187 1.00 96.50 452 ASN A N 1
ATOM 3515 C CA . ASN A 1 452 ? -1.325 -8.428 31.424 1.00 96.50 452 ASN A CA 1
ATOM 3516 C C . ASN A 1 452 ? -0.295 -9.068 30.485 1.00 96.50 452 ASN A C 1
ATOM 3518 O O . ASN A 1 452 ? -0.360 -10.275 30.252 1.00 96.50 452 ASN A O 1
ATOM 3522 N N . VAL A 1 453 ? 0.627 -8.272 29.935 1.00 97.81 453 VAL A N 1
ATOM 3523 C CA . VAL A 1 453 ? 1.478 -8.697 28.817 1.00 97.81 453 VAL A CA 1
ATOM 3524 C C . VAL A 1 453 ? 2.894 -9.067 29.242 1.00 97.81 453 VAL A C 1
ATOM 3526 O O . VAL A 1 453 ? 3.400 -10.072 28.764 1.00 97.81 453 VAL A O 1
ATOM 3529 N N . VAL A 1 454 ? 3.561 -8.312 30.119 1.00 97.81 454 VAL A N 1
ATOM 3530 C CA . VAL A 1 454 ? 5.031 -8.398 30.274 1.00 97.81 454 VAL A CA 1
ATOM 3531 C C . VAL A 1 454 ? 5.533 -9.811 30.626 1.00 97.81 454 VAL A C 1
ATOM 3533 O O . VAL A 1 454 ? 6.434 -10.342 29.970 1.00 97.81 454 VAL A O 1
ATOM 3536 N N . ASP A 1 455 ? 4.929 -10.465 31.621 1.00 96.81 455 ASP A N 1
ATOM 3537 C CA . ASP A 1 455 ? 5.353 -11.814 32.036 1.00 96.81 455 ASP A CA 1
ATOM 3538 C C . ASP A 1 455 ? 4.908 -12.913 31.069 1.00 96.81 455 ASP A C 1
ATOM 3540 O O . ASP A 1 455 ? 5.536 -13.971 31.001 1.00 96.81 455 ASP A O 1
ATOM 3544 N N . ARG A 1 456 ? 3.862 -12.631 30.293 1.00 96.12 456 ARG A N 1
ATOM 3545 C CA . ARG A 1 456 ? 3.104 -13.581 29.473 1.00 96.12 456 ARG A CA 1
ATOM 3546 C C . ARG A 1 456 ? 3.255 -13.339 27.979 1.00 96.12 456 ARG A C 1
ATOM 3548 O O . ARG A 1 456 ? 2.571 -13.964 27.173 1.00 96.12 456 ARG A O 1
ATOM 3555 N N . VAL A 1 457 ? 4.155 -12.432 27.591 1.00 96.44 457 VAL A N 1
ATOM 3556 C CA . VAL A 1 457 ? 4.264 -11.956 26.209 1.00 96.44 457 VAL A CA 1
ATOM 3557 C C . VAL A 1 457 ? 4.462 -13.123 25.249 1.00 96.44 457 VAL A C 1
ATOM 3559 O O . VAL A 1 457 ? 3.932 -13.089 24.156 1.00 96.44 457 VAL A O 1
ATOM 3562 N N . HIS A 1 458 ? 5.138 -14.200 25.657 1.00 96.69 458 HIS A N 1
ATOM 3563 C CA . HIS A 1 458 ? 5.395 -15.382 24.829 1.00 96.69 458 HIS A CA 1
ATOM 3564 C C . HIS A 1 458 ? 4.395 -16.530 24.977 1.00 96.69 458 HIS A C 1
ATOM 3566 O O . HIS A 1 458 ? 4.579 -17.535 24.284 1.00 96.69 458 HIS A O 1
ATOM 3572 N N . ASP A 1 459 ? 3.363 -16.410 25.813 1.00 96.69 459 ASP A N 1
ATOM 3573 C CA . ASP A 1 459 ? 2.371 -17.478 26.001 1.00 96.69 459 ASP A CA 1
ATOM 3574 C C . ASP A 1 459 ? 1.654 -17.770 24.675 1.00 96.69 459 ASP A C 1
ATOM 3576 O O . ASP A 1 459 ? 1.522 -18.920 24.264 1.00 96.69 459 ASP A O 1
ATOM 3580 N N . SER A 1 460 ? 1.200 -16.722 23.981 1.00 96.31 460 SER A N 1
ATOM 3581 C CA . SER A 1 460 ? 0.504 -16.814 22.690 1.00 96.31 460 SER A CA 1
ATOM 3582 C C . SER A 1 460 ? 0.361 -15.437 22.033 1.00 96.31 460 SER A C 1
ATOM 3584 O O . SER A 1 460 ? 0.545 -14.405 22.674 1.00 96.31 460 SER A O 1
ATOM 3586 N N . ASN A 1 461 ? 0.038 -15.426 20.741 1.00 96.62 461 ASN A N 1
ATOM 3587 C CA . ASN A 1 461 ? -0.432 -14.245 20.025 1.00 96.62 461 ASN A CA 1
ATOM 3588 C C . ASN A 1 461 ? -1.531 -14.707 19.048 1.00 96.62 461 ASN A C 1
ATOM 3590 O O . ASN A 1 461 ? -1.202 -15.315 18.029 1.00 96.62 461 ASN A O 1
ATOM 3594 N N . PRO A 1 462 ? -2.821 -14.498 19.360 1.00 96.81 462 PRO A N 1
ATOM 3595 C CA . PRO A 1 462 ? -3.340 -13.599 20.392 1.00 96.81 462 PRO A CA 1
ATOM 3596 C C . PRO A 1 462 ? -3.211 -14.143 21.823 1.00 96.81 462 PRO A C 1
ATOM 3598 O O . PRO A 1 462 ? -3.285 -15.347 22.047 1.00 96.81 462 PRO A O 1
ATOM 3601 N N . LEU A 1 463 ? -3.038 -13.236 22.785 1.00 97.50 463 LEU A N 1
ATOM 3602 C CA . LEU A 1 463 ? -2.859 -13.507 24.210 1.00 97.50 463 LEU A CA 1
ATOM 3603 C C . LEU A 1 463 ? -4.182 -13.323 24.980 1.00 97.50 463 LEU A C 1
ATOM 3605 O O . LEU A 1 463 ? -4.970 -12.414 24.714 1.00 97.50 463 LEU A O 1
ATOM 3609 N N . SER A 1 464 ? -4.429 -14.198 25.958 1.00 97.19 464 SER A N 1
ATOM 3610 C CA . SER A 1 464 ? -5.598 -14.119 26.853 1.00 97.19 464 SER A CA 1
ATOM 3611 C C . SER A 1 464 ? -5.399 -13.058 27.941 1.00 97.19 464 SER A C 1
ATOM 3613 O O . SER A 1 464 ? -4.272 -12.852 28.389 1.00 97.19 464 SER A O 1
ATOM 3615 N N . ASP A 1 465 ? -6.469 -12.423 28.421 1.00 95.75 465 ASP A N 1
ATOM 3616 C CA . ASP A 1 465 ? -6.363 -11.470 29.537 1.00 95.75 465 ASP A CA 1
ATOM 3617 C C . ASP A 1 465 ? -6.107 -12.159 30.894 1.00 95.75 465 ASP A C 1
ATOM 3619 O O . ASP A 1 465 ? -5.937 -13.379 30.985 1.00 95.75 465 ASP A O 1
ATOM 3623 N N . SER A 1 466 ? -6.015 -11.366 31.964 1.00 92.75 466 SER A N 1
ATOM 3624 C CA . SER A 1 466 ? -5.891 -11.853 33.345 1.00 92.75 466 SER A CA 1
ATOM 3625 C C . SER A 1 466 ? -7.198 -12.389 33.947 1.00 92.75 466 SER A C 1
ATOM 3627 O O . SER A 1 466 ? -7.181 -12.894 35.064 1.00 92.75 466 SER A O 1
ATOM 3629 N N . PHE A 1 467 ? -8.325 -12.283 33.238 1.00 94.12 467 PHE A N 1
ATOM 3630 C CA . PHE A 1 467 ? -9.652 -12.712 33.697 1.00 94.12 467 PHE A CA 1
ATOM 3631 C C . PHE A 1 467 ? -10.123 -14.013 33.023 1.00 94.12 467 PHE A C 1
ATOM 3633 O O . PHE A 1 467 ? -11.271 -14.415 33.201 1.00 94.12 467 PHE A O 1
ATOM 3640 N N . GLY A 1 468 ? -9.253 -14.672 32.250 1.00 92.75 468 GLY A N 1
ATOM 3641 C CA . GLY A 1 468 ? -9.538 -15.938 31.571 1.00 92.75 468 GLY A CA 1
ATOM 3642 C C . GLY A 1 468 ? -10.210 -15.794 30.202 1.00 92.75 468 GLY A C 1
ATOM 3643 O O . GLY A 1 468 ? -10.549 -16.804 29.582 1.00 92.75 468 GLY A O 1
ATOM 3644 N N . ASN A 1 469 ? -10.382 -14.572 29.689 1.00 95.06 469 ASN A N 1
ATOM 3645 C CA . ASN A 1 469 ? -10.925 -14.358 28.353 1.00 95.06 469 ASN A CA 1
ATOM 3646 C C . ASN A 1 469 ? -9.840 -14.614 27.305 1.00 95.06 469 ASN A C 1
ATOM 3648 O O . ASN A 1 469 ? -8.765 -14.008 27.327 1.00 95.06 469 ASN A O 1
ATOM 3652 N N . LYS A 1 470 ? -10.132 -15.516 26.367 1.00 93.94 470 LYS A N 1
ATOM 3653 C CA . LYS A 1 470 ? -9.225 -15.852 25.267 1.00 93.94 470 LYS A CA 1
ATOM 3654 C C . LYS A 1 470 ? -9.175 -14.724 24.240 1.00 93.94 470 LYS A C 1
ATOM 3656 O O . LYS A 1 470 ? -10.192 -14.092 23.980 1.00 93.94 470 LYS A O 1
ATOM 3661 N N . SER A 1 471 ? -8.018 -14.563 23.602 1.00 91.81 471 SER A N 1
ATOM 3662 C CA . SER A 1 471 ? -7.804 -13.637 22.480 1.00 91.81 471 SER A CA 1
ATOM 3663 C C . SER A 1 471 ? -8.214 -12.190 22.781 1.00 91.81 471 SER A C 1
ATOM 3665 O O . SER A 1 471 ? -9.040 -11.624 22.083 1.00 91.81 471 SER A O 1
ATOM 3667 N N . VAL A 1 472 ? -7.671 -11.607 23.853 1.00 96.88 472 VAL A N 1
ATOM 3668 C CA . VAL A 1 472 ? -7.932 -10.201 24.212 1.00 96.88 472 VAL A CA 1
ATOM 3669 C C . VAL A 1 472 ? -6.827 -9.290 23.695 1.00 96.88 472 VAL A C 1
ATOM 3671 O O . VAL A 1 472 ? -7.096 -8.194 23.222 1.00 96.88 472 VAL A O 1
ATOM 3674 N N . TRP A 1 473 ? -5.576 -9.732 23.750 1.00 98.00 473 TRP A N 1
ATOM 3675 C CA . TRP A 1 473 ? -4.425 -8.936 23.341 1.00 98.00 473 TRP A CA 1
ATOM 3676 C C . TRP A 1 473 ? -3.860 -9.468 22.028 1.00 98.00 473 TRP A C 1
ATOM 3678 O O . TRP A 1 473 ? -3.553 -10.653 21.921 1.00 98.00 473 TRP A O 1
ATOM 3688 N N . HIS A 1 474 ? -3.700 -8.607 21.026 1.00 98.06 474 HIS A N 1
ATOM 3689 C CA . HIS A 1 474 ? -3.140 -8.997 19.730 1.00 98.06 474 HIS A CA 1
ATOM 3690 C C . HIS A 1 474 ? -1.950 -8.107 19.396 1.00 98.06 474 HIS A C 1
ATOM 3692 O O . HIS A 1 474 ? -2.063 -6.881 19.432 1.00 98.06 474 HIS A O 1
ATOM 3698 N N . PHE A 1 475 ? -0.825 -8.724 19.041 1.00 98.06 475 PHE A N 1
ATOM 3699 C CA . PHE A 1 475 ? 0.389 -8.023 18.631 1.00 98.06 475 PHE A CA 1
ATOM 3700 C C . PHE A 1 475 ? 0.521 -8.134 17.116 1.00 98.06 475 PHE A C 1
ATOM 3702 O O . PHE A 1 475 ? 0.738 -9.229 16.583 1.00 98.06 475 PHE A O 1
ATOM 3709 N N . CYS A 1 476 ? 0.350 -7.016 16.422 1.00 96.25 476 CYS A N 1
ATOM 3710 C CA . CYS A 1 476 ? 0.141 -6.999 14.983 1.00 96.25 476 CYS A CA 1
ATOM 3711 C C . CYS A 1 476 ? 0.966 -5.913 14.288 1.00 96.25 476 CYS A C 1
ATOM 3713 O O . CYS A 1 476 ? 1.515 -5.005 14.908 1.00 96.25 476 CYS A O 1
ATOM 3715 N N . SER A 1 477 ? 0.978 -5.990 12.964 1.00 94.06 477 SER A N 1
ATOM 3716 C CA . SER A 1 477 ? 1.448 -4.943 12.069 1.00 94.06 477 SER A CA 1
ATOM 3717 C C . SER A 1 477 ? 0.524 -4.814 10.866 1.00 94.06 477 SER A C 1
ATOM 3719 O O . SER A 1 477 ? -0.141 -5.771 10.470 1.00 94.06 477 SER A O 1
ATOM 3721 N N . SER A 1 478 ? 0.484 -3.636 10.258 1.00 88.00 478 SER A N 1
ATOM 3722 C CA . SER A 1 478 ? -0.215 -3.425 8.989 1.00 88.00 478 SER A CA 1
ATOM 3723 C C . SER A 1 478 ? 0.556 -2.447 8.122 1.00 88.00 478 SER A C 1
ATOM 3725 O O . SER A 1 478 ? 1.450 -1.752 8.600 1.00 88.00 478 SER A O 1
ATOM 3727 N N . ALA A 1 479 ? 0.198 -2.358 6.842 1.00 84.06 479 ALA A N 1
ATOM 3728 C CA . ALA A 1 479 ? 0.591 -1.201 6.049 1.00 84.06 479 ALA A CA 1
ATOM 3729 C C . ALA A 1 479 ? 0.070 0.087 6.715 1.00 84.06 479 ALA A C 1
ATOM 3731 O O . ALA A 1 479 ? -0.966 0.060 7.393 1.00 84.06 479 ALA A O 1
ATOM 3732 N N . ASN A 1 480 ? 0.769 1.203 6.504 1.00 70.94 480 ASN A N 1
ATOM 3733 C CA . ASN A 1 480 ? 0.319 2.516 6.970 1.00 70.94 480 ASN A CA 1
ATOM 3734 C C . ASN A 1 480 ? -1.093 2.787 6.429 1.00 70.94 480 ASN A C 1
ATOM 3736 O O . ASN A 1 480 ? -1.281 2.898 5.217 1.00 70.94 480 ASN A O 1
ATOM 3740 N N . THR A 1 481 ? -2.089 2.839 7.316 1.00 58.53 481 THR A N 1
ATOM 3741 C CA . THR A 1 481 ? -3.501 2.958 6.926 1.00 58.53 481 THR A CA 1
ATOM 3742 C C . THR A 1 481 ? -4.072 4.251 7.489 1.00 58.53 481 THR A C 1
ATOM 3744 O O . THR A 1 481 ? -4.014 4.485 8.695 1.00 58.53 481 THR A O 1
ATOM 3747 N N . GLN A 1 482 ? -4.624 5.094 6.615 1.00 50.91 482 GLN A N 1
ATOM 3748 C CA . GLN A 1 482 ? -5.322 6.317 7.017 1.00 50.91 482 GLN A CA 1
ATOM 3749 C C . GLN A 1 482 ? -6.675 5.975 7.685 1.00 50.91 482 GLN A C 1
ATOM 3751 O O . GLN A 1 482 ? -7.332 5.032 7.234 1.00 50.91 482 GLN A O 1
ATOM 3756 N N . PRO A 1 483 ? -7.115 6.713 8.724 1.00 48.88 483 PRO A N 1
ATOM 3757 C CA . PRO A 1 483 ? -8.389 6.466 9.408 1.00 48.88 483 PRO A CA 1
ATOM 3758 C C . PRO A 1 483 ? -9.617 6.592 8.489 1.00 48.88 483 PRO A C 1
ATOM 3760 O O . PRO A 1 483 ? -9.591 7.302 7.488 1.00 48.88 483 PRO A O 1
ATOM 3763 N N . ALA A 1 484 ? -10.744 5.989 8.876 1.00 43.19 484 ALA A N 1
ATOM 3764 C CA . ALA A 1 484 ? -12.025 6.065 8.159 1.00 43.19 484 ALA A CA 1
ATOM 3765 C C . ALA A 1 484 ? -12.529 7.485 7.900 1.00 43.19 484 ALA A C 1
ATOM 3767 O O . ALA A 1 484 ? -12.972 7.808 6.799 1.00 43.19 484 ALA A O 1
ATOM 3768 N N . ASN A 1 485 ? -12.424 8.335 8.927 1.00 48.78 485 ASN A N 1
ATOM 3769 C CA . ASN A 1 485 ? -12.810 9.743 8.878 1.00 48.78 485 ASN A CA 1
ATOM 3770 C C . ASN A 1 485 ? -11.999 10.511 7.832 1.00 48.78 485 ASN A C 1
ATOM 3772 O O . ASN A 1 485 ? -12.442 11.554 7.366 1.00 48.78 485 ASN A O 1
ATOM 3776 N N . ALA A 1 486 ? -10.841 9.983 7.418 1.00 55.50 486 ALA A N 1
ATOM 3777 C CA . ALA A 1 486 ? -10.101 10.568 6.322 1.00 55.50 486 ALA A CA 1
ATOM 3778 C C . ALA A 1 486 ? -10.861 10.430 5.001 1.00 55.50 486 ALA A C 1
ATOM 3780 O O . ALA A 1 486 ? -10.663 11.295 4.164 1.00 55.50 486 ALA A O 1
ATOM 3781 N N . ASN A 1 487 ? -11.699 9.398 4.792 1.00 62.62 487 ASN A N 1
ATOM 3782 C CA . ASN A 1 487 ? -12.334 9.066 3.505 1.00 62.62 487 ASN A CA 1
ATOM 3783 C C . ASN A 1 487 ? -13.644 9.786 3.194 1.00 62.62 487 ASN A C 1
ATOM 3785 O O . ASN A 1 487 ? -13.966 9.930 2.017 1.00 62.62 487 ASN A O 1
ATOM 3789 N N . ILE A 1 488 ? -14.373 10.247 4.206 1.00 78.44 488 ILE A N 1
ATOM 3790 C CA . ILE A 1 488 ? -15.650 10.941 4.030 1.00 78.44 488 ILE A CA 1
ATOM 3791 C C . ILE A 1 488 ? -15.443 12.400 4.442 1.00 78.44 488 ILE A C 1
ATOM 3793 O O . ILE A 1 488 ? -15.182 12.646 5.619 1.00 78.44 488 ILE A O 1
ATOM 3797 N N . PRO A 1 489 ? -15.542 13.369 3.516 1.00 81.94 489 PRO A N 1
ATOM 3798 C CA . PRO A 1 489 ? -15.376 14.780 3.851 1.00 81.94 489 PRO A CA 1
ATOM 3799 C C . PRO A 1 489 ? -16.347 15.221 4.946 1.00 81.94 489 PRO A C 1
ATOM 3801 O O . PRO A 1 489 ? -17.549 14.956 4.863 1.00 81.94 489 PRO A O 1
ATOM 3804 N N . ALA A 1 490 ? -15.821 15.889 5.974 1.00 77.44 490 ALA A N 1
ATOM 3805 C CA . ALA A 1 490 ? -16.614 16.372 7.098 1.00 77.44 490 ALA A CA 1
ATOM 3806 C C . ALA A 1 490 ? -17.739 17.301 6.615 1.00 77.44 490 ALA A C 1
ATOM 3808 O O . ALA A 1 490 ? -17.537 18.135 5.736 1.00 77.44 490 ALA A O 1
ATOM 3809 N N . GLY A 1 491 ? -18.934 17.143 7.185 1.00 79.56 491 GLY A N 1
ATOM 3810 C CA . GLY A 1 491 ? -20.106 17.942 6.817 1.00 79.56 491 GLY A CA 1
ATOM 3811 C C . GLY A 1 491 ? -20.809 17.512 5.524 1.00 79.56 491 GLY A C 1
ATOM 3812 O O . GLY A 1 491 ? -21.869 18.065 5.222 1.00 79.56 491 GLY A O 1
ATOM 3813 N N . SER A 1 492 ? -20.293 16.517 4.794 1.00 90.12 492 SER A N 1
ATOM 3814 C CA . SER A 1 492 ? -20.944 15.993 3.586 1.00 90.12 492 SER A CA 1
ATOM 3815 C C . SER A 1 492 ? -22.272 15.285 3.893 1.00 90.12 492 SER A C 1
ATOM 3817 O O . SER A 1 492 ? -22.521 14.818 5.011 1.00 90.12 492 SER A O 1
ATOM 3819 N N . ALA A 1 493 ? -23.127 15.158 2.881 1.00 93.00 493 ALA A N 1
ATOM 3820 C CA . ALA A 1 493 ? -24.347 14.364 2.907 1.00 93.00 493 ALA A CA 1
ATOM 3821 C C . ALA A 1 493 ? -24.061 12.921 3.347 1.00 93.00 493 ALA A C 1
ATOM 3823 O O . ALA A 1 493 ? -24.840 12.349 4.108 1.00 93.00 493 ALA A O 1
ATOM 3824 N N . LEU A 1 494 ? -22.911 12.358 2.952 1.00 92.19 494 LEU A N 1
ATOM 3825 C CA . LEU A 1 494 ? -22.519 11.004 3.339 1.00 92.19 494 LEU A CA 1
ATOM 3826 C C . LEU A 1 494 ? -22.163 10.911 4.827 1.00 92.19 494 LEU A C 1
ATOM 3828 O O . LEU A 1 494 ? -22.529 9.933 5.478 1.00 92.19 494 LEU A O 1
ATOM 3832 N N . THR A 1 495 ? -21.522 11.938 5.397 1.00 85.81 495 THR A N 1
ATOM 3833 C CA . THR A 1 495 ? -21.309 12.026 6.852 1.00 85.81 495 THR A CA 1
ATOM 3834 C C . THR A 1 495 ? -22.638 12.060 7.602 1.00 85.81 495 THR A C 1
ATOM 3836 O O . THR A 1 495 ? -22.802 11.327 8.576 1.00 85.81 495 THR A O 1
ATOM 3839 N N . ARG A 1 496 ? -23.598 12.873 7.139 1.00 90.69 496 ARG A N 1
ATOM 3840 C CA . ARG A 1 496 ? -24.928 12.999 7.761 1.00 90.69 496 ARG A CA 1
ATOM 3841 C C . ARG A 1 496 ? -25.719 11.694 7.673 1.00 90.69 496 ARG A C 1
ATOM 3843 O O . ARG A 1 496 ? -26.267 11.251 8.677 1.00 90.69 496 ARG A O 1
ATOM 3850 N N . TRP A 1 497 ? -25.724 11.051 6.503 1.00 94.75 497 TRP A N 1
ATOM 3851 C CA . TRP A 1 497 ? -26.337 9.736 6.312 1.00 94.75 497 TRP A CA 1
ATOM 3852 C C . TRP A 1 497 ? -25.732 8.693 7.256 1.00 94.75 497 TRP A C 1
ATOM 3854 O O . TRP A 1 497 ? -26.463 8.022 7.982 1.00 94.75 497 TRP A O 1
ATOM 3864 N N . ARG A 1 498 ? -24.396 8.599 7.307 1.00 86.62 498 ARG A N 1
ATOM 3865 C CA . ARG A 1 498 ? -23.691 7.638 8.163 1.00 86.62 498 ARG A CA 1
ATOM 3866 C C . ARG A 1 498 ? -24.024 7.852 9.641 1.00 86.62 498 ARG A C 1
ATOM 3868 O O . ARG A 1 498 ? -24.296 6.881 10.339 1.00 86.62 498 ARG A O 1
ATOM 3875 N N . ALA A 1 499 ? -24.034 9.104 10.103 1.00 82.31 499 ALA A N 1
ATOM 3876 C CA . ALA A 1 499 ? -24.417 9.444 11.473 1.00 82.31 499 ALA A CA 1
ATOM 3877 C C . ALA A 1 499 ? -25.862 9.021 11.779 1.00 82.31 499 ALA A C 1
ATOM 3879 O O . ALA A 1 499 ? -26.102 8.379 12.792 1.00 82.31 499 ALA A O 1
ATOM 3880 N N . ALA A 1 500 ? -26.807 9.278 10.869 1.00 87.56 500 ALA A N 1
ATOM 3881 C CA . ALA A 1 500 ? -28.202 8.883 11.055 1.00 87.56 500 ALA A CA 1
ATOM 3882 C C . ALA A 1 500 ? -28.400 7.360 11.155 1.00 87.56 500 ALA A C 1
ATOM 3884 O O . ALA A 1 500 ? -29.239 6.905 11.933 1.00 87.56 500 ALA A O 1
ATOM 3885 N N . VAL A 1 501 ? -27.627 6.565 10.403 1.00 85.62 501 VAL A N 1
ATOM 3886 C CA . VAL A 1 501 ? -27.644 5.097 10.535 1.00 85.62 501 VAL A CA 1
ATOM 3887 C C . VAL A 1 501 ? -27.092 4.662 11.896 1.00 85.62 501 VAL A C 1
ATOM 3889 O O . VAL A 1 501 ? -27.724 3.851 12.571 1.00 85.62 501 VAL A O 1
ATOM 3892 N N . ILE A 1 502 ? -25.954 5.225 12.324 1.00 74.56 502 ILE A N 1
ATOM 3893 C CA . ILE A 1 502 ? -25.322 4.926 13.624 1.00 74.56 502 ILE A CA 1
ATOM 3894 C C . ILE A 1 502 ? -26.256 5.291 14.787 1.00 74.56 502 ILE A C 1
ATOM 3896 O O . ILE A 1 502 ? -26.448 4.492 15.702 1.00 74.56 502 ILE A O 1
ATOM 3900 N N . ASP A 1 503 ? -26.903 6.452 14.706 1.00 78.06 503 ASP A N 1
ATOM 3901 C CA . ASP A 1 503 ? -27.850 6.957 15.704 1.00 78.06 503 ASP A CA 1
ATOM 3902 C C . ASP A 1 503 ? -29.219 6.258 15.647 1.00 78.06 503 ASP A C 1
ATOM 3904 O O . ASP A 1 503 ? -30.141 6.637 16.372 1.00 78.06 503 ASP A O 1
ATOM 3908 N N . ARG A 1 504 ? -29.380 5.252 14.773 1.00 84.00 504 ARG A N 1
ATOM 3909 C CA . ARG A 1 504 ? -30.620 4.486 14.574 1.00 84.00 504 ARG A CA 1
ATOM 3910 C C . ARG A 1 504 ? -31.840 5.380 14.319 1.00 84.00 504 ARG A C 1
ATOM 3912 O O . ARG A 1 504 ? -32.928 5.136 14.845 1.00 84.00 504 ARG A O 1
ATOM 3919 N N . LYS A 1 505 ? -31.669 6.424 13.503 1.00 88.31 505 LYS A N 1
ATOM 3920 C CA . LYS A 1 505 ? -32.768 7.304 13.080 1.00 88.31 505 LYS A CA 1
ATOM 3921 C C . LYS A 1 505 ? -33.832 6.521 12.292 1.00 88.31 505 LYS A C 1
ATOM 3923 O O . LYS A 1 505 ? -33.527 5.474 11.714 1.00 88.31 505 LYS A O 1
ATOM 3928 N N . PRO A 1 506 ? -35.086 7.011 12.224 1.00 92.75 506 PRO A N 1
ATOM 3929 C CA . PRO A 1 506 ? -36.152 6.338 11.486 1.00 92.75 506 PRO A CA 1
ATOM 3930 C C . PRO A 1 506 ? -35.775 6.056 10.024 1.00 92.75 506 PRO A C 1
ATOM 3932 O O . PRO A 1 506 ? -35.201 6.909 9.347 1.00 92.75 506 PRO A O 1
ATOM 3935 N N . HIS A 1 507 ? -36.186 4.898 9.495 1.00 89.00 507 HIS A N 1
ATOM 3936 C CA . HIS A 1 507 ? -35.853 4.455 8.129 1.00 89.00 507 HIS A CA 1
ATOM 3937 C C . HIS A 1 507 ? -36.170 5.506 7.048 1.00 89.00 507 HIS A C 1
ATOM 3939 O O . HIS A 1 507 ? -35.411 5.688 6.099 1.00 89.00 507 HIS A O 1
ATOM 3945 N N . ARG A 1 508 ? -37.269 6.257 7.210 1.00 92.88 508 ARG A N 1
ATOM 3946 C CA . ARG A 1 508 ? -37.651 7.345 6.294 1.00 92.88 508 ARG A CA 1
ATOM 3947 C C . ARG A 1 508 ? -36.616 8.476 6.253 1.00 92.88 508 ARG A C 1
ATOM 3949 O O . ARG A 1 508 ? -36.403 9.059 5.196 1.00 92.88 508 ARG A O 1
ATOM 3956 N N . GLU A 1 509 ? -36.007 8.808 7.387 1.00 94.75 509 GLU A N 1
ATOM 3957 C CA . GLU A 1 509 ? -34.977 9.848 7.486 1.00 94.75 509 GLU A CA 1
ATOM 3958 C C . GLU A 1 509 ? -33.663 9.375 6.859 1.00 94.75 509 GLU A C 1
ATOM 3960 O O . GLU A 1 509 ? -33.094 10.075 6.022 1.00 94.75 509 GLU A O 1
ATOM 3965 N N . VAL A 1 510 ? -33.246 8.145 7.174 1.00 94.69 510 VAL A N 1
ATOM 3966 C CA . VAL A 1 510 ? -32.073 7.500 6.564 1.00 94.69 510 VAL A CA 1
ATOM 3967 C C . VAL A 1 510 ? -32.212 7.429 5.039 1.00 94.69 510 VAL A C 1
ATOM 3969 O O . VAL A 1 510 ? -31.265 7.757 4.327 1.00 94.69 510 VAL A O 1
ATOM 3972 N N . GLY A 1 511 ? -33.398 7.077 4.529 1.00 95.56 511 GLY A N 1
ATOM 3973 C CA . GLY A 1 511 ? -33.689 7.055 3.092 1.00 95.56 511 GLY A CA 1
ATOM 3974 C C . GLY A 1 511 ? -33.534 8.427 2.428 1.00 95.56 511 GLY A C 1
ATOM 3975 O O . GLY A 1 511 ? -32.829 8.546 1.432 1.00 95.56 511 GLY A O 1
ATOM 3976 N N . LYS A 1 512 ? -34.090 9.494 3.025 1.00 96.25 512 LYS A N 1
ATOM 3977 C CA . LYS A 1 512 ? -33.915 10.869 2.512 1.00 96.25 512 LYS A CA 1
ATOM 3978 C C . LYS A 1 512 ? -32.444 11.283 2.454 1.00 96.25 512 LYS A C 1
ATOM 3980 O O . LYS A 1 512 ? -32.017 11.911 1.486 1.00 96.25 512 LYS A O 1
ATOM 3985 N N . LEU A 1 513 ? -31.672 10.941 3.485 1.00 96.44 513 LEU A N 1
ATOM 3986 C CA . LEU A 1 513 ? -30.241 11.233 3.524 1.00 96.44 513 LEU A CA 1
ATOM 3987 C C . LEU A 1 513 ? -29.476 10.431 2.462 1.00 96.44 513 LEU A C 1
ATOM 3989 O O . LEU A 1 513 ? -28.569 10.980 1.845 1.00 96.44 513 LEU A O 1
ATOM 3993 N N . ALA A 1 514 ? -29.867 9.184 2.181 1.00 96.88 514 ALA A N 1
ATOM 3994 C CA . ALA A 1 514 ? -29.275 8.382 1.110 1.00 96.88 514 ALA A CA 1
ATOM 3995 C C . ALA A 1 514 ? -29.538 8.993 -0.280 1.00 96.88 514 ALA A C 1
ATOM 3997 O O . ALA A 1 514 ? -28.614 9.085 -1.091 1.00 96.88 514 ALA A O 1
ATOM 3998 N N . SER A 1 515 ? -30.755 9.489 -0.535 1.00 95.44 515 SER A N 1
ATOM 3999 C CA . SER A 1 515 ? -31.074 10.219 -1.771 1.00 95.44 515 SER A CA 1
ATOM 4000 C C . SER A 1 515 ? -30.244 11.502 -1.910 1.00 95.44 515 SER A C 1
ATOM 4002 O O . SER A 1 515 ? -29.774 11.813 -3.004 1.00 95.44 515 SER A O 1
ATOM 4004 N N . ALA A 1 516 ? -29.995 12.222 -0.809 1.00 94.12 516 ALA A N 1
ATOM 4005 C CA . ALA A 1 516 ? -29.127 13.401 -0.814 1.00 94.12 516 ALA A CA 1
ATOM 4006 C C . ALA A 1 516 ? -27.668 13.051 -1.166 1.00 94.12 516 ALA A C 1
ATOM 4008 O O . ALA A 1 516 ? -27.026 13.783 -1.918 1.00 94.12 516 ALA A O 1
ATOM 4009 N N . VAL A 1 517 ? -27.151 11.905 -0.696 1.00 95.69 517 VAL A N 1
ATOM 4010 C CA . VAL A 1 517 ? -25.827 11.409 -1.118 1.00 95.69 517 VAL A CA 1
ATOM 4011 C C . VAL A 1 517 ? -25.805 11.119 -2.616 1.00 95.69 517 VAL A C 1
ATOM 4013 O O . VAL A 1 517 ? -24.872 11.528 -3.304 1.00 95.69 517 VAL A O 1
ATOM 4016 N N . GLN A 1 518 ? -26.826 10.437 -3.139 1.00 95.56 518 GLN A N 1
ATOM 4017 C CA . GLN A 1 518 ? -26.910 10.140 -4.569 1.00 95.56 518 GLN A CA 1
ATOM 4018 C C . GLN A 1 518 ? -26.891 11.421 -5.413 1.00 95.56 518 GLN A C 1
ATOM 4020 O O . GLN A 1 518 ? -26.155 11.498 -6.395 1.00 95.56 518 GLN A O 1
ATOM 4025 N N . GLN A 1 519 ? -27.650 12.443 -5.012 1.00 92.25 519 GLN A N 1
ATOM 4026 C CA . GLN A 1 519 ? -27.660 13.743 -5.685 1.00 92.25 519 GLN A CA 1
ATOM 4027 C C . GLN A 1 519 ? -26.284 14.418 -5.662 1.00 92.25 519 GLN A C 1
ATOM 4029 O O . GLN A 1 519 ? -25.844 14.914 -6.697 1.00 92.25 519 GLN A O 1
ATOM 4034 N N . ALA A 1 520 ? -25.575 14.379 -4.528 1.00 91.81 520 ALA A N 1
ATOM 4035 C CA . ALA A 1 520 ? -24.238 14.960 -4.402 1.00 91.81 520 ALA A CA 1
ATOM 4036 C C . ALA A 1 520 ? -23.203 14.318 -5.347 1.00 91.81 520 ALA A C 1
ATOM 4038 O O . ALA A 1 520 ? -22.284 14.995 -5.803 1.00 91.81 520 ALA A O 1
ATOM 4039 N N . LEU A 1 521 ? -23.345 13.028 -5.667 1.00 92.81 521 LEU A N 1
ATOM 4040 C CA . LEU A 1 521 ? -22.399 12.296 -6.519 1.00 92.81 521 LEU A CA 1
ATOM 4041 C C . LEU A 1 521 ? -22.698 12.410 -8.018 1.00 92.81 521 LEU A C 1
ATOM 4043 O O . LEU A 1 521 ? -21.805 12.183 -8.838 1.00 92.81 521 LEU A O 1
ATOM 4047 N N . LEU A 1 522 ? -23.936 12.738 -8.392 1.00 89.62 522 LEU A N 1
ATOM 4048 C CA . LEU A 1 522 ? -24.354 12.773 -9.790 1.00 89.62 522 LEU A CA 1
ATOM 4049 C C . LEU A 1 522 ? -23.924 14.066 -10.507 1.00 89.62 522 LEU A C 1
ATOM 4051 O O . LEU A 1 522 ? -23.804 15.119 -9.882 1.00 89.62 522 LEU A O 1
ATOM 4055 N N . PRO A 1 523 ? -23.729 14.025 -11.844 1.00 76.19 523 PRO A N 1
ATOM 4056 C CA . PRO A 1 523 ? -23.152 15.131 -12.597 1.00 76.19 523 PRO A CA 1
ATOM 4057 C C . PRO A 1 523 ? -23.851 16.496 -12.531 1.00 76.19 523 PRO A C 1
ATOM 4059 O O . PRO A 1 523 ? -23.178 17.502 -12.751 1.00 76.19 523 PRO A O 1
ATOM 4062 N N . LYS A 1 524 ? -25.157 16.543 -12.231 1.00 62.91 524 LYS A N 1
ATOM 4063 C CA . LYS A 1 524 ? -26.048 17.687 -12.498 1.00 62.91 524 LYS A CA 1
ATOM 4064 C C . LYS A 1 524 ? -26.785 18.209 -11.257 1.00 62.91 524 LYS A C 1
ATOM 4066 O O . LYS A 1 524 ? -28.004 18.090 -11.175 1.00 62.91 524 LYS A O 1
ATOM 4071 N N . VAL A 1 525 ? -26.072 18.827 -10.321 1.00 56.25 525 VAL A N 1
ATOM 4072 C CA . VAL A 1 525 ? -26.713 19.657 -9.290 1.00 56.25 525 VAL A CA 1
ATOM 4073 C C . VAL A 1 525 ? -25.967 20.987 -9.223 1.00 56.25 525 VAL A C 1
ATOM 4075 O O . VAL A 1 525 ? -24.799 21.028 -8.846 1.00 56.25 525 VAL A O 1
ATOM 4078 N N . GLU A 1 526 ? -26.615 22.065 -9.662 1.00 52.75 526 GLU A N 1
ATOM 4079 C CA . GLU A 1 526 ? -26.164 23.428 -9.370 1.00 52.75 526 GLU A CA 1
ATOM 4080 C C . GLU A 1 526 ? -26.423 23.716 -7.882 1.00 52.75 526 GLU A C 1
ATOM 4082 O O . GLU A 1 526 ? -27.451 23.310 -7.344 1.00 52.75 526 GLU A O 1
ATOM 4087 N N . ALA A 1 527 ? -25.471 24.388 -7.223 1.00 55.81 527 ALA A N 1
ATOM 4088 C CA . ALA A 1 527 ? -25.448 24.687 -5.783 1.00 55.81 527 ALA A CA 1
ATOM 4089 C C . ALA A 1 527 ? -25.288 23.470 -4.842 1.00 55.81 527 ALA A C 1
ATOM 4091 O O . ALA A 1 527 ? -26.110 23.220 -3.961 1.00 55.81 527 ALA A O 1
ATOM 4092 N N . VAL A 1 528 ? -24.176 22.737 -4.975 1.00 65.56 528 VAL A N 1
ATOM 4093 C CA . VAL A 1 528 ? -23.755 21.739 -3.975 1.00 65.56 528 VAL A CA 1
ATOM 4094 C C . VAL A 1 528 ? -22.814 22.391 -2.955 1.00 65.56 528 VAL A C 1
ATOM 4096 O O . VAL A 1 528 ? -21.929 23.152 -3.341 1.00 65.56 528 VAL A O 1
ATOM 4099 N N . ALA A 1 529 ? -22.985 22.097 -1.663 1.00 78.12 529 ALA A N 1
ATOM 4100 C CA . ALA A 1 529 ? -22.079 22.572 -0.616 1.00 78.12 529 ALA A CA 1
ATOM 4101 C C . ALA A 1 529 ? -20.631 22.095 -0.859 1.00 78.12 529 ALA A C 1
ATOM 4103 O O . ALA A 1 529 ? -20.417 21.002 -1.388 1.00 78.12 529 ALA A O 1
ATOM 4104 N N . ASP A 1 530 ? -19.627 22.856 -0.411 1.00 82.81 530 ASP A N 1
ATOM 4105 C CA . ASP A 1 530 ? -18.204 22.534 -0.640 1.00 82.81 530 ASP A CA 1
ATOM 4106 C C . ASP A 1 530 ? -17.812 21.126 -0.161 1.00 82.81 530 ASP A C 1
ATOM 4108 O O . ASP A 1 530 ? -17.061 20.411 -0.829 1.00 82.81 530 ASP A O 1
ATOM 4112 N N . ALA A 1 531 ? -18.374 20.683 0.968 1.00 84.81 531 ALA A N 1
ATOM 4113 C CA . ALA A 1 531 ? -18.148 19.342 1.506 1.00 84.81 531 ALA A CA 1
ATOM 4114 C C . ALA A 1 531 ? -18.663 18.226 0.577 1.00 84.81 531 ALA A C 1
ATOM 4116 O O . ALA A 1 531 ? -18.070 17.150 0.501 1.00 84.81 531 ALA A O 1
ATOM 4117 N N . ASP A 1 532 ? -19.748 18.484 -0.149 1.00 89.94 532 ASP A N 1
ATOM 4118 C CA . ASP A 1 532 ? -20.367 17.539 -1.077 1.00 89.94 532 ASP A CA 1
ATOM 4119 C C . ASP A 1 532 ? -19.669 17.549 -2.448 1.00 89.94 532 ASP A C 1
ATOM 4121 O O . ASP A 1 532 ? -19.551 16.504 -3.089 1.00 89.94 532 ASP A O 1
ATOM 4125 N N . LYS A 1 533 ? -19.086 18.684 -2.854 1.00 89.00 533 LYS A N 1
ATOM 4126 C CA . LYS A 1 533 ? -18.148 18.730 -3.985 1.00 89.00 533 LYS A CA 1
ATOM 4127 C C . LYS A 1 533 ? -16.894 17.899 -3.699 1.00 89.00 533 LYS A C 1
ATOM 4129 O O . LYS A 1 533 ? -16.527 17.049 -4.504 1.00 89.00 533 LYS A O 1
ATOM 4134 N N . ALA A 1 534 ? -16.293 18.070 -2.518 1.00 88.12 534 ALA A N 1
ATOM 4135 C CA . ALA A 1 534 ? -15.155 17.259 -2.088 1.00 88.12 534 ALA A CA 1
ATOM 4136 C C . ALA A 1 534 ? -15.510 15.763 -1.995 1.00 88.12 534 ALA A C 1
ATOM 4138 O O . ALA A 1 534 ? -14.679 14.904 -2.305 1.00 88.12 534 ALA A O 1
ATOM 4139 N N . LEU A 1 535 ? -16.744 15.439 -1.583 1.00 90.62 535 LEU A N 1
ATOM 4140 C CA . LEU A 1 535 ? -17.250 14.065 -1.575 1.00 90.62 535 LEU A CA 1
ATOM 4141 C C . LEU A 1 535 ? -17.273 13.506 -2.996 1.00 90.62 535 LEU A C 1
ATOM 4143 O O . LEU A 1 535 ? -16.736 12.423 -3.232 1.00 90.62 535 LEU A O 1
ATOM 4147 N N . ARG A 1 536 ? -17.854 14.255 -3.936 1.00 91.75 536 ARG A N 1
ATOM 4148 C CA . ARG A 1 536 ? -17.939 13.862 -5.339 1.00 91.75 536 ARG A CA 1
ATOM 4149 C C . ARG A 1 536 ? -16.563 13.646 -5.945 1.00 91.75 536 ARG A C 1
ATOM 4151 O O . ARG A 1 536 ? -16.307 12.538 -6.404 1.00 91.75 536 ARG A O 1
ATOM 4158 N N . ASP A 1 537 ? -15.675 14.634 -5.876 1.00 90.56 537 ASP A N 1
ATOM 4159 C CA . ASP A 1 537 ? -14.323 14.552 -6.446 1.00 90.56 537 ASP A CA 1
ATOM 4160 C C . ASP A 1 537 ? -13.577 13.310 -5.939 1.00 90.56 537 ASP A C 1
ATOM 4162 O O . ASP A 1 537 ? -12.950 12.580 -6.706 1.00 90.56 537 ASP A O 1
ATOM 4166 N N . ARG A 1 538 ? -13.722 13.002 -4.647 1.00 90.06 538 ARG A N 1
ATOM 4167 C CA . ARG A 1 538 ? -13.079 11.843 -4.032 1.00 90.06 538 ARG A CA 1
ATOM 4168 C C . ARG A 1 538 ? -13.695 10.506 -4.436 1.00 90.06 538 ARG A C 1
ATOM 4170 O O . ARG A 1 538 ? -12.960 9.535 -4.604 1.00 90.06 538 ARG A O 1
ATOM 4177 N N . PHE A 1 539 ? -15.020 10.419 -4.532 1.00 93.06 539 PHE A N 1
ATOM 4178 C CA . PHE A 1 539 ? -15.718 9.161 -4.813 1.00 93.06 539 PHE A CA 1
ATOM 4179 C C . PHE A 1 539 ? -15.805 8.844 -6.306 1.00 93.06 539 PHE A C 1
ATOM 4181 O O . PHE A 1 539 ? -15.991 7.676 -6.637 1.00 93.06 539 PHE A O 1
ATOM 4188 N N . ILE A 1 540 ? -15.614 9.822 -7.200 1.00 92.94 540 ILE A N 1
ATOM 4189 C CA . ILE A 1 540 ? -15.464 9.586 -8.647 1.00 92.94 540 ILE A CA 1
ATOM 4190 C C . ILE A 1 540 ? -14.009 9.339 -9.069 1.00 92.94 540 ILE A C 1
ATOM 4192 O O . ILE A 1 540 ? -13.780 8.861 -10.181 1.00 92.94 540 ILE A O 1
ATOM 4196 N N . ASP A 1 541 ? -13.026 9.639 -8.210 1.00 91.94 541 ASP A N 1
ATOM 4197 C CA . ASP A 1 541 ? -11.615 9.395 -8.514 1.00 91.94 541 ASP A CA 1
ATOM 4198 C C . ASP A 1 541 ? -11.399 7.912 -8.893 1.00 91.94 541 ASP A C 1
ATOM 4200 O O . ASP A 1 541 ? -11.832 7.019 -8.152 1.00 91.94 541 ASP A O 1
ATOM 4204 N N . PRO A 1 542 ? -10.723 7.606 -10.019 1.00 91.44 542 PRO A N 1
ATOM 4205 C CA . PRO A 1 542 ? -10.494 6.231 -10.468 1.00 91.44 542 PRO A CA 1
ATOM 4206 C C . PRO A 1 542 ? -9.858 5.312 -9.414 1.00 91.44 542 PRO A C 1
ATOM 4208 O O . PRO A 1 542 ? -10.117 4.107 -9.391 1.00 91.44 542 PRO A O 1
ATOM 4211 N N . LYS A 1 543 ? -9.026 5.884 -8.540 1.00 87.62 543 LYS A N 1
ATOM 4212 C CA . LYS A 1 543 ? -8.278 5.238 -7.455 1.00 87.62 543 LYS A CA 1
ATOM 4213 C C . LYS A 1 543 ? -8.888 5.543 -6.078 1.00 87.62 543 LYS A C 1
ATOM 4215 O O . LYS A 1 543 ? -8.303 5.171 -5.058 1.00 87.62 543 LYS A O 1
ATOM 4220 N N . GLY A 1 544 ? -10.033 6.223 -6.049 1.00 86.75 544 GLY A N 1
ATOM 4221 C CA . GLY A 1 544 ? -10.760 6.628 -4.853 1.00 86.75 544 GLY A CA 1
ATOM 4222 C C . GLY A 1 544 ? -11.443 5.466 -4.119 1.00 86.75 544 GLY A C 1
ATOM 4223 O O . GLY A 1 544 ? -11.235 4.293 -4.448 1.00 86.75 544 GLY A O 1
ATOM 4224 N N . PRO A 1 545 ? -12.291 5.767 -3.118 1.00 86.94 545 PRO A N 1
ATOM 4225 C CA . PRO A 1 545 ? -12.903 4.763 -2.244 1.00 86.94 545 PRO A CA 1
ATOM 4226 C C . PRO A 1 545 ? -13.699 3.678 -2.981 1.00 86.94 545 PRO A C 1
ATOM 4228 O O . PRO A 1 545 ? -13.713 2.532 -2.537 1.00 86.94 545 PRO A O 1
ATOM 4231 N N . LEU A 1 546 ? -14.312 4.017 -4.121 1.00 92.12 546 LEU A N 1
ATOM 4232 C CA . LEU A 1 546 ? -15.105 3.084 -4.929 1.00 92.12 546 LEU A CA 1
ATOM 4233 C C . LEU A 1 546 ? -14.288 2.268 -5.944 1.00 92.12 546 LEU A C 1
ATOM 4235 O O . LEU A 1 546 ? -14.840 1.374 -6.580 1.00 92.12 546 LEU A O 1
ATOM 4239 N N . ARG A 1 547 ? -12.973 2.517 -6.053 1.00 91.44 547 ARG A N 1
ATOM 4240 C CA . ARG A 1 547 ? -12.005 1.715 -6.828 1.00 91.44 547 ARG A CA 1
ATOM 4241 C C . ARG A 1 547 ? -12.415 1.457 -8.284 1.00 91.44 547 ARG A C 1
ATOM 4243 O O . ARG A 1 547 ? -12.264 0.343 -8.789 1.00 91.44 547 ARG A O 1
ATOM 4250 N N . TRP A 1 548 ? -12.902 2.484 -8.977 1.00 94.25 548 TRP A N 1
ATOM 4251 C CA . TRP A 1 548 ? -13.415 2.365 -10.347 1.00 94.25 548 TRP A CA 1
ATOM 4252 C C . TRP A 1 548 ? -12.420 1.753 -11.332 1.00 94.25 548 TRP A C 1
ATOM 4254 O O . TRP A 1 548 ? -12.815 0.927 -12.153 1.00 94.25 548 TRP A O 1
ATOM 4264 N N . LEU A 1 549 ? -11.133 2.094 -11.213 1.00 92.50 549 LEU A N 1
ATOM 4265 C CA . LEU A 1 549 ? -10.081 1.529 -12.056 1.00 92.50 549 LEU A CA 1
ATOM 4266 C C . LEU A 1 549 ? -9.959 0.009 -11.872 1.00 92.50 549 LEU A C 1
ATOM 4268 O O . LEU A 1 549 ? -9.812 -0.719 -12.845 1.00 92.50 549 LEU A O 1
ATOM 4272 N N . ALA A 1 550 ? -10.058 -0.488 -10.639 1.00 90.62 550 ALA A N 1
ATOM 4273 C CA . ALA A 1 550 ? -10.006 -1.925 -10.382 1.00 90.62 550 ALA A CA 1
ATOM 4274 C C . ALA A 1 550 ? -11.266 -2.645 -10.881 1.00 90.62 550 ALA A C 1
ATOM 4276 O O . ALA A 1 550 ? -11.176 -3.752 -11.404 1.00 90.62 550 ALA A O 1
ATOM 4277 N N . LEU A 1 551 ? -12.433 -2.009 -10.752 1.00 92.56 551 LEU A N 1
ATOM 4278 C CA . LEU A 1 551 ? -13.699 -2.581 -11.206 1.00 92.56 551 LEU A CA 1
ATOM 4279 C C . LEU A 1 551 ? -13.761 -2.721 -12.732 1.00 92.56 551 LEU A C 1
ATOM 4281 O O . LEU A 1 551 ? -14.181 -3.767 -13.224 1.00 92.56 551 LEU A O 1
ATOM 4285 N N . VAL A 1 552 ? -13.316 -1.702 -13.476 1.00 92.69 552 VAL A N 1
ATOM 4286 C CA . VAL A 1 552 ? -13.366 -1.701 -14.950 1.00 92.69 552 VAL A CA 1
ATOM 4287 C C . VAL A 1 552 ? -12.328 -2.637 -15.590 1.00 92.69 552 VAL A C 1
ATOM 4289 O O . VAL A 1 552 ? -12.503 -3.051 -16.733 1.00 92.69 552 VAL A O 1
ATOM 4292 N N . LEU A 1 553 ? -11.255 -2.988 -14.872 1.00 90.19 553 LEU A N 1
ATOM 4293 C CA . LEU A 1 553 ? -10.187 -3.876 -15.356 1.00 90.19 553 LEU A CA 1
ATOM 4294 C C . LEU A 1 553 ? -10.414 -5.356 -15.024 1.00 90.19 553 LEU A C 1
ATOM 4296 O O . LEU A 1 553 ? -9.562 -6.180 -15.334 1.00 90.19 553 LEU A O 1
ATOM 4300 N N . ARG A 1 554 ? -11.534 -5.713 -14.390 1.00 77.44 554 ARG A N 1
ATOM 4301 C CA . ARG A 1 554 ? -11.757 -7.066 -13.853 1.00 77.44 554 ARG A CA 1
ATOM 4302 C C . ARG A 1 554 ? -11.659 -8.173 -14.907 1.00 77.44 554 ARG A C 1
ATOM 4304 O O . ARG A 1 554 ? -11.126 -9.233 -14.604 1.00 77.44 554 ARG A O 1
ATOM 4311 N N . ASP A 1 555 ? -12.135 -7.895 -16.116 1.00 70.00 555 ASP A N 1
ATOM 4312 C CA . ASP A 1 555 ? -12.158 -8.847 -17.234 1.00 70.00 555 ASP A CA 1
ATOM 4313 C C . ASP A 1 555 ? -11.066 -8.537 -18.275 1.00 70.00 555 ASP A C 1
ATOM 4315 O O . ASP A 1 555 ? -11.056 -9.086 -19.374 1.00 70.00 555 ASP A O 1
ATOM 4319 N N . ALA A 1 556 ? -10.134 -7.637 -17.943 1.00 77.62 556 ALA A N 1
ATOM 4320 C CA . ALA A 1 556 ? -9.015 -7.305 -18.808 1.00 77.62 556 ALA A CA 1
ATOM 4321 C C . ALA A 1 556 ? -7.967 -8.426 -18.755 1.00 77.62 556 ALA A C 1
ATOM 4323 O O . ALA A 1 556 ? -7.184 -8.525 -17.808 1.00 77.62 556 ALA A O 1
ATOM 4324 N N . GLY A 1 557 ? -7.956 -9.270 -19.785 1.00 74.69 557 GLY A N 1
ATOM 4325 C CA . GLY A 1 557 ? -6.910 -10.266 -19.994 1.00 74.69 557 GLY A CA 1
ATOM 4326 C C . GLY A 1 557 ? -5.559 -9.629 -20.328 1.00 74.69 557 GLY A C 1
ATOM 4327 O O . GLY A 1 557 ? -5.482 -8.513 -20.846 1.00 74.69 557 GLY A O 1
ATOM 4328 N N . PHE A 1 558 ? -4.481 -10.355 -20.028 1.00 79.75 558 PHE A N 1
ATOM 4329 C CA . PHE A 1 558 ? -3.177 -10.079 -20.625 1.00 79.75 558 PHE A CA 1
ATOM 4330 C C . PHE A 1 558 ? -3.069 -10.889 -21.908 1.00 79.75 558 PHE A C 1
ATOM 4332 O O . PHE A 1 558 ? -3.206 -12.109 -21.867 1.00 79.75 558 PHE A O 1
ATOM 4339 N N . GLU A 1 559 ? -2.798 -10.204 -23.008 1.00 80.88 559 GLU A N 1
ATOM 4340 C CA . GLU A 1 559 ? -2.529 -10.814 -24.304 1.00 80.88 559 GLU A CA 1
ATOM 4341 C C . GLU A 1 559 ? -1.065 -10.561 -24.653 1.00 80.88 559 GLU A C 1
ATOM 4343 O O . GLU A 1 559 ? -0.565 -9.442 -24.486 1.00 80.88 559 GLU A O 1
ATOM 4348 N N . ASP A 1 560 ? -0.374 -11.618 -25.071 1.00 83.69 560 ASP A N 1
ATOM 4349 C CA . ASP A 1 560 ? 0.981 -11.514 -25.599 1.00 83.69 560 ASP A CA 1
ATOM 4350 C C . ASP A 1 560 ? 0.916 -10.986 -27.038 1.00 83.69 560 ASP A C 1
ATOM 4352 O O . ASP A 1 560 ? -0.041 -11.252 -27.763 1.00 83.69 560 ASP A O 1
ATOM 4356 N N . ILE A 1 561 ? 1.928 -10.216 -27.438 1.00 81.44 561 ILE A N 1
ATOM 4357 C CA . ILE A 1 561 ? 2.050 -9.701 -28.805 1.00 81.44 561 ILE A CA 1
ATOM 4358 C C . ILE A 1 561 ? 3.226 -10.424 -29.455 1.00 81.44 561 ILE A C 1
ATOM 4360 O O . ILE A 1 561 ? 4.358 -10.312 -28.980 1.00 81.44 561 ILE A O 1
ATOM 4364 N N . GLU A 1 562 ? 2.954 -11.171 -30.516 1.00 76.94 562 GLU A N 1
ATOM 4365 C CA . GLU A 1 562 ? 3.982 -11.735 -31.392 1.00 76.94 562 GLU A CA 1
ATOM 4366 C C . GLU A 1 562 ? 4.337 -10.679 -32.444 1.00 76.94 562 GLU A C 1
ATOM 4368 O O . GLU A 1 562 ? 3.442 -10.006 -32.964 1.00 76.94 562 GLU A O 1
ATOM 4373 N N . ALA A 1 563 ? 5.635 -10.457 -32.650 1.00 63.94 563 ALA A N 1
ATOM 4374 C CA . ALA A 1 563 ? 6.172 -9.460 -33.572 1.00 63.94 563 ALA A CA 1
ATOM 4375 C C . ALA A 1 563 ? 6.933 -10.125 -34.709 1.00 63.94 563 ALA A C 1
ATOM 4377 O O . ALA A 1 563 ? 7.611 -11.139 -34.419 1.00 63.94 563 ALA A O 1
#

Secondary structure (DSSP, 8-state):
-----SSSSHHHHHHHHHHHHHHHHHTT-B-SS-SSS--TT-HHHHHHHHTTTTB--HHHHHHHHHHTHHHHHH-GGGHHHHHHHTT--HHHHHHHHHHHT-SS--HHHHHHHHHHHH--GGGHHHHHHHHHHHHHHHEEEPPTT--SSTTS-SSSEEE-----S------PPPSS-SS-----------SS-STT---EE-S-EE--TTS--EEHHHHTTHHHHHHHHHHHHHTTHHHHHHHHHHHHHHT--THHHHTTS---HHHHHHHHHHH--S--SPP----B--SEE-SGGG-TTEEEES-SSSSEEEEE-SSS-EEETTEEE-TT-EEEE-BTTEEEEEEEE-SSSEEEEEEEEEEES-TTSS--EEEEEEEEETTEEEEEEEEE--TT-EEEE--SSPEEE-TT-EEEEEEEEGGG--TT--EEEEEEEEESSTT--EEEHHHHHGGGTTT-SSBP-TTS-SS-EEEEEEE----GGGTS-TTSHHHHHHHHHHTT--HHHHHHHHHHHHHHHSS--SS--HHHHHHHHHHHSTTSTT-HHHHHTTT-----EE-

Radius of gyration: 35.35 Å; chains: 1; bounding box: 104×43×89 Å

Sequence (563 aa):
GIRFSLGPSRRDWADELLFEIRTIYDRHTSGMGATDKVYAWDPAALDRAMNTSGRVDLKPYLIALIGHRDRLQKNPAIAAELAHEAKLNSKYFQKLTELLVAENPSLLLRRVRDDLCTVGPTDVPRIAADISKWQGRLWRFGKVGQHGRKGRTDAWMNAVNPLTTQQELRLKIPAVAKGEISVFLVAGDGGDGEDGDVVRWSRPRLVFKNQPDIPLAAAKGLTQRMALLQLNELARTEKYLGVIAVAETQGKPLENLVEGSGLDARVLENWMTAVQLGKFATLKPVGHYPGKIFKVGGYDDIRGWGRNETPSLIANKAQQTIRFGTLTVPGRSVNMHPSPNKEAIIYWQSPMEGRVKLKGFFADSDGVCGNGVAWRVELVNRTGASQLASGAFDNGKRSEFAPETVLAMQKGDYIKFVVNARASSHVCDTTQVSFTITEQDGKGRVWDLSRNVVDRVHDSNPLSDSFGNKSVWHFCSSANTQPANANIPAGSALTRWRAAVIDRKPHREVGKLASAVQQALLPKVEAVADADKALRDRFIDPKGPLRWLALVLRDAGFEDIEA

Foldseek 3Di:
DDDDFPDPDPVSVLVVVLLVQLVVQVLFWDFPDRLNPDDPVCPPVNVRRQQGTNHGPCLLLLQLCLVCVVVCLVPVVCQQVSCVVSVHDSVVSSVVSCLLNDPDDPLLSVVLNVCSNDDHSVCSVVSSVSVVVVCVQQWDAAGRSPADPDPHHNDRIDTDDNDDPDDDDDDDDDPDDPDDDDDDDDDDDSNPDCVPDWDWFFQDFDDDPPADTGFPVNPPCLVVLLVVVLQVQLLCLLLLLLLQLCLQLVVDQSVVSVVPSPHDVLLSVLVCVLQVTNDSPQDDDPFFAPDKAACVLPNRQWIFGHPVDDFTKIFRQACQWDDHDQFTHGHLFIKTFHALFKKWKKKFFDQAFAKKWKKWKKFQRRLPDAFEKKKWKWKQDSRGTDTQDIDTDGRGGMDIDTRPDIDGDHGRIIIMIIIGHDVSDRVSHIMTIWMWMFGPDDPRDIFTPSVFCSVCNPVDAQGAGPVRRPRRIHTRMDGDDDGSCVQQQPPELSVVLSVCSVVVHDSVVNSVSSVSLSVLQHDDDDDDDPSSVVNNVQCSPCCHSSVSVCVSCVPPDRDMDMD